Protein AF-A0A699KFJ4-F1 (afdb_monomer)

Structure (mmCIF, N/CA/C/O backbone):
data_AF-A0A699KFJ4-F1
#
_entry.id   AF-A0A699KFJ4-F1
#
loop_
_atom_site.group_PDB
_atom_site.id
_atom_site.type_symbol
_atom_site.label_atom_id
_atom_site.label_alt_id
_atom_site.label_comp_id
_atom_site.label_asym_id
_atom_site.label_entity_id
_atom_site.label_seq_id
_atom_site.pdbx_PDB_ins_code
_atom_site.Cartn_x
_atom_site.Cartn_y
_atom_site.Cartn_z
_atom_site.occupancy
_atom_site.B_iso_or_equiv
_atom_site.auth_seq_id
_atom_site.auth_comp_id
_atom_site.auth_asym_id
_atom_site.auth_atom_id
_atom_site.pdbx_PDB_model_num
ATOM 1 N N . MET A 1 1 ? 34.829 28.043 6.960 1.00 60.47 1 MET A N 1
ATOM 2 C CA . MET A 1 1 ? 33.448 27.714 7.382 1.00 60.47 1 MET A CA 1
ATOM 3 C C . MET A 1 1 ? 32.758 26.788 6.381 1.00 60.47 1 MET A C 1
ATOM 5 O O . MET A 1 1 ? 32.350 25.712 6.781 1.00 60.47 1 MET A O 1
ATOM 9 N N . ILE A 1 2 ? 32.722 27.126 5.086 1.00 66.06 2 ILE A N 1
ATOM 10 C CA . ILE A 1 2 ? 32.115 26.293 4.022 1.00 66.06 2 ILE A CA 1
ATOM 11 C C . ILE A 1 2 ? 32.760 24.894 3.916 1.00 66.06 2 ILE A C 1
ATOM 13 O O . ILE A 1 2 ? 32.060 23.897 4.033 1.00 66.06 2 ILE A O 1
ATOM 17 N N . ALA A 1 3 ? 34.095 24.806 3.841 1.00 69.56 3 ALA A N 1
ATOM 18 C CA . ALA A 1 3 ? 34.809 23.518 3.812 1.00 69.56 3 ALA A CA 1
ATOM 19 C C . ALA A 1 3 ? 34.584 22.651 5.072 1.00 69.56 3 ALA A C 1
ATOM 21 O O . ALA A 1 3 ? 34.620 21.427 5.003 1.00 69.56 3 ALA A O 1
ATOM 22 N N . TYR A 1 4 ? 34.315 23.279 6.223 1.00 75.00 4 TYR A N 1
ATOM 23 C CA . TYR A 1 4 ? 34.011 22.572 7.472 1.00 75.00 4 TYR A CA 1
ATOM 24 C C . TYR A 1 4 ? 32.604 21.956 7.442 1.00 75.00 4 TYR A C 1
ATOM 26 O O . TYR A 1 4 ? 32.427 20.813 7.850 1.00 75.00 4 TYR A O 1
ATOM 34 N N . LEU A 1 5 ? 31.614 22.689 6.918 1.00 73.75 5 LEU A N 1
ATOM 35 C CA . LEU A 1 5 ? 30.243 22.193 6.744 1.00 73.75 5 LEU A CA 1
ATOM 36 C C . LEU A 1 5 ? 30.172 21.066 5.703 1.00 73.75 5 LEU A C 1
ATOM 38 O O . LEU A 1 5 ? 29.461 20.087 5.913 1.00 73.75 5 LEU A O 1
ATOM 42 N N . GLN A 1 6 ? 30.977 21.162 4.642 1.00 70.06 6 GLN A N 1
ATOM 43 C CA . GLN A 1 6 ? 31.117 20.120 3.624 1.00 70.06 6 GLN A CA 1
ATOM 44 C C . GLN A 1 6 ? 31.727 18.832 4.206 1.00 70.06 6 GLN A C 1
ATOM 46 O O . GLN A 1 6 ? 31.164 17.755 4.041 1.00 70.06 6 GLN A O 1
ATOM 51 N N . GLN A 1 7 ? 32.812 18.934 4.986 1.00 75.19 7 GLN A N 1
ATOM 52 C CA . GLN A 1 7 ? 33.414 17.781 5.679 1.00 75.19 7 GLN A CA 1
ATOM 53 C C . GLN A 1 7 ? 32.485 17.135 6.716 1.00 75.19 7 GLN A C 1
ATOM 55 O O . GLN A 1 7 ? 32.633 15.956 7.031 1.00 75.19 7 GLN A O 1
ATOM 60 N N . LYS A 1 8 ? 31.539 17.901 7.268 1.00 79.12 8 LYS A N 1
ATOM 61 C CA . LYS A 1 8 ? 30.530 17.411 8.215 1.00 79.12 8 LYS A CA 1
ATOM 62 C C . LYS A 1 8 ? 29.267 16.868 7.541 1.00 79.12 8 LYS A C 1
ATOM 64 O O . LYS A 1 8 ? 28.392 16.399 8.258 1.00 79.12 8 LYS A O 1
ATOM 69 N N . GLY A 1 9 ? 29.190 16.894 6.208 1.00 70.75 9 GLY A N 1
ATOM 70 C CA . GLY A 1 9 ? 28.075 16.324 5.450 1.00 70.75 9 GLY A CA 1
ATOM 71 C C . GLY A 1 9 ? 26.819 17.194 5.408 1.00 70.75 9 GLY A C 1
ATOM 72 O O . GLY A 1 9 ? 25.742 16.668 5.156 1.00 70.75 9 GLY A O 1
ATOM 73 N N . PHE A 1 10 ? 26.934 18.511 5.627 1.00 74.31 10 PHE A N 1
ATOM 74 C CA . PHE A 1 10 ? 25.807 19.455 5.543 1.00 74.31 10 PHE A CA 1
ATOM 75 C C . PHE A 1 10 ? 25.973 20.452 4.376 1.00 74.31 10 PHE A C 1
ATOM 77 O O . PHE A 1 10 ? 26.135 21.658 4.611 1.00 74.31 10 PHE A O 1
ATOM 84 N N . PRO A 1 11 ? 25.953 19.986 3.110 1.00 67.12 11 PRO A N 1
ATOM 85 C CA . PRO A 1 11 ? 26.124 20.848 1.938 1.00 67.12 11 PRO A CA 1
ATOM 86 C C . PRO A 1 11 ? 24.950 21.823 1.732 1.00 67.12 11 PRO A C 1
ATOM 88 O O . PRO A 1 11 ? 25.163 22.930 1.243 1.00 67.12 11 PRO A O 1
ATOM 91 N N . GLU A 1 12 ? 23.737 21.476 2.180 1.00 67.44 12 GLU A N 1
ATOM 92 C CA . GLU A 1 12 ? 22.538 22.332 2.094 1.00 67.44 12 GLU A CA 1
ATOM 93 C C . GLU A 1 12 ? 22.703 23.652 2.860 1.00 67.44 12 GLU A C 1
ATOM 95 O O . GLU A 1 12 ? 22.432 24.735 2.347 1.00 67.44 12 GLU A O 1
ATOM 100 N N . VAL A 1 13 ? 23.219 23.577 4.090 1.00 71.31 13 VAL A N 1
ATOM 101 C CA . VAL A 1 13 ? 23.454 24.760 4.929 1.00 71.31 13 VAL A CA 1
ATOM 102 C C . VAL A 1 13 ? 24.576 25.610 4.340 1.00 71.31 13 VAL A C 1
ATOM 104 O O . VAL A 1 13 ? 24.501 26.836 4.348 1.00 71.31 13 VAL A O 1
ATOM 107 N N . ALA A 1 14 ? 25.608 24.967 3.788 1.00 70.94 14 ALA A N 1
ATOM 108 C CA . ALA A 1 14 ? 26.720 25.657 3.151 1.00 70.94 14 ALA A CA 1
ATOM 109 C C . ALA A 1 14 ? 26.275 26.481 1.927 1.00 70.94 14 ALA A C 1
ATOM 111 O O . ALA A 1 14 ? 26.813 27.567 1.714 1.00 70.94 14 ALA A O 1
ATOM 112 N N . LEU A 1 15 ? 25.261 26.025 1.183 1.00 70.44 15 LEU A N 1
ATOM 113 C CA . LEU A 1 15 ? 24.729 26.700 -0.006 1.00 70.44 15 LEU A CA 1
ATOM 114 C C . LEU A 1 15 ? 24.198 28.117 0.283 1.00 70.44 15 LEU A C 1
ATOM 116 O O . LEU A 1 15 ? 24.327 29.004 -0.561 1.00 70.44 15 LEU A O 1
ATOM 120 N N . HIS A 1 16 ? 23.679 28.371 1.489 1.00 71.25 16 HIS A N 1
ATOM 121 C CA . HIS A 1 16 ? 23.205 29.701 1.899 1.00 71.25 16 HIS A CA 1
ATOM 122 C C . HIS A 1 16 ? 24.333 30.708 2.165 1.00 71.25 16 HIS A C 1
ATOM 124 O O . HIS A 1 16 ? 24.128 31.914 2.042 1.00 71.25 16 HIS A O 1
ATOM 130 N N . PHE A 1 17 ? 25.528 30.234 2.523 1.00 71.38 17 PHE A N 1
ATOM 131 C CA . PHE A 1 17 ? 26.655 31.100 2.886 1.00 71.38 17 PHE A CA 1
ATOM 132 C C . PHE A 1 17 ? 27.613 31.372 1.720 1.00 71.38 17 PHE A C 1
ATOM 134 O O . PHE A 1 17 ? 28.519 32.199 1.850 1.00 71.38 17 PHE A O 1
ATOM 141 N N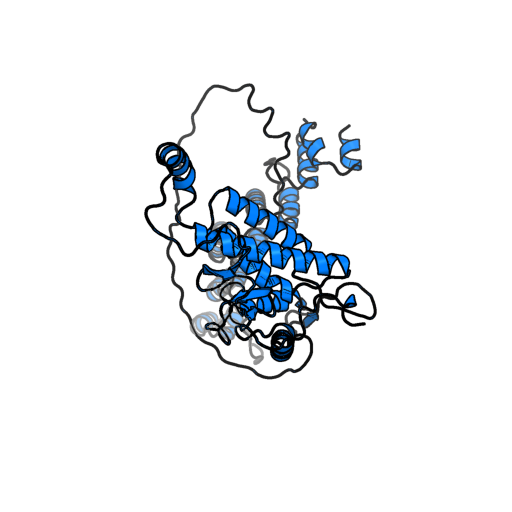 . VAL A 1 18 ? 27.433 30.690 0.586 1.00 74.38 18 VAL A N 1
ATOM 142 C CA . VAL A 1 18 ? 28.302 30.821 -0.585 1.00 74.38 18 VAL A CA 1
ATOM 143 C C . VAL A 1 18 ? 27.759 31.867 -1.550 1.00 74.38 18 VAL A C 1
ATOM 145 O O . VAL A 1 18 ? 26.659 31.736 -2.080 1.00 74.38 18 VAL A O 1
ATOM 148 N N . LYS A 1 19 ? 28.579 32.897 -1.790 1.00 69.88 19 LYS A N 1
ATOM 149 C CA . LYS A 1 19 ? 28.332 33.954 -2.783 1.00 69.88 19 LYS A CA 1
ATOM 150 C C . LYS A 1 19 ? 28.938 33.640 -4.155 1.00 69.88 19 LYS A C 1
ATOM 152 O O . LYS A 1 19 ? 28.474 34.179 -5.150 1.00 69.88 19 LYS A O 1
ATOM 157 N N . ASP A 1 20 ? 29.953 32.778 -4.202 1.00 77.81 20 ASP A N 1
ATOM 158 C CA . ASP A 1 20 ? 30.628 32.393 -5.443 1.00 77.81 20 ASP A CA 1
ATOM 159 C C . ASP A 1 20 ? 29.784 31.387 -6.235 1.00 77.81 20 ASP A C 1
ATOM 161 O O . ASP A 1 20 ? 29.550 30.271 -5.768 1.00 77.81 20 ASP A O 1
ATOM 165 N N . GLU A 1 21 ? 29.395 31.752 -7.456 1.00 68.50 21 GLU A N 1
ATOM 166 C CA . GLU A 1 21 ? 28.516 30.968 -8.344 1.00 68.50 21 GLU A CA 1
ATOM 167 C C . GLU A 1 21 ? 29.040 29.535 -8.569 1.00 68.50 21 GLU A C 1
ATOM 169 O O . GLU A 1 21 ? 28.377 28.553 -8.252 1.00 68.50 21 GLU A O 1
ATOM 174 N N . ARG A 1 22 ? 30.319 29.374 -8.939 1.00 73.75 22 ARG A N 1
ATOM 175 C CA . ARG A 1 22 ? 30.922 28.041 -9.163 1.00 73.75 22 ARG A CA 1
ATOM 176 C C . ARG A 1 22 ? 30.919 27.139 -7.926 1.00 73.75 22 ARG A C 1
ATOM 178 O O . ARG A 1 22 ? 30.762 25.924 -8.039 1.00 73.75 22 ARG A O 1
ATOM 185 N N . SER A 1 23 ? 31.142 27.718 -6.749 1.00 73.12 23 SER A N 1
ATOM 186 C CA . SER A 1 23 ? 31.156 26.974 -5.486 1.00 73.12 23 SER A CA 1
ATOM 187 C C . SER A 1 23 ? 29.734 26.626 -5.051 1.00 73.12 23 SER A C 1
ATOM 189 O O . SER A 1 23 ? 29.504 25.536 -4.531 1.00 73.12 23 SER A O 1
ATOM 191 N N . ARG A 1 24 ? 28.776 27.520 -5.321 1.00 73.44 24 ARG A N 1
ATOM 192 C CA . ARG A 1 24 ? 27.347 27.309 -5.095 1.00 73.44 24 ARG A CA 1
ATOM 193 C C . ARG A 1 24 ? 26.822 26.173 -5.967 1.00 73.44 24 ARG A C 1
ATOM 195 O O . ARG A 1 24 ? 26.140 25.303 -5.443 1.00 73.44 24 ARG A O 1
ATOM 202 N N . PHE A 1 25 ? 27.216 26.122 -7.237 1.00 71.19 25 PHE A N 1
ATOM 203 C CA . PHE A 1 25 ? 26.866 25.033 -8.146 1.00 71.19 25 PHE A CA 1
ATOM 204 C C . PHE A 1 25 ? 27.396 23.671 -7.681 1.00 71.19 25 PHE A C 1
ATOM 206 O O . PHE A 1 25 ? 26.642 22.705 -7.623 1.00 71.19 25 PHE A O 1
ATOM 213 N N . ASN A 1 26 ? 28.671 23.575 -7.289 1.00 73.44 26 ASN A N 1
ATOM 214 C CA . ASN A 1 26 ? 29.220 22.303 -6.799 1.00 73.44 26 ASN A CA 1
ATOM 215 C C . ASN A 1 26 ? 28.518 21.839 -5.509 1.00 73.44 26 ASN A C 1
ATOM 217 O O . ASN A 1 26 ? 28.193 20.663 -5.380 1.00 73.44 26 ASN A O 1
ATOM 221 N N . LEU A 1 27 ? 28.212 22.762 -4.592 1.00 73.19 27 LEU A N 1
ATOM 222 C CA . LEU A 1 27 ? 27.444 22.453 -3.381 1.00 73.19 27 LEU A CA 1
ATOM 223 C C . LEU A 1 27 ? 25.986 22.088 -3.682 1.00 73.19 27 LEU A C 1
ATOM 225 O O . LEU A 1 27 ? 25.417 21.248 -2.991 1.00 73.19 27 LEU A O 1
ATOM 229 N N . ALA A 1 28 ? 25.379 22.679 -4.711 1.00 69.06 28 ALA A N 1
ATOM 230 C CA . ALA A 1 28 ? 24.038 22.339 -5.180 1.00 69.06 28 ALA A CA 1
ATOM 231 C C . ALA A 1 28 ? 23.974 20.912 -5.740 1.00 69.06 28 ALA A C 1
ATOM 233 O O . ALA A 1 28 ? 23.051 20.165 -5.424 1.00 69.06 28 ALA A O 1
ATOM 234 N N . LEU A 1 29 ? 24.994 20.507 -6.503 1.00 71.88 29 LEU A N 1
ATOM 235 C CA . LEU A 1 29 ? 25.135 19.129 -6.974 1.00 71.88 29 LEU A CA 1
ATOM 236 C C . LEU A 1 29 ? 25.325 18.151 -5.808 1.00 71.88 29 LEU A C 1
ATOM 238 O O . LEU A 1 29 ? 24.662 17.119 -5.772 1.00 71.88 29 LEU A O 1
ATOM 242 N N . GLU A 1 30 ? 26.177 18.488 -4.834 1.00 68.88 30 GLU A N 1
ATOM 243 C CA . GLU A 1 30 ? 26.414 17.653 -3.644 1.00 68.88 30 GLU A CA 1
ATOM 244 C C . GLU A 1 30 ? 25.194 17.554 -2.716 1.00 68.88 30 GLU A C 1
ATOM 246 O O . GLU A 1 30 ? 24.998 16.531 -2.066 1.00 68.88 30 GLU A O 1
ATOM 251 N N . SER A 1 31 ? 24.369 18.602 -2.654 1.00 65.38 31 SER A N 1
ATOM 252 C CA . SER A 1 31 ? 23.116 18.630 -1.882 1.00 65.38 31 SER A CA 1
ATOM 253 C C . SER A 1 31 ? 21.909 18.082 -2.648 1.00 65.38 31 SER A C 1
ATOM 255 O O . SER A 1 31 ? 20.824 17.968 -2.087 1.00 65.38 31 SER A O 1
ATOM 257 N N . GLY A 1 32 ? 22.070 17.745 -3.930 1.00 66.06 32 GLY A N 1
ATOM 258 C CA . GLY A 1 32 ? 20.992 17.252 -4.782 1.00 66.06 32 GLY A CA 1
ATOM 259 C C . GLY A 1 32 ? 19.921 18.290 -5.141 1.00 66.06 32 GLY A C 1
ATOM 260 O O . GLY A 1 32 ? 18.903 17.930 -5.728 1.00 66.06 32 GLY A O 1
ATOM 261 N N . ASN A 1 33 ? 20.136 19.574 -4.842 1.00 67.00 33 ASN A N 1
ATOM 262 C CA . ASN A 1 33 ? 19.217 20.646 -5.216 1.00 67.00 33 ASN A CA 1
ATOM 263 C C . ASN A 1 33 ? 19.504 21.125 -6.651 1.00 67.00 33 ASN A C 1
ATOM 265 O O . ASN A 1 33 ? 20.244 22.081 -6.880 1.00 67.00 33 ASN A O 1
ATOM 269 N N . ILE A 1 34 ? 18.919 20.434 -7.632 1.00 65.75 34 ILE A N 1
ATOM 270 C CA . ILE A 1 34 ? 19.172 20.642 -9.069 1.00 65.75 34 ILE A CA 1
ATOM 271 C C . ILE A 1 34 ? 18.350 21.776 -9.713 1.00 65.75 34 ILE A C 1
ATOM 273 O O . ILE A 1 34 ? 18.354 21.909 -10.932 1.00 65.75 34 ILE A O 1
ATOM 277 N N . GLN A 1 35 ? 17.670 22.624 -8.928 1.00 58.38 35 GLN A N 1
ATOM 278 C CA . GLN A 1 35 ? 16.880 23.761 -9.443 1.00 58.38 35 GLN A CA 1
ATOM 279 C C . GLN A 1 35 ? 17.723 24.993 -9.834 1.00 58.38 35 GLN A C 1
ATOM 281 O O . GLN A 1 35 ? 17.168 26.039 -10.170 1.00 58.38 35 GLN A O 1
ATOM 286 N N . ILE A 1 36 ? 19.056 24.907 -9.772 1.00 59.84 36 ILE A N 1
ATOM 287 C CA . ILE A 1 36 ? 19.947 26.037 -10.059 1.00 59.84 36 ILE A CA 1
ATOM 288 C C . ILE A 1 36 ? 20.403 25.984 -11.521 1.00 59.84 36 ILE A C 1
ATOM 290 O O . ILE A 1 36 ? 21.206 25.143 -11.922 1.00 59.84 36 ILE A O 1
ATOM 294 N N . ASP A 1 37 ? 19.891 26.932 -12.301 1.00 54.81 37 ASP A N 1
ATOM 295 C CA . ASP A 1 37 ? 20.097 27.059 -13.744 1.00 54.81 37 ASP A CA 1
ATOM 296 C C . ASP A 1 37 ? 21.364 27.888 -14.053 1.00 54.81 37 ASP A C 1
ATOM 298 O O . ASP A 1 37 ? 21.312 29.030 -14.517 1.00 54.81 37 ASP A O 1
ATOM 302 N N . GLU A 1 38 ? 22.546 27.336 -13.755 1.00 60.22 38 GLU A N 1
ATOM 303 C CA . GLU A 1 38 ? 23.825 27.986 -14.079 1.00 60.22 38 GLU A CA 1
ATOM 304 C C . GLU A 1 38 ? 24.366 27.551 -15.454 1.00 60.22 38 GLU A C 1
ATOM 306 O O . GLU A 1 38 ? 24.636 26.378 -15.726 1.00 60.22 38 GLU A O 1
ATOM 311 N N . LYS A 1 39 ? 24.553 28.546 -16.332 1.00 56.00 39 LYS A N 1
ATOM 312 C CA . LYS A 1 39 ? 24.702 28.421 -17.796 1.00 56.00 39 LYS A CA 1
ATOM 313 C C . LYS A 1 39 ? 25.926 27.649 -18.309 1.00 56.00 39 LYS A C 1
ATOM 315 O O . LYS A 1 39 ? 25.941 27.318 -19.495 1.00 56.00 39 LYS A O 1
ATOM 320 N N . ASP A 1 40 ? 26.896 27.313 -17.462 1.00 64.12 40 ASP A N 1
ATOM 321 C CA . ASP A 1 40 ? 28.201 26.807 -17.913 1.00 64.12 40 ASP A CA 1
ATOM 322 C C . ASP A 1 40 ? 28.447 25.311 -17.634 1.00 64.12 40 ASP A C 1
ATOM 324 O O . ASP A 1 40 ? 29.381 24.732 -18.188 1.00 64.12 40 ASP A O 1
ATOM 328 N N . HIS A 1 41 ? 27.609 24.638 -16.832 1.00 74.50 41 HIS A N 1
ATOM 329 C CA . HIS A 1 41 ? 27.892 23.271 -16.355 1.00 74.50 41 HIS A CA 1
ATOM 330 C C . HIS A 1 41 ? 26.797 22.231 -16.662 1.00 74.50 41 HIS A C 1
ATOM 332 O O . HIS A 1 41 ? 26.665 21.230 -15.951 1.00 74.50 41 HIS A O 1
ATOM 338 N N . TRP A 1 42 ? 26.072 22.395 -17.776 1.00 79.56 42 TRP A N 1
ATOM 339 C CA . TRP A 1 42 ? 25.003 21.484 -18.232 1.00 79.56 42 TRP A CA 1
ATOM 340 C C . TRP A 1 42 ? 25.404 20.006 -18.289 1.00 79.56 42 TRP A C 1
ATOM 342 O O . TRP A 1 42 ? 24.587 19.126 -18.032 1.00 79.56 42 TRP A O 1
ATOM 352 N N . TYR A 1 43 ? 26.671 19.718 -18.597 1.00 81.44 43 TYR A N 1
ATOM 353 C CA . TYR A 1 43 ? 27.170 18.345 -18.657 1.00 81.44 43 TYR A CA 1
ATOM 354 C C . TYR A 1 43 ? 27.149 17.652 -17.293 1.00 81.44 43 TYR A C 1
ATOM 356 O O . TYR A 1 43 ? 26.723 16.504 -17.190 1.00 81.44 43 TYR A O 1
ATOM 364 N N . ARG A 1 44 ? 27.596 18.354 -16.245 1.00 79.94 44 ARG A N 1
ATOM 365 C CA . ARG A 1 44 ? 27.612 17.821 -14.876 1.00 79.94 44 ARG A CA 1
ATOM 366 C C . ARG A 1 44 ? 26.198 17.737 -14.321 1.00 79.94 44 ARG A C 1
ATOM 368 O O . ARG A 1 44 ? 25.841 16.704 -13.768 1.00 79.94 44 ARG A O 1
ATOM 375 N N . LEU A 1 45 ? 25.388 18.768 -14.569 1.00 81.94 45 LEU A N 1
ATOM 376 C CA . LEU A 1 45 ? 23.976 18.776 -14.196 1.00 81.94 45 LEU A CA 1
ATOM 377 C C . LEU A 1 45 ? 23.235 17.573 -14.792 1.00 81.94 45 LEU A C 1
ATOM 379 O O . LEU A 1 45 ? 22.552 16.863 -14.068 1.00 81.94 45 LEU A O 1
ATOM 383 N N . GLY A 1 46 ? 23.425 17.288 -16.085 1.00 81.56 46 GLY A N 1
ATOM 384 C CA . GLY A 1 46 ? 22.776 16.153 -16.741 1.00 81.56 46 GLY A CA 1
ATOM 385 C C . GLY A 1 46 ? 23.195 14.786 -16.186 1.00 81.56 46 GLY A C 1
ATOM 386 O O . GLY A 1 46 ? 22.387 13.866 -16.186 1.00 81.56 46 GLY A O 1
ATOM 387 N N . ILE A 1 47 ? 24.431 14.628 -15.699 1.00 82.88 47 ILE A N 1
ATOM 388 C CA . ILE A 1 47 ? 24.882 13.369 -15.078 1.00 82.88 47 ILE A CA 1
ATOM 389 C C . ILE A 1 47 ? 24.267 13.194 -13.688 1.00 82.88 47 ILE A C 1
ATOM 391 O O . ILE A 1 47 ? 23.793 12.105 -13.367 1.00 82.88 47 ILE A O 1
ATOM 395 N N . GLU A 1 48 ? 24.253 14.247 -12.872 1.00 79.44 48 GLU A N 1
ATOM 396 C CA . GLU A 1 48 ? 23.684 14.165 -11.524 1.00 79.44 48 GLU A CA 1
ATOM 397 C C . GLU A 1 48 ? 22.153 14.070 -11.556 1.00 79.44 48 GLU A C 1
A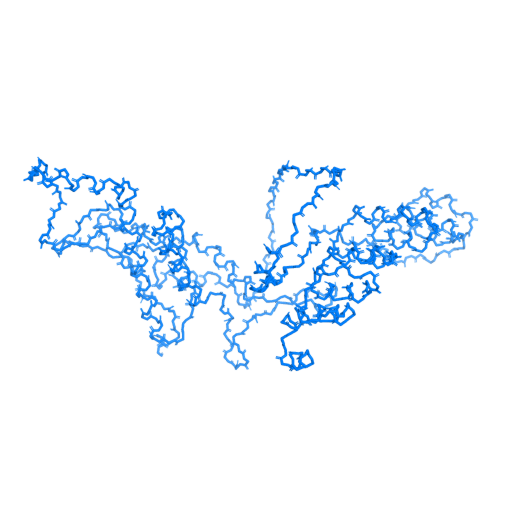TOM 399 O O . GLU A 1 48 ? 21.575 13.273 -10.822 1.00 79.44 48 GLU A O 1
ATOM 404 N N . ALA A 1 49 ? 21.488 14.778 -12.473 1.00 80.75 49 ALA A N 1
ATOM 405 C CA . ALA A 1 49 ? 20.049 14.636 -12.688 1.00 80.75 49 ALA A CA 1
ATOM 406 C C . ALA A 1 49 ? 19.680 13.215 -13.153 1.00 80.75 49 ALA A C 1
ATOM 408 O O . ALA A 1 49 ? 18.685 12.659 -12.691 1.00 80.75 49 ALA A O 1
ATOM 409 N N . LEU A 1 50 ? 20.517 12.583 -13.989 1.00 81.75 50 LEU A N 1
ATOM 410 C CA . LEU A 1 50 ? 20.333 11.185 -14.390 1.00 81.75 50 LEU A CA 1
ATOM 411 C C . LEU A 1 50 ? 20.490 10.227 -13.202 1.00 81.75 50 LEU A C 1
ATOM 413 O O . LEU A 1 50 ? 19.703 9.297 -13.067 1.00 81.75 50 LEU A O 1
ATOM 417 N N . ARG A 1 51 ? 21.467 10.467 -12.318 1.00 78.88 51 ARG A N 1
ATOM 418 C CA . ARG A 1 51 ? 21.645 9.683 -11.080 1.00 78.88 51 ARG A CA 1
ATOM 419 C C . ARG A 1 51 ? 20.453 9.793 -10.135 1.00 78.88 51 ARG A C 1
ATOM 421 O O . ARG A 1 51 ? 20.147 8.832 -9.442 1.00 78.88 51 ARG A O 1
ATOM 428 N N . GLN A 1 52 ? 19.797 10.948 -10.114 1.00 75.00 52 GLN A N 1
ATOM 429 C CA . GLN A 1 52 ? 18.600 11.190 -9.307 1.00 75.00 52 GLN A CA 1
ATOM 430 C C . GLN A 1 52 ? 17.312 10.686 -9.970 1.00 75.00 52 GLN A C 1
ATOM 432 O O . GLN A 1 52 ? 16.279 10.621 -9.310 1.00 75.00 52 GLN A O 1
ATOM 437 N N . GLY A 1 53 ? 17.356 10.336 -11.258 1.00 77.69 53 GLY A N 1
ATOM 438 C CA . GLY A 1 53 ? 16.180 9.914 -12.015 1.00 77.69 53 GLY A CA 1
ATOM 439 C C . GLY A 1 53 ? 15.237 11.058 -12.404 1.00 77.69 53 GLY A C 1
ATOM 440 O O . GLY A 1 53 ? 14.071 10.799 -12.691 1.00 77.69 53 GLY A O 1
ATOM 441 N N . ASN A 1 54 ? 15.719 12.308 -12.433 1.00 80.00 54 ASN A N 1
ATOM 442 C CA . ASN A 1 54 ? 14.955 13.452 -12.938 1.00 80.00 54 ASN A CA 1
ATOM 443 C C . ASN A 1 54 ? 15.122 13.554 -14.464 1.00 80.00 54 ASN A C 1
ATOM 445 O O . ASN A 1 54 ? 16.097 14.122 -14.963 1.00 80.00 54 ASN A O 1
ATOM 449 N N . ALA A 1 55 ? 14.188 12.976 -15.215 1.00 82.12 55 ALA A N 1
ATOM 450 C CA . ALA A 1 55 ? 14.231 12.926 -16.671 1.00 82.12 55 ALA A CA 1
ATOM 451 C C . ALA A 1 55 ? 14.010 14.311 -17.302 1.00 82.12 55 ALA A C 1
ATOM 453 O O . ALA A 1 55 ? 14.625 14.617 -18.329 1.00 82.12 55 ALA A O 1
ATOM 454 N N . GLY A 1 56 ? 13.192 15.166 -16.677 1.00 82.44 56 GLY A N 1
ATOM 455 C CA . GLY A 1 56 ? 12.895 16.510 -17.182 1.00 82.44 56 GLY A CA 1
ATOM 456 C C . GLY A 1 56 ? 14.132 17.412 -17.272 1.00 82.44 56 GLY A C 1
ATOM 457 O O . GLY A 1 56 ? 14.397 18.022 -18.313 1.00 82.44 56 GLY A O 1
ATOM 458 N N . ILE A 1 57 ? 14.943 17.455 -16.211 1.00 81.81 57 ILE A N 1
ATOM 459 C CA . ILE A 1 57 ? 16.169 18.270 -16.174 1.00 81.81 57 ILE A CA 1
ATOM 460 C C . ILE A 1 57 ? 17.249 17.687 -17.093 1.00 81.81 57 ILE A C 1
ATOM 462 O O . ILE A 1 57 ? 17.974 18.442 -17.748 1.00 81.81 57 ILE A O 1
ATOM 466 N N . VAL A 1 58 ? 17.335 16.357 -17.213 1.00 85.56 58 VAL A N 1
ATOM 467 C CA . VAL A 1 58 ? 18.255 15.705 -18.162 1.00 85.56 58 VAL A CA 1
ATOM 468 C C . VAL A 1 58 ? 17.905 16.076 -19.603 1.00 85.56 58 VAL A C 1
ATOM 470 O O . VAL A 1 58 ? 18.796 16.441 -20.375 1.00 85.56 58 VAL A O 1
ATOM 473 N N . GLU A 1 59 ? 16.620 16.036 -19.966 1.00 87.31 59 GLU A N 1
ATOM 474 C CA . GLU A 1 59 ? 16.145 16.451 -21.289 1.00 87.31 59 GLU A CA 1
ATOM 475 C C . GLU A 1 59 ? 16.531 17.907 -21.576 1.00 87.31 59 GLU A C 1
ATOM 477 O O . GLU A 1 59 ? 17.123 18.198 -22.622 1.00 87.31 59 GLU A O 1
ATOM 482 N N . PHE A 1 60 ? 16.279 18.811 -20.627 1.00 85.06 60 PHE A N 1
ATOM 483 C CA . PHE A 1 60 ? 16.640 20.219 -20.762 1.00 85.06 60 PHE A CA 1
ATOM 484 C C . PHE A 1 60 ? 18.153 20.419 -20.944 1.00 85.06 60 PHE A C 1
ATOM 486 O O . PHE A 1 60 ? 18.588 21.084 -21.892 1.00 85.06 60 PHE A O 1
ATOM 493 N N . ALA A 1 61 ? 18.973 19.779 -20.108 1.00 85.75 61 ALA A N 1
ATOM 494 C CA . ALA A 1 61 ? 20.428 19.856 -20.195 1.00 85.75 61 ALA A CA 1
ATOM 495 C C . ALA A 1 61 ? 20.955 19.331 -21.544 1.00 85.75 61 ALA A C 1
ATOM 497 O O . ALA A 1 61 ? 21.833 19.945 -22.158 1.00 85.75 61 ALA A O 1
ATOM 498 N N . TYR A 1 62 ? 20.407 18.223 -22.056 1.00 87.69 62 TYR A N 1
ATOM 499 C CA . TYR A 1 62 ? 20.823 17.634 -23.335 1.00 87.69 62 TYR A CA 1
ATOM 500 C C . TYR A 1 62 ? 20.407 18.479 -24.541 1.00 87.69 62 TYR A C 1
ATOM 502 O O . TYR A 1 62 ? 21.187 18.606 -25.493 1.00 87.69 62 TYR A O 1
ATOM 510 N N . GLN A 1 63 ? 19.242 19.131 -24.482 1.00 87.31 63 GLN A N 1
ATOM 511 C CA . GLN A 1 63 ? 18.821 20.104 -25.490 1.00 87.31 63 GLN A CA 1
ATOM 512 C C . GLN A 1 63 ? 19.753 21.323 -25.526 1.00 87.31 63 GLN A C 1
ATOM 514 O O . GLN A 1 63 ? 20.177 21.736 -26.609 1.00 87.31 63 GLN A O 1
ATOM 519 N N . ARG A 1 64 ? 20.133 21.867 -24.359 1.00 84.44 64 ARG A N 1
ATOM 520 C CA . ARG A 1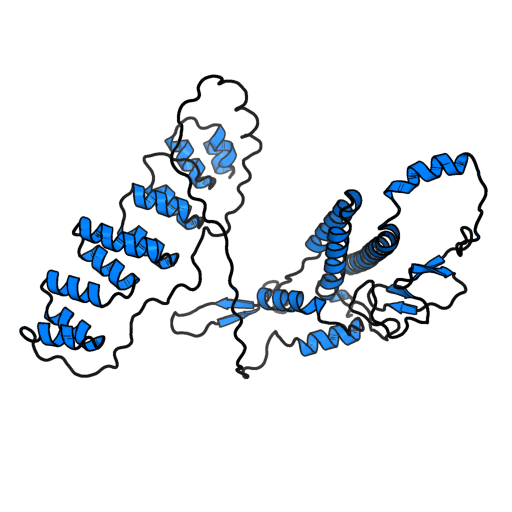 64 ? 21.080 22.995 -24.255 1.00 84.44 64 ARG A CA 1
ATOM 521 C C . ARG A 1 64 ? 22.465 22.628 -24.787 1.00 84.44 64 ARG A C 1
ATOM 523 O O . ARG A 1 64 ? 23.050 23.395 -25.549 1.00 84.44 64 ARG A O 1
ATOM 530 N N . MET A 1 65 ? 22.949 21.428 -24.460 1.00 83.50 65 MET A N 1
ATOM 531 C CA . MET A 1 65 ? 24.218 20.894 -24.969 1.00 83.50 65 MET A CA 1
ATOM 532 C C . MET A 1 65 ? 24.181 20.498 -26.449 1.00 83.50 65 MET A C 1
ATOM 534 O O . MET A 1 65 ? 25.228 20.199 -27.018 1.00 83.50 65 MET A O 1
ATOM 538 N N . LYS A 1 66 ? 22.998 20.478 -27.082 1.00 84.62 66 LYS A N 1
ATOM 539 C CA . LYS A 1 66 ? 22.802 20.014 -28.465 1.00 84.62 66 LYS A CA 1
ATOM 540 C C . LYS A 1 66 ? 23.329 18.586 -28.692 1.00 84.62 66 LYS A C 1
ATOM 542 O O . LYS A 1 66 ? 23.773 18.254 -29.790 1.00 84.62 66 LYS A O 1
ATOM 547 N N . SER A 1 67 ? 23.275 17.734 -27.663 1.00 84.12 67 SER A N 1
ATOM 548 C CA . SER A 1 67 ? 23.683 16.327 -27.751 1.00 84.12 67 SER A CA 1
ATOM 549 C C . SER A 1 67 ? 22.483 15.464 -28.146 1.00 84.12 67 SER A C 1
ATOM 551 O O . SER A 1 67 ? 21.787 14.905 -27.300 1.00 84.12 67 SER A O 1
ATOM 553 N N . PHE A 1 68 ? 22.212 15.393 -29.450 1.00 84.88 68 PHE A N 1
ATOM 554 C CA . PHE A 1 68 ? 21.018 14.720 -29.976 1.00 84.88 68 PHE A CA 1
ATOM 555 C C . PHE A 1 68 ? 21.071 13.195 -29.841 1.00 84.88 68 PHE A C 1
ATOM 557 O O . PHE A 1 68 ? 20.028 12.590 -29.629 1.00 84.88 68 PHE A O 1
ATOM 564 N N . ASP A 1 69 ? 22.260 12.586 -29.879 1.00 84.81 69 ASP A N 1
ATOM 565 C CA . ASP A 1 69 ? 22.411 11.129 -29.733 1.00 84.81 69 ASP A CA 1
ATOM 566 C C . ASP A 1 69 ? 22.055 10.652 -28.317 1.00 84.81 69 ASP A C 1
ATOM 568 O O . ASP A 1 69 ? 21.427 9.614 -28.127 1.00 84.81 69 ASP A O 1
ATOM 572 N N . ARG A 1 70 ? 22.424 11.437 -27.296 1.00 87.56 70 ARG A N 1
ATOM 573 C CA . ARG A 1 70 ? 22.049 11.144 -25.905 1.00 87.56 70 ARG A CA 1
ATOM 574 C C . ARG A 1 70 ? 20.561 11.367 -25.670 1.00 87.56 70 ARG A C 1
ATOM 576 O O . ARG A 1 70 ? 19.947 10.649 -24.889 1.00 87.56 70 ARG A O 1
ATOM 583 N N . LEU A 1 71 ? 19.986 12.351 -26.359 1.00 88.62 71 LEU A N 1
ATOM 584 C CA . LEU A 1 71 ? 18.572 12.677 -26.263 1.00 88.62 71 LEU A CA 1
ATOM 585 C C . LEU A 1 71 ? 17.687 11.625 -26.951 1.00 88.62 71 LEU A C 1
ATOM 587 O O . LEU A 1 71 ? 16.662 11.245 -26.396 1.00 88.62 71 LEU A O 1
ATOM 591 N N . SER A 1 72 ? 18.096 11.101 -28.112 1.00 87.81 72 SER A N 1
ATOM 592 C CA . SER A 1 72 ? 17.382 9.999 -28.768 1.00 87.81 72 SER A CA 1
ATOM 593 C C . SER A 1 72 ? 17.421 8.715 -27.942 1.00 87.81 72 SER A C 1
ATOM 595 O O . SER A 1 72 ? 16.405 8.035 -27.828 1.00 87.81 72 SER A O 1
ATOM 597 N N . PHE A 1 73 ? 18.555 8.422 -27.299 1.00 87.75 73 PHE A N 1
ATOM 598 C CA . PHE A 1 73 ? 18.664 7.302 -26.366 1.00 87.75 73 PHE A CA 1
ATOM 599 C C . PHE A 1 73 ? 17.799 7.492 -25.109 1.00 87.75 73 PHE A C 1
ATOM 601 O O . PHE A 1 73 ? 17.135 6.552 -24.678 1.00 87.75 73 PHE A O 1
ATOM 608 N N . LEU A 1 74 ? 17.740 8.709 -24.554 1.00 87.31 74 LEU A N 1
ATOM 609 C CA . LEU A 1 74 ? 16.853 9.025 -23.430 1.00 87.31 74 LEU A CA 1
ATOM 610 C C . LEU A 1 74 ? 15.383 8.774 -23.791 1.00 87.31 74 LEU A C 1
ATOM 612 O O . LEU A 1 74 ? 14.675 8.150 -23.011 1.00 87.31 74 LEU A O 1
ATOM 616 N N . TYR A 1 75 ? 14.935 9.207 -24.974 1.00 87.81 75 TYR A N 1
ATOM 617 C CA . TYR A 1 75 ? 13.555 8.983 -25.424 1.00 87.81 75 TYR A CA 1
ATOM 618 C C . TYR A 1 75 ? 13.225 7.518 -25.692 1.00 87.81 75 TYR A C 1
ATOM 620 O O . TYR A 1 75 ? 12.086 7.112 -25.478 1.00 87.81 75 TYR A O 1
ATOM 628 N N . MET A 1 76 ? 14.209 6.720 -26.113 1.00 85.19 76 MET A N 1
ATOM 629 C CA . MET A 1 76 ? 14.047 5.271 -26.197 1.00 85.19 76 MET A CA 1
ATOM 630 C C . MET A 1 76 ? 13.784 4.667 -24.811 1.00 85.19 76 MET A C 1
ATOM 632 O O . MET A 1 76 ? 12.834 3.911 -24.645 1.00 85.19 76 MET A O 1
ATOM 636 N N . ILE A 1 77 ? 14.596 5.022 -23.809 1.00 83.50 77 ILE A N 1
ATOM 637 C CA . ILE A 1 77 ? 14.454 4.484 -22.446 1.00 83.50 77 ILE A CA 1
ATOM 638 C C . ILE A 1 77 ? 13.150 4.949 -21.793 1.00 83.50 77 ILE A C 1
ATOM 640 O O . ILE A 1 77 ? 12.491 4.162 -21.122 1.00 83.50 77 ILE A O 1
ATOM 644 N N . THR A 1 78 ? 12.763 6.214 -21.982 1.00 81.50 78 THR A N 1
ATOM 645 C CA . THR A 1 78 ? 11.504 6.738 -21.431 1.00 81.50 78 THR A CA 1
ATOM 646 C C . THR A 1 78 ? 10.275 6.284 -22.215 1.00 81.50 78 THR A C 1
ATOM 648 O O . THR A 1 78 ? 9.157 6.485 -21.749 1.00 81.50 78 THR A O 1
ATOM 651 N N . GLY A 1 79 ? 10.455 5.683 -23.394 1.00 82.50 79 GLY A N 1
ATOM 652 C CA . GLY A 1 79 ? 9.366 5.205 -24.240 1.00 82.50 79 GLY A CA 1
ATOM 653 C C . GLY A 1 79 ? 8.607 6.304 -24.989 1.00 82.50 79 GLY A C 1
ATOM 654 O O . GLY A 1 79 ? 7.546 6.036 -25.542 1.00 82.50 79 GLY A O 1
ATOM 655 N N . ASN A 1 80 ? 9.111 7.543 -25.040 1.00 83.62 80 ASN A N 1
ATOM 656 C CA . ASN A 1 80 ? 8.421 8.643 -25.721 1.00 83.62 80 ASN A CA 1
ATOM 657 C C . ASN A 1 80 ? 8.661 8.615 -27.244 1.00 83.62 80 ASN A C 1
ATOM 659 O O . ASN A 1 80 ? 9.581 9.255 -27.769 1.00 83.62 80 ASN A O 1
ATOM 663 N N . LEU A 1 81 ? 7.799 7.888 -27.960 1.00 84.06 81 LEU A N 1
ATOM 664 C CA . LEU A 1 81 ? 7.884 7.708 -29.415 1.00 84.06 81 LEU A CA 1
ATOM 665 C C . LEU A 1 81 ? 7.607 9.003 -30.201 1.00 84.06 81 LEU A C 1
ATOM 667 O O . LEU A 1 81 ? 8.220 9.234 -31.246 1.00 84.06 81 LEU A O 1
ATOM 671 N N . ASP A 1 82 ? 6.760 9.895 -29.683 1.00 85.62 82 ASP A N 1
ATOM 672 C CA . ASP A 1 82 ? 6.419 11.160 -30.347 1.00 85.62 82 ASP A CA 1
ATOM 673 C C . ASP A 1 82 ? 7.613 12.112 -30.417 1.00 85.62 82 ASP A C 1
ATOM 675 O O . ASP A 1 82 ? 7.912 12.703 -31.464 1.00 85.62 82 ASP A O 1
ATOM 679 N N . LYS A 1 83 ? 8.330 12.265 -29.297 1.00 86.38 83 LYS A N 1
ATOM 680 C CA . LYS A 1 83 ? 9.551 13.079 -29.239 1.00 86.38 83 LYS A CA 1
ATOM 681 C C . LYS A 1 83 ? 10.665 12.460 -30.082 1.00 86.38 83 LYS A C 1
ATOM 683 O O . LYS A 1 83 ? 11.397 13.194 -30.750 1.00 86.38 83 LYS A O 1
ATOM 688 N N . LEU A 1 84 ? 10.753 11.132 -30.131 1.00 87.50 84 LEU A N 1
ATOM 689 C CA . LEU A 1 84 ? 11.705 10.420 -30.982 1.00 87.50 84 LEU A CA 1
ATOM 690 C C . LEU A 1 84 ? 11.405 10.610 -32.485 1.00 87.50 84 LEU A C 1
ATOM 692 O O . LEU A 1 84 ? 12.319 10.880 -33.267 1.00 87.50 84 LEU A O 1
ATOM 696 N N . SER A 1 85 ? 10.132 10.584 -32.890 1.00 87.06 85 SER A N 1
ATOM 697 C CA . SER A 1 85 ? 9.695 10.901 -34.261 1.00 87.06 85 SER A CA 1
ATOM 698 C C . SER A 1 85 ? 10.042 12.341 -34.659 1.00 87.06 85 SER A C 1
ATOM 700 O O . SER A 1 85 ? 10.565 12.600 -35.748 1.00 87.06 85 SER A O 1
ATOM 702 N N . LYS A 1 86 ? 9.860 13.303 -33.744 1.00 87.25 86 LYS A N 1
ATOM 703 C CA . LYS A 1 86 ? 10.314 14.691 -33.945 1.00 87.25 86 LYS A CA 1
ATOM 704 C C . LYS A 1 86 ? 11.839 14.774 -34.073 1.00 87.25 86 LYS A C 1
ATOM 706 O O . LYS A 1 86 ? 12.333 15.503 -34.933 1.00 87.25 86 LYS A O 1
ATOM 711 N N . MET A 1 87 ? 12.586 14.002 -33.282 1.00 86.31 87 MET A N 1
ATOM 712 C CA . MET A 1 87 ? 14.050 13.943 -33.359 1.00 86.31 87 MET A CA 1
ATOM 713 C C . MET A 1 87 ? 14.542 13.430 -34.716 1.00 86.31 87 MET A C 1
ATOM 715 O O . MET A 1 87 ? 15.513 13.957 -35.259 1.00 86.31 87 MET A O 1
ATOM 719 N N . MET A 1 88 ? 13.846 12.452 -35.300 1.00 85.62 88 MET A N 1
ATOM 720 C CA . MET A 1 88 ? 14.133 11.952 -36.645 1.00 85.62 88 MET A CA 1
ATOM 721 C C . MET A 1 88 ? 14.014 13.064 -37.700 1.00 85.62 88 MET A C 1
ATOM 723 O O . MET A 1 88 ? 14.941 13.255 -38.485 1.00 85.62 88 MET A O 1
ATOM 727 N N . LYS A 1 89 ? 12.950 13.878 -37.647 1.00 87.44 89 LYS A N 1
ATOM 728 C CA . LYS A 1 89 ? 12.776 15.044 -38.539 1.00 87.44 89 LYS A CA 1
ATOM 729 C C . LYS A 1 89 ? 13.850 16.117 -38.328 1.00 87.44 89 LYS A C 1
ATOM 731 O O . LYS A 1 89 ? 14.327 16.716 -39.284 1.00 87.44 89 LYS A O 1
ATOM 736 N N . ILE A 1 90 ? 14.267 16.357 -37.084 1.00 86.12 90 ILE A N 1
ATOM 737 C CA . ILE A 1 90 ? 15.352 17.308 -36.777 1.00 86.12 90 ILE A CA 1
ATOM 738 C C . ILE A 1 90 ? 16.689 16.812 -37.344 1.00 86.12 90 ILE A C 1
ATOM 740 O O . ILE A 1 90 ? 17.484 17.612 -37.841 1.00 86.12 90 ILE A O 1
ATOM 744 N N . ALA A 1 91 ? 16.945 15.505 -37.277 1.00 85.50 91 ALA A N 1
ATOM 745 C CA . ALA A 1 91 ? 18.143 14.900 -37.845 1.00 85.50 91 ALA A CA 1
ATOM 746 C C . ALA A 1 91 ? 18.147 14.974 -39.383 1.00 85.50 91 ALA A C 1
ATOM 748 O O . ALA A 1 91 ? 19.219 15.157 -39.964 1.00 85.50 91 ALA A O 1
ATOM 749 N N . ASP A 1 92 ? 16.971 14.902 -40.019 1.00 85.75 92 ASP A N 1
ATOM 750 C CA . ASP A 1 92 ? 16.769 15.159 -41.455 1.00 85.75 92 ASP A CA 1
ATOM 751 C C . ASP A 1 92 ? 17.180 16.578 -41.844 1.00 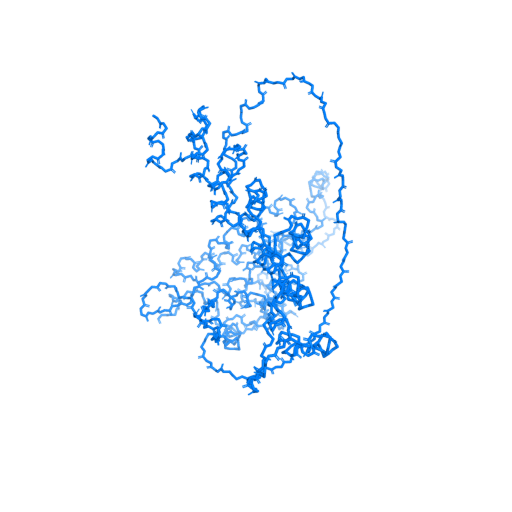85.75 92 ASP A C 1
ATOM 753 O O . ASP A 1 92 ? 18.132 16.777 -42.595 1.00 85.75 92 ASP A O 1
ATOM 757 N N . VAL A 1 93 ? 16.595 17.578 -41.180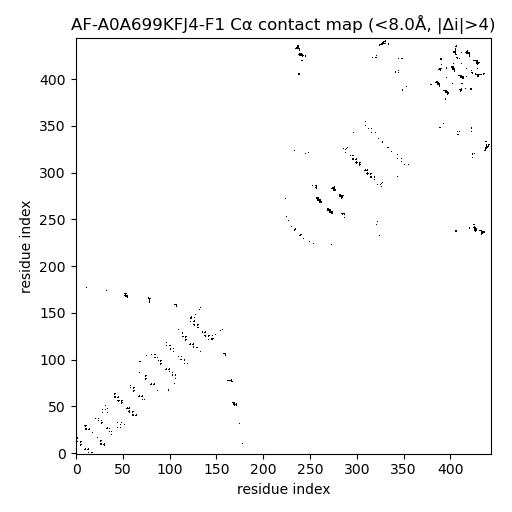 1.00 89.00 93 VAL A N 1
ATOM 758 C CA . VAL A 1 93 ? 16.917 18.998 -41.410 1.00 89.00 93 VAL A CA 1
ATOM 759 C C . VAL A 1 93 ? 18.404 19.310 -41.188 1.00 89.00 93 VAL A C 1
ATOM 761 O O . VAL A 1 93 ? 18.966 20.190 -41.839 1.00 89.00 93 VAL A O 1
ATOM 764 N N . LYS A 1 94 ? 19.069 18.596 -40.274 1.00 83.62 94 LYS A N 1
ATOM 765 C CA . LYS A 1 94 ? 20.498 18.779 -39.973 1.00 83.62 94 LYS A CA 1
ATOM 766 C C . LYS A 1 94 ? 21.447 17.963 -40.851 1.00 83.62 94 LYS A C 1
ATOM 768 O O . LYS A 1 94 ? 22.655 18.081 -40.656 1.00 83.62 94 LYS A O 1
ATOM 773 N N . ASN A 1 95 ? 20.938 17.151 -41.780 1.00 82.75 95 ASN A N 1
ATOM 774 C CA . ASN A 1 95 ? 21.722 16.231 -42.612 1.00 82.75 95 ASN A CA 1
ATOM 775 C C . ASN A 1 95 ? 22.610 15.253 -41.810 1.00 82.75 95 ASN A C 1
ATOM 777 O O . ASN A 1 95 ? 23.669 14.836 -42.281 1.00 82.75 95 ASN A O 1
ATOM 781 N N . ASN A 1 96 ? 22.208 14.864 -40.593 1.00 85.62 96 ASN A N 1
ATOM 782 C CA . ASN A 1 96 ? 22.933 13.849 -39.822 1.00 85.62 96 ASN A CA 1
ATOM 783 C C . ASN A 1 96 ? 22.411 12.444 -40.163 1.00 85.62 96 ASN A C 1
ATOM 785 O O . ASN A 1 96 ? 21.542 11.913 -39.469 1.00 85.62 96 ASN A O 1
ATOM 789 N N . VAL A 1 97 ? 22.978 11.841 -41.212 1.00 86.19 97 VAL A N 1
ATOM 790 C CA . VAL A 1 97 ? 22.611 10.507 -41.730 1.00 86.19 97 VAL A CA 1
ATOM 791 C C . VAL A 1 97 ? 22.667 9.427 -40.641 1.00 86.19 97 VAL A C 1
ATOM 793 O O . VAL A 1 97 ? 21.787 8.571 -40.562 1.00 86.19 97 VAL A O 1
ATOM 796 N N . MET A 1 98 ? 23.668 9.482 -39.756 1.00 86.62 98 MET A N 1
ATOM 797 C CA . MET A 1 98 ? 23.838 8.483 -38.696 1.00 86.62 98 MET A CA 1
ATOM 798 C C . MET A 1 98 ? 22.775 8.625 -37.599 1.00 86.62 98 MET A C 1
ATOM 800 O O . MET A 1 98 ? 22.180 7.636 -37.175 1.00 86.62 98 MET A O 1
ATOM 804 N N . GLY A 1 99 ? 22.492 9.859 -37.170 1.00 85.44 99 GLY A N 1
ATOM 805 C CA . GLY A 1 99 ? 21.447 10.138 -36.180 1.00 85.44 99 GLY A CA 1
ATOM 806 C C . GLY A 1 99 ? 20.049 9.771 -36.686 1.00 85.44 99 GLY A C 1
ATOM 807 O O . GLY A 1 99 ? 19.251 9.207 -35.939 1.00 85.44 99 GLY A O 1
ATOM 808 N N . GLN A 1 100 ? 19.769 10.016 -37.971 1.00 86.06 100 GLN A N 1
ATOM 809 C CA . GLN A 1 100 ? 18.532 9.571 -38.624 1.00 86.06 100 GLN A CA 1
ATOM 810 C C . GLN A 1 100 ? 18.406 8.045 -38.598 1.00 86.06 100 GLN A C 1
ATOM 812 O O . GLN A 1 100 ? 17.353 7.524 -38.238 1.00 86.06 100 GLN A O 1
ATOM 817 N N . PHE A 1 101 ? 19.488 7.329 -38.924 1.00 88.31 101 PHE A N 1
ATOM 818 C CA . PHE A 1 101 ? 19.489 5.869 -38.931 1.00 88.31 101 PHE A CA 1
ATOM 819 C C . PHE A 1 101 ? 19.260 5.280 -37.532 1.00 88.31 101 PHE A C 1
ATOM 821 O O . PHE A 1 101 ? 18.452 4.363 -37.387 1.00 88.31 101 PHE A O 1
ATOM 828 N N . HIS A 1 102 ? 19.905 5.827 -36.495 1.00 88.56 102 HIS A N 1
ATOM 829 C CA . HIS A 1 102 ? 19.662 5.421 -35.106 1.00 88.56 102 HIS A CA 1
ATOM 830 C C . HIS A 1 102 ? 18.212 5.668 -34.677 1.00 88.56 102 HIS A C 1
ATOM 832 O O . HIS A 1 102 ? 17.589 4.778 -34.109 1.00 88.56 102 HIS A O 1
ATOM 838 N N . ASN A 1 103 ? 17.640 6.831 -35.000 1.00 88.06 103 ASN A N 1
ATOM 839 C CA . ASN A 1 103 ? 16.247 7.135 -34.662 1.00 88.06 103 ASN A CA 1
ATOM 840 C C . ASN A 1 103 ? 15.264 6.209 -35.393 1.00 88.06 103 ASN A C 1
ATOM 842 O O . ASN A 1 103 ? 14.298 5.746 -34.793 1.00 88.06 103 ASN A O 1
ATOM 846 N N . ALA A 1 104 ? 15.530 5.882 -36.659 1.00 88.25 104 ALA A N 1
ATOM 847 C CA . ALA A 1 104 ? 14.721 4.934 -37.420 1.00 88.25 104 ALA A CA 1
ATOM 848 C C . ALA A 1 104 ? 14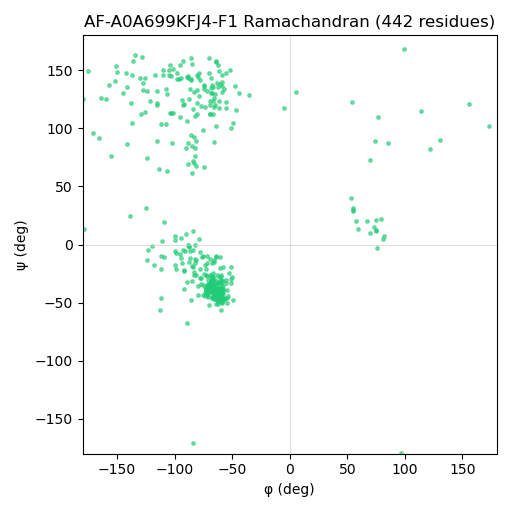.847 3.498 -36.875 1.00 88.25 104 ALA A C 1
ATOM 850 O O . ALA A 1 104 ? 13.865 2.760 -36.842 1.00 88.25 104 ALA A O 1
ATOM 851 N N . LEU A 1 105 ? 16.032 3.103 -36.388 1.00 87.50 105 LEU A N 1
ATOM 852 C CA . LEU A 1 105 ? 16.226 1.844 -35.661 1.00 87.50 105 LEU A CA 1
ATOM 853 C C . LEU A 1 105 ? 15.393 1.822 -34.374 1.00 87.50 105 LEU A C 1
ATOM 855 O O . LEU A 1 105 ? 14.739 0.822 -34.090 1.00 87.50 105 LEU A O 1
ATOM 859 N N . TYR A 1 106 ? 15.399 2.930 -33.634 1.00 86.25 106 TYR A N 1
ATOM 860 C CA . TYR A 1 106 ? 14.677 3.079 -32.378 1.00 86.25 106 TYR A CA 1
ATOM 861 C C . TYR A 1 106 ? 13.151 3.109 -32.539 1.00 86.25 106 TYR A C 1
ATOM 863 O O . TYR A 1 106 ? 12.434 2.637 -31.668 1.00 86.25 106 TYR A O 1
ATOM 871 N N . LEU A 1 107 ? 12.645 3.618 -33.660 1.00 85.06 107 LEU A N 1
ATOM 872 C CA . LEU A 1 107 ? 11.217 3.560 -33.992 1.00 85.06 107 LEU A CA 1
ATOM 873 C C . LEU A 1 107 ? 10.809 2.219 -34.621 1.00 85.06 107 LEU A C 1
ATOM 875 O O . LEU A 1 107 ? 9.624 1.919 -34.712 1.00 85.06 107 LEU A O 1
ATOM 879 N N . GLY A 1 108 ? 11.775 1.426 -35.093 1.00 83.06 108 GLY A N 1
ATOM 880 C CA . GLY A 1 108 ? 11.506 0.230 -35.890 1.00 83.06 108 GLY A CA 1
ATOM 881 C C . GLY A 1 108 ? 11.049 0.526 -37.326 1.00 83.06 108 GLY A C 1
ATOM 882 O O . GLY A 1 108 ? 10.571 -0.382 -38.006 1.00 83.06 108 GLY A O 1
ATOM 883 N N . ASP A 1 109 ? 11.214 1.758 -37.824 1.00 85.44 109 ASP A N 1
ATOM 884 C CA . ASP A 1 109 ? 10.804 2.139 -39.179 1.00 85.44 109 ASP A CA 1
ATOM 885 C C . ASP A 1 109 ? 11.778 1.581 -40.228 1.00 85.44 109 ASP A C 1
ATOM 887 O O . ASP A 1 109 ? 12.854 2.115 -40.515 1.00 85.44 109 ASP A O 1
ATOM 891 N N . VAL A 1 110 ? 11.394 0.455 -40.825 1.00 85.06 110 VAL A N 1
ATOM 892 C CA . VAL A 1 110 ? 12.183 -0.229 -41.852 1.00 85.06 110 VAL A CA 1
ATOM 893 C C . VAL A 1 110 ? 12.282 0.581 -43.145 1.00 85.06 110 VAL A C 1
ATOM 895 O O . VAL A 1 110 ? 13.311 0.519 -43.822 1.00 85.06 110 VAL A O 1
ATOM 898 N N . GLN A 1 111 ? 11.232 1.319 -43.503 1.00 87.19 111 GLN A N 1
ATOM 899 C CA . GLN A 1 111 ? 11.154 2.010 -44.786 1.00 87.19 111 GLN A CA 1
ATOM 900 C C . GLN A 1 111 ? 12.119 3.191 -44.817 1.00 87.19 111 GLN A C 1
ATOM 902 O O . GLN A 1 111 ? 12.879 3.326 -45.779 1.00 87.19 111 GLN A O 1
ATOM 907 N N . GLU A 1 112 ? 12.153 3.987 -43.748 1.00 86.25 112 GLU A N 1
ATOM 908 C CA . GLU A 1 112 ? 13.108 5.089 -43.614 1.00 86.25 112 GLU A CA 1
ATOM 909 C C . GLU A 1 112 ? 14.555 4.586 -43.568 1.00 86.25 112 GLU A C 1
ATOM 911 O O . GLU A 1 112 ? 15.415 5.127 -44.263 1.00 86.25 112 GLU A O 1
ATOM 916 N N . ARG A 1 113 ? 14.839 3.468 -42.883 1.00 87.25 113 ARG A N 1
ATOM 917 C CA . ARG A 1 113 ? 16.187 2.860 -42.912 1.00 87.25 113 ARG A CA 1
ATOM 918 C C . ARG A 1 113 ? 16.632 2.503 -44.329 1.00 87.25 113 ARG A C 1
ATOM 920 O O . ARG A 1 113 ? 17.777 2.760 -44.690 1.00 87.25 113 ARG A O 1
ATOM 927 N N . ILE A 1 114 ? 15.744 1.932 -45.145 1.00 87.56 114 ILE A N 1
ATOM 928 C CA . ILE A 1 114 ? 16.068 1.598 -46.539 1.00 87.56 114 ILE A CA 1
ATOM 929 C C . ILE A 1 114 ? 16.317 2.873 -47.352 1.00 87.56 114 ILE A C 1
ATOM 931 O O . ILE A 1 114 ? 17.294 2.920 -48.097 1.00 87.56 114 ILE A O 1
ATOM 935 N N . LYS A 1 115 ? 15.492 3.917 -47.189 1.00 88.81 115 LYS A N 1
ATOM 936 C CA . LYS A 1 115 ? 15.701 5.214 -47.858 1.00 88.81 115 LYS A CA 1
ATOM 937 C C . LYS A 1 115 ? 17.065 5.810 -47.505 1.00 88.81 115 LYS A C 1
ATOM 939 O O . LYS A 1 115 ? 17.806 6.195 -48.404 1.00 88.81 115 LYS A O 1
ATOM 944 N N . ILE A 1 116 ? 17.433 5.803 -46.224 1.00 88.69 116 ILE A N 1
ATOM 945 C CA . ILE A 1 116 ? 18.730 6.296 -45.744 1.00 88.69 116 ILE A CA 1
ATOM 946 C C . ILE A 1 116 ? 19.886 5.493 -46.363 1.00 88.69 116 ILE A C 1
ATOM 948 O O . ILE A 1 116 ? 20.849 6.078 -46.854 1.00 88.69 116 ILE A O 1
ATOM 952 N N . LEU A 1 117 ? 19.784 4.159 -46.407 1.00 87.00 117 LEU A N 1
ATOM 953 C CA . LEU A 1 117 ? 20.809 3.293 -47.007 1.00 87.00 117 LEU A CA 1
ATOM 954 C C . LEU A 1 117 ? 20.970 3.512 -48.517 1.00 87.00 117 LEU A C 1
ATOM 956 O O . LEU A 1 117 ? 22.089 3.448 -49.030 1.00 87.00 117 LEU A O 1
ATOM 960 N N . VAL A 1 118 ? 19.871 3.786 -49.224 1.00 87.56 118 VAL A N 1
ATOM 961 C CA . VAL A 1 118 ? 19.892 4.149 -50.647 1.00 87.56 118 VAL A CA 1
ATOM 962 C C . VAL A 1 118 ? 20.557 5.509 -50.843 1.00 87.56 118 VAL A C 1
ATOM 964 O O . VAL A 1 118 ? 21.444 5.624 -51.686 1.00 87.56 118 VAL A O 1
ATOM 967 N N . ASN A 1 119 ? 20.200 6.505 -50.027 1.00 86.56 119 ASN A N 1
ATOM 968 C CA . ASN A 1 119 ? 20.797 7.842 -50.072 1.00 86.56 119 ASN A CA 1
ATOM 969 C C . ASN A 1 119 ? 22.304 7.817 -49.755 1.00 86.56 119 ASN A C 1
ATOM 971 O O . ASN A 1 119 ? 23.065 8.589 -50.331 1.00 86.56 119 ASN A O 1
ATOM 975 N N . ALA A 1 120 ? 22.748 6.898 -48.893 1.00 85.75 120 ALA A N 1
ATOM 976 C CA . ALA A 1 120 ? 24.160 6.677 -48.574 1.00 85.75 120 ALA A CA 1
ATOM 977 C C . ALA A 1 120 ? 24.929 5.868 -49.644 1.00 85.75 120 ALA A C 1
ATOM 979 O O . ALA A 1 120 ? 26.140 5.697 -49.526 1.00 85.75 120 ALA A O 1
ATOM 980 N N . GLY A 1 121 ? 24.254 5.341 -50.675 1.00 83.88 121 GLY A N 1
ATOM 981 C CA . GLY A 1 121 ? 24.869 4.539 -51.741 1.00 83.88 121 GLY A CA 1
ATOM 982 C C . GLY A 1 121 ? 25.108 3.062 -51.393 1.00 83.88 121 GLY A C 1
ATOM 983 O O . GLY A 1 121 ? 25.644 2.312 -52.210 1.00 83.88 121 GLY A O 1
ATOM 984 N N . HIS A 1 122 ? 24.672 2.592 -50.220 1.00 85.19 122 HIS A N 1
ATOM 985 C CA . HIS A 1 122 ? 24.790 1.193 -49.795 1.00 85.19 122 HIS A CA 1
ATOM 986 C C . HIS A 1 122 ? 23.630 0.333 -50.324 1.00 85.19 122 HIS A C 1
ATOM 988 O O . HIS A 1 122 ? 22.869 -0.277 -49.567 1.00 85.19 122 HIS A O 1
ATOM 994 N N . LEU A 1 123 ? 23.522 0.240 -51.652 1.00 84.56 123 LEU A N 1
ATOM 995 C CA . LEU A 1 123 ? 22.481 -0.532 -52.347 1.00 84.56 123 LEU A CA 1
ATOM 996 C C . LEU A 1 123 ? 22.445 -2.026 -51.961 1.00 84.56 123 LEU A C 1
ATOM 998 O O . LEU A 1 123 ? 21.342 -2.547 -51.775 1.00 84.56 123 LEU A O 1
ATOM 1002 N N . PRO A 1 124 ? 23.592 -2.720 -51.769 1.00 83.81 124 PRO A N 1
ATOM 1003 C CA . PRO A 1 124 ? 23.603 -4.101 -51.289 1.00 83.81 124 PRO A CA 1
ATOM 1004 C C . PRO A 1 124 ? 22.876 -4.302 -49.965 1.00 83.81 124 PRO A C 1
ATOM 1006 O O . PRO A 1 124 ? 22.051 -5.205 -49.839 1.00 83.81 124 PRO A O 1
ATOM 1009 N N . LEU A 1 125 ? 23.149 -3.421 -49.004 1.00 83.50 125 LEU A N 1
ATOM 1010 C CA . LEU A 1 125 ? 22.581 -3.486 -47.664 1.00 83.50 125 LEU A CA 1
ATOM 1011 C C . LEU A 1 125 ? 21.105 -3.067 -47.662 1.00 83.50 125 LEU A C 1
ATOM 1013 O O . LEU A 1 125 ? 20.285 -3.657 -46.964 1.00 83.50 125 LEU A O 1
ATOM 1017 N N . ALA A 1 126 ? 20.736 -2.085 -48.485 1.00 83.50 126 ALA A N 1
ATOM 1018 C CA . ALA A 1 126 ? 19.340 -1.710 -48.689 1.00 83.50 126 ALA A CA 1
ATOM 1019 C C . ALA A 1 126 ? 18.519 -2.886 -49.253 1.00 83.50 126 ALA A C 1
ATOM 1021 O O . ALA A 1 126 ? 17.430 -3.179 -48.758 1.00 83.50 126 ALA A O 1
ATOM 1022 N N . TYR A 1 127 ? 19.065 -3.605 -50.241 1.00 83.38 127 TYR A N 1
ATOM 1023 C CA . TYR A 1 127 ? 18.423 -4.770 -50.850 1.00 83.38 127 TYR A CA 1
ATOM 1024 C C . TYR A 1 127 ? 18.287 -5.944 -49.873 1.00 83.38 127 TYR A C 1
ATOM 1026 O O . TYR A 1 127 ? 17.207 -6.531 -49.784 1.00 83.38 127 TYR A O 1
ATOM 1034 N N . THR A 1 128 ? 19.336 -6.263 -49.102 1.00 81.81 128 THR A N 1
ATOM 1035 C CA . THR A 1 128 ? 19.253 -7.308 -48.066 1.00 81.81 128 THR A CA 1
ATOM 1036 C C . THR A 1 128 ? 18.189 -6.969 -47.039 1.00 81.81 128 THR A C 1
ATOM 1038 O O . THR A 1 128 ? 17.370 -7.822 -46.729 1.00 81.81 128 THR A O 1
ATOM 1041 N N . THR A 1 129 ? 18.160 -5.720 -46.570 1.00 80.56 129 THR A N 1
ATOM 1042 C CA . THR A 1 129 ? 17.210 -5.250 -45.553 1.00 80.56 129 THR A CA 1
ATOM 1043 C C . THR A 1 129 ? 15.775 -5.315 -46.083 1.00 80.56 129 THR A C 1
ATOM 1045 O O . THR A 1 129 ? 14.877 -5.808 -45.406 1.00 80.56 129 THR A O 1
ATOM 1048 N N . ALA A 1 130 ? 15.544 -4.903 -47.333 1.00 84.19 130 ALA A N 1
ATOM 1049 C CA . ALA A 1 130 ? 14.231 -5.011 -47.964 1.00 84.19 130 ALA A CA 1
ATOM 1050 C C . ALA A 1 130 ? 13.766 -6.473 -48.097 1.00 84.19 130 ALA A C 1
ATOM 1052 O O . ALA A 1 130 ? 12.609 -6.774 -47.806 1.00 84.19 130 ALA A O 1
ATOM 1053 N N . MET A 1 131 ? 14.666 -7.387 -48.478 1.00 81.06 131 MET A N 1
ATOM 1054 C CA . MET A 1 131 ? 14.352 -8.814 -48.599 1.00 81.06 131 MET A CA 1
ATOM 1055 C C . MET A 1 131 ? 14.131 -9.497 -47.244 1.00 81.06 131 MET A C 1
ATOM 1057 O O . MET A 1 131 ? 13.203 -10.291 -47.120 1.00 81.06 131 MET A O 1
ATOM 1061 N N . THR A 1 132 ? 14.927 -9.180 -46.216 1.00 79.25 132 THR A N 1
ATOM 1062 C CA . THR A 1 132 ? 14.757 -9.755 -44.869 1.00 79.25 132 THR A CA 1
ATOM 1063 C C . THR A 1 132 ? 13.467 -9.292 -44.199 1.00 79.25 132 THR A C 1
ATOM 1065 O O . THR A 1 132 ? 12.892 -10.044 -43.423 1.00 79.25 132 THR A O 1
ATOM 1068 N N . HIS A 1 133 ? 12.995 -8.082 -44.513 1.00 75.56 133 HIS A N 1
ATOM 1069 C CA . HIS A 1 133 ? 11.754 -7.520 -43.973 1.00 75.56 133 HIS A CA 1
ATOM 1070 C C . HIS A 1 133 ? 10.520 -7.737 -44.873 1.00 75.56 133 HIS A C 1
ATOM 1072 O O . HIS A 1 133 ? 9.453 -7.210 -44.571 1.00 75.56 133 HIS A O 1
ATOM 1078 N N . GLY A 1 134 ? 10.635 -8.494 -45.973 1.00 77.62 134 GLY A N 1
ATOM 1079 C CA . GLY A 1 134 ? 9.502 -8.834 -46.848 1.00 77.62 134 GLY A CA 1
ATOM 1080 C C . GLY A 1 134 ? 8.996 -7.702 -47.756 1.00 77.62 134 GLY A C 1
ATOM 1081 O O . GLY A 1 134 ? 7.948 -7.840 -48.388 1.00 77.62 134 GLY A O 1
ATOM 1082 N N . LEU A 1 135 ? 9.737 -6.595 -47.882 1.00 80.50 135 LEU A N 1
ATOM 1083 C CA . LEU A 1 135 ? 9.400 -5.443 -48.731 1.00 80.50 135 LEU A CA 1
ATOM 1084 C C . LEU A 1 135 ? 9.804 -5.698 -50.194 1.00 80.50 135 LEU A C 1
ATOM 1086 O O . LEU A 1 135 ? 10.703 -5.061 -50.753 1.00 80.50 135 LEU A O 1
ATOM 1090 N N . ASN A 1 136 ? 9.109 -6.647 -50.824 1.00 76.62 136 ASN A N 1
ATOM 1091 C CA . ASN A 1 136 ? 9.418 -7.160 -52.162 1.00 76.62 136 ASN A CA 1
ATOM 1092 C C . ASN A 1 136 ? 9.383 -6.089 -53.265 1.00 76.62 136 ASN A C 1
ATOM 1094 O O . ASN A 1 136 ? 10.144 -6.177 -54.231 1.00 76.62 136 ASN A O 1
ATOM 1098 N N . ASP A 1 137 ? 8.535 -5.068 -53.137 1.00 82.56 137 ASP A N 1
ATOM 1099 C CA . ASP A 1 137 ? 8.381 -4.023 -54.157 1.00 82.56 137 ASP A CA 1
ATOM 1100 C C . ASP A 1 137 ? 9.577 -3.070 -54.205 1.00 82.56 137 ASP A C 1
ATOM 1102 O O . ASP A 1 137 ? 10.043 -2.695 -55.283 1.00 82.56 137 ASP A O 1
ATOM 1106 N N . ILE A 1 138 ? 10.124 -2.724 -53.037 1.00 79.81 138 ILE A N 1
ATOM 1107 C CA . ILE A 1 138 ? 11.337 -1.907 -52.920 1.00 79.81 138 ILE A CA 1
ATOM 1108 C C . ILE A 1 138 ? 12.554 -2.745 -53.324 1.00 79.81 138 ILE A C 1
ATOM 1110 O O . ILE A 1 138 ? 13.421 -2.278 -54.061 1.00 79.81 138 ILE A O 1
ATOM 1114 N N . ALA A 1 139 ? 12.579 -4.020 -52.936 1.00 75.81 139 ALA A N 1
ATOM 1115 C CA . ALA A 1 139 ? 13.663 -4.925 -53.285 1.00 75.81 139 ALA A CA 1
ATOM 1116 C C . ALA A 1 139 ? 13.768 -5.168 -54.806 1.00 75.81 139 ALA A C 1
ATOM 1118 O O . ALA A 1 139 ? 14.869 -5.176 -55.355 1.00 75.81 139 ALA A O 1
ATOM 1119 N N . LYS A 1 140 ? 12.638 -5.281 -55.525 1.00 79.56 140 LYS A N 1
ATOM 1120 C CA . LYS A 1 140 ? 12.614 -5.363 -57.001 1.00 79.56 140 LYS A CA 1
ATOM 1121 C C . LYS A 1 140 ? 13.233 -4.128 -57.665 1.00 79.56 140 LYS A C 1
ATOM 1123 O O . LYS A 1 140 ? 13.954 -4.287 -58.646 1.00 79.56 140 LYS A O 1
ATOM 1128 N N . LYS A 1 141 ? 13.001 -2.927 -57.120 1.00 79.06 141 LYS A N 1
ATOM 1129 C CA . LYS A 1 141 ? 13.578 -1.666 -57.630 1.00 79.06 141 LYS A CA 1
ATOM 1130 C C . LYS A 1 141 ? 15.097 -1.583 -57.427 1.00 79.06 141 LYS A C 1
ATOM 1132 O O . LYS A 1 141 ? 15.782 -0.962 -58.229 1.00 79.06 141 LYS A O 1
ATOM 1137 N N . LEU A 1 142 ? 15.626 -2.236 -56.391 1.00 74.50 142 LEU A N 1
ATOM 1138 C CA . LEU A 1 142 ? 17.049 -2.208 -56.015 1.00 74.50 142 LEU A CA 1
ATOM 1139 C C . LEU A 1 142 ? 17.885 -3.351 -56.624 1.00 74.50 142 LEU A C 1
ATOM 1141 O O . LEU A 1 142 ? 19.105 -3.378 -56.474 1.00 74.50 142 LEU A O 1
ATOM 1145 N N . LYS A 1 143 ? 17.246 -4.290 -57.335 1.00 66.06 143 LYS A N 1
ATOM 1146 C CA . LYS A 1 143 ? 17.836 -5.548 -57.833 1.00 66.06 143 LYS A CA 1
ATOM 1147 C C . LYS A 1 143 ? 18.962 -5.370 -58.870 1.00 66.06 143 LYS A C 1
ATOM 1149 O O . LYS A 1 143 ? 19.641 -6.335 -59.201 1.00 66.06 143 LYS A O 1
ATOM 1154 N N . GLY A 1 144 ? 19.172 -4.156 -59.382 1.00 60.84 144 GLY A N 1
ATOM 1155 C CA . GLY A 1 144 ? 20.124 -3.871 -60.459 1.00 60.84 144 GLY A CA 1
ATOM 1156 C C . GLY A 1 144 ? 21.612 -3.853 -60.076 1.00 60.84 144 GLY A C 1
ATOM 1157 O O . GLY A 1 144 ? 22.431 -3.783 -60.983 1.00 60.84 144 GLY A O 1
ATOM 1158 N N . SER A 1 145 ? 21.989 -3.899 -58.788 1.00 59.94 145 SER A N 1
ATOM 1159 C CA . SER A 1 145 ? 23.363 -3.534 -58.374 1.00 59.94 145 SER A CA 1
ATOM 1160 C C . SER A 1 145 ? 24.028 -4.415 -57.295 1.00 59.94 145 SER A C 1
ATOM 1162 O O . SER A 1 145 ? 24.906 -3.917 -56.586 1.00 59.94 145 SER A O 1
ATOM 1164 N N . VAL A 1 146 ? 23.654 -5.693 -57.108 1.00 59.53 146 VAL A N 1
ATOM 1165 C CA . VAL A 1 146 ? 24.189 -6.492 -55.976 1.00 59.53 146 VAL A CA 1
ATOM 1166 C C . VAL A 1 146 ? 24.490 -7.966 -56.318 1.00 59.53 146 VAL A C 1
ATOM 1168 O O . VAL A 1 146 ? 23.640 -8.612 -56.933 1.00 59.53 146 VAL A O 1
ATOM 1171 N N . PRO A 1 147 ? 25.648 -8.531 -55.895 1.00 61.91 147 PRO A N 1
ATOM 1172 C CA . PRO A 1 147 ? 25.971 -9.953 -56.046 1.00 61.91 147 PRO A CA 1
ATOM 1173 C C . PRO A 1 147 ? 25.126 -10.862 -55.136 1.00 61.91 147 PRO A C 1
ATOM 1175 O O . PRO A 1 147 ? 24.573 -10.430 -54.127 1.00 61.91 147 PRO A O 1
ATOM 1178 N N . TYR A 1 148 ? 25.066 -12.143 -55.506 1.00 55.75 148 TYR A N 1
ATOM 1179 C CA . TYR A 1 148 ? 24.341 -13.232 -54.840 1.00 55.75 148 TYR A CA 1
ATOM 1180 C C . TYR A 1 148 ? 24.502 -13.242 -53.307 1.00 55.75 148 TYR A C 1
ATOM 1182 O O . TYR A 1 148 ? 25.618 -13.227 -52.791 1.00 55.75 148 TYR A O 1
ATOM 1190 N N . LEU A 1 149 ? 23.382 -13.331 -52.584 1.00 57.97 149 LEU A N 1
ATOM 1191 C CA . LEU A 1 149 ? 23.351 -13.426 -51.122 1.00 57.97 149 LEU A CA 1
ATOM 1192 C C . LEU A 1 149 ? 23.238 -14.890 -50.666 1.00 57.97 149 LEU A C 1
ATOM 1194 O O . LEU A 1 149 ? 22.496 -15.658 -51.286 1.00 57.97 149 LEU A O 1
ATOM 1198 N N . PRO A 1 150 ? 23.915 -15.289 -49.574 1.00 58.62 150 PRO A N 1
ATOM 1199 C CA . PRO A 1 150 ? 23.769 -16.621 -49.002 1.00 58.62 150 PRO A CA 1
ATOM 1200 C C . PRO A 1 150 ? 22.360 -16.801 -48.422 1.00 58.62 150 PRO A C 1
ATOM 1202 O O . PRO A 1 150 ? 21.894 -16.031 -47.582 1.00 58.62 150 PRO A O 1
ATOM 1205 N N . ILE A 1 151 ? 21.667 -17.829 -48.904 1.00 60.28 151 ILE A N 1
ATOM 1206 C CA . ILE A 1 151 ? 20.310 -18.191 -48.496 1.00 60.28 151 ILE A CA 1
ATOM 1207 C C . ILE A 1 151 ? 20.328 -18.839 -47.101 1.00 60.28 151 ILE A C 1
ATOM 1209 O O . ILE A 1 151 ? 21.113 -19.748 -46.848 1.00 60.28 151 ILE A O 1
ATOM 1213 N N . ARG A 1 152 ? 19.362 -18.412 -46.271 1.00 51.72 152 ARG A N 1
ATOM 1214 C CA . ARG A 1 152 ? 18.953 -18.893 -44.931 1.00 51.72 152 ARG A CA 1
ATOM 1215 C C . ARG A 1 152 ? 19.828 -18.507 -43.737 1.00 51.72 152 ARG A C 1
ATOM 1217 O O . ARG A 1 152 ? 20.809 -19.171 -43.438 1.00 51.72 152 ARG A O 1
ATOM 1224 N N . ARG A 1 153 ? 19.264 -17.623 -42.907 1.00 50.84 153 ARG A N 1
ATOM 1225 C CA . ARG A 1 153 ? 18.773 -17.949 -41.551 1.00 50.84 153 ARG A CA 1
ATOM 1226 C C . ARG A 1 153 ? 17.418 -17.255 -41.381 1.00 50.84 153 ARG A C 1
ATOM 1228 O O . ARG A 1 153 ? 17.211 -16.212 -41.991 1.00 50.84 153 ARG A O 1
ATOM 1235 N N . SER A 1 154 ? 16.485 -17.863 -40.654 1.00 52.72 154 SER A N 1
ATOM 1236 C CA . SER A 1 154 ? 15.206 -17.252 -40.269 1.00 52.72 154 SER A CA 1
ATOM 1237 C C . SER A 1 154 ? 15.483 -15.891 -39.631 1.00 52.72 154 SER A C 1
ATOM 1239 O O . SER A 1 154 ? 15.941 -15.830 -38.491 1.00 52.72 154 SER A O 1
ATOM 1241 N N . ALA A 1 155 ? 15.314 -14.816 -40.399 1.00 57.16 155 ALA A N 1
ATOM 1242 C CA . ALA A 1 155 ? 15.550 -13.469 -39.913 1.00 57.16 155 ALA A CA 1
ATOM 1243 C C . ALA A 1 155 ? 14.455 -13.155 -38.891 1.00 57.16 155 ALA A C 1
ATOM 1245 O O . ALA A 1 155 ? 13.278 -13.105 -39.242 1.00 57.16 155 ALA A O 1
ATOM 1246 N N . SER A 1 156 ? 14.833 -13.019 -37.624 1.00 59.47 156 SER A N 1
ATOM 1247 C CA . SER A 1 156 ? 13.935 -12.524 -36.589 1.00 59.47 156 SER A CA 1
ATOM 1248 C C . SER A 1 156 ? 13.828 -11.006 -36.705 1.00 59.47 156 SER A C 1
ATOM 1250 O O . SER A 1 156 ? 14.801 -10.309 -37.009 1.00 59.47 156 SER A O 1
ATOM 1252 N N . PHE A 1 157 ? 12.624 -10.487 -36.488 1.00 62.66 157 PHE A N 1
ATOM 1253 C CA . PHE A 1 157 ? 12.389 -9.054 -36.467 1.00 62.66 157 PHE A CA 1
ATOM 1254 C C . PHE A 1 157 ? 13.100 -8.440 -35.259 1.00 62.66 157 PHE A C 1
ATOM 1256 O O . PHE A 1 157 ? 12.718 -8.685 -34.119 1.00 62.66 157 PHE A O 1
ATOM 1263 N N . LEU A 1 158 ? 14.129 -7.627 -35.506 1.00 61.00 158 LEU A N 1
ATOM 1264 C CA . LEU A 1 158 ? 14.674 -6.738 -34.485 1.00 61.00 158 LEU A CA 1
ATOM 1265 C C . LEU A 1 158 ? 13.789 -5.485 -34.441 1.00 61.00 158 LEU A C 1
ATOM 1267 O O . LEU A 1 158 ? 14.060 -4.497 -35.126 1.00 61.00 158 LEU A O 1
ATOM 1271 N N . ILE A 1 159 ? 12.681 -5.582 -33.713 1.00 66.38 159 ILE A N 1
ATOM 1272 C CA . ILE A 1 159 ? 11.798 -4.457 -33.405 1.00 66.38 159 ILE A CA 1
ATOM 1273 C C . ILE A 1 159 ? 12.036 -4.132 -31.927 1.00 66.38 159 ILE A C 1
ATOM 1275 O O . ILE A 1 159 ? 12.039 -5.060 -31.113 1.00 66.38 159 ILE A O 1
ATOM 1279 N N . PRO A 1 160 ? 12.301 -2.865 -31.564 1.00 67.44 160 PRO A N 1
ATOM 1280 C CA . PRO A 1 160 ? 12.352 -2.496 -30.158 1.00 67.44 160 PRO A CA 1
ATOM 1281 C C . PRO A 1 160 ? 10.983 -2.785 -29.521 1.00 67.44 160 PRO A C 1
ATOM 1283 O O . PRO A 1 160 ? 9.960 -2.537 -30.161 1.00 67.44 160 PRO A O 1
ATOM 1286 N N . PRO A 1 161 ? 10.935 -3.339 -28.298 1.00 66.81 161 PRO A N 1
ATOM 1287 C CA . PRO A 1 161 ? 9.666 -3.616 -27.638 1.00 66.81 161 PRO A CA 1
ATOM 1288 C C . PRO A 1 161 ? 8.855 -2.323 -27.529 1.00 66.81 161 PRO A C 1
ATOM 1290 O O . PRO A 1 161 ? 9.393 -1.278 -27.161 1.00 66.81 161 PRO A O 1
ATOM 1293 N N . THR A 1 162 ? 7.567 -2.383 -27.864 1.00 67.25 162 THR A N 1
ATOM 1294 C CA . THR A 1 162 ? 6.664 -1.245 -27.688 1.00 67.25 162 THR A CA 1
ATOM 1295 C C . THR A 1 162 ? 6.600 -0.886 -26.204 1.00 67.25 162 THR A C 1
ATOM 1297 O O . THR A 1 162 ? 6.281 -1.761 -25.393 1.00 67.25 162 THR A O 1
ATOM 1300 N N . PRO A 1 163 ? 6.920 0.362 -25.822 1.00 63.88 163 PRO A N 1
ATOM 1301 C CA . PRO A 1 163 ? 6.922 0.765 -24.425 1.00 63.88 163 PRO A CA 1
ATOM 1302 C C . PRO A 1 163 ? 5.497 0.693 -23.868 1.00 63.88 163 PRO A C 1
ATOM 1304 O O . PRO A 1 163 ? 4.594 1.358 -24.365 1.00 63.88 163 PRO A O 1
ATOM 1307 N N . VAL A 1 164 ? 5.300 -0.132 -22.837 1.00 64.25 164 VAL A N 1
ATOM 1308 C CA . VAL A 1 164 ? 4.008 -0.279 -22.137 1.00 64.25 164 VAL A CA 1
ATOM 1309 C C . VAL A 1 164 ? 3.777 0.887 -21.168 1.00 64.25 164 VAL A C 1
ATOM 1311 O O . VAL A 1 164 ? 2.644 1.287 -20.922 1.00 64.25 164 VAL A O 1
ATOM 1314 N N . LEU A 1 165 ? 4.859 1.469 -20.641 1.00 60.41 165 LEU A N 1
ATOM 1315 C CA . LEU A 1 165 ? 4.839 2.585 -19.699 1.00 60.41 165 LEU A CA 1
ATOM 1316 C C . LEU A 1 165 ? 5.734 3.711 -20.216 1.00 60.41 165 LEU A C 1
ATOM 1318 O O . LEU A 1 165 ? 6.879 3.477 -20.601 1.00 60.41 165 LEU A O 1
ATOM 1322 N N . HIS A 1 166 ? 5.216 4.937 -20.185 1.00 61.72 166 HIS A N 1
ATOM 1323 C CA . HIS A 1 166 ? 6.005 6.136 -20.438 1.00 61.72 166 HIS A CA 1
ATOM 1324 C C . HIS A 1 166 ? 6.700 6.537 -19.133 1.00 61.72 166 HIS A C 1
ATOM 1326 O O . HIS A 1 166 ? 6.041 6.836 -18.136 1.00 61.72 166 HIS A O 1
ATOM 1332 N N . GLY A 1 167 ? 8.031 6.505 -19.121 1.00 60.94 167 GLY A N 1
ATOM 1333 C CA . GLY A 1 167 ? 8.835 6.848 -17.950 1.00 60.94 167 GLY A CA 1
ATOM 1334 C C . GLY A 1 167 ? 8.752 8.341 -17.637 1.00 60.94 167 GLY A C 1
ATOM 1335 O O . GLY A 1 167 ? 9.248 9.162 -18.410 1.00 60.94 167 GLY A O 1
ATOM 1336 N N . GLY A 1 168 ? 8.123 8.683 -16.510 1.00 65.44 168 GLY A N 1
ATOM 1337 C CA . GLY A 1 168 ? 8.216 10.002 -15.881 1.00 65.44 168 GLY A CA 1
ATOM 1338 C C . GLY A 1 168 ? 9.450 10.124 -14.984 1.00 65.44 168 GLY A C 1
ATOM 1339 O O . GLY A 1 168 ? 10.306 9.237 -14.965 1.00 65.44 168 GLY A O 1
ATOM 1340 N N . ASP A 1 169 ? 9.537 11.214 -14.219 1.00 69.88 169 ASP A N 1
ATOM 1341 C CA . ASP A 1 169 ? 10.560 11.335 -13.179 1.00 69.88 169 ASP A CA 1
ATOM 1342 C C . ASP A 1 169 ? 10.403 10.184 -12.172 1.00 69.88 169 ASP A C 1
ATOM 1344 O O . ASP A 1 169 ? 9.302 9.908 -11.684 1.00 69.88 169 ASP A O 1
ATOM 1348 N N . TRP A 1 170 ? 11.509 9.503 -11.861 1.00 67.69 170 TRP A N 1
ATOM 1349 C CA . TRP A 1 170 ? 11.539 8.519 -10.778 1.00 67.69 170 TRP A CA 1
ATOM 1350 C C . TRP A 1 170 ? 11.138 9.220 -9.470 1.00 67.69 170 TRP A C 1
ATOM 1352 O O . TRP A 1 170 ? 11.468 10.399 -9.328 1.00 67.69 170 TRP A O 1
ATOM 1362 N N . PRO A 1 171 ? 10.439 8.571 -8.513 1.00 66.44 171 PRO A N 1
ATOM 1363 C CA . PRO A 1 171 ? 10.029 9.206 -7.262 1.00 66.44 171 PRO A CA 1
ATOM 1364 C C . PRO A 1 171 ? 11.203 9.928 -6.598 1.00 66.44 171 PRO A C 1
ATOM 1366 O O . PRO A 1 171 ? 12.107 9.316 -6.026 1.00 66.44 171 PRO A O 1
ATOM 1369 N N . LEU A 1 172 ? 11.182 11.255 -6.712 1.00 64.06 172 LEU A N 1
ATOM 1370 C CA . LEU A 1 172 ? 12.229 12.110 -6.190 1.00 64.06 172 LEU A CA 1
ATOM 1371 C C . LEU A 1 172 ? 12.071 12.168 -4.674 1.00 64.06 172 LEU A C 1
ATOM 1373 O O . LEU A 1 172 ? 10.962 12.329 -4.150 1.00 64.06 172 LEU A O 1
ATOM 1377 N N . LEU A 1 173 ? 13.191 12.079 -3.959 1.00 55.50 173 LEU A N 1
ATOM 1378 C CA . LEU A 1 173 ? 13.211 12.444 -2.550 1.00 55.50 173 LEU A CA 1
ATOM 1379 C C . LEU A 1 173 ? 12.695 13.878 -2.456 1.00 55.50 173 LEU A C 1
ATOM 1381 O O . LEU A 1 173 ? 13.227 14.784 -3.098 1.00 55.50 173 LEU A O 1
ATOM 1385 N N . ARG A 1 174 ? 11.626 14.082 -1.683 1.00 48.53 174 ARG A N 1
ATOM 1386 C CA . ARG A 1 174 ? 11.110 15.417 -1.394 1.00 48.53 174 ARG A CA 1
ATOM 1387 C C . ARG A 1 174 ? 12.173 16.130 -0.562 1.00 48.53 174 ARG A C 1
ATOM 1389 O O . ARG A 1 174 ? 12.146 16.047 0.662 1.00 48.53 174 ARG A O 1
ATOM 1396 N N . VAL A 1 175 ? 13.118 16.792 -1.228 1.00 53.59 175 VAL A N 1
ATOM 1397 C CA . VAL A 1 175 ? 14.058 17.703 -0.579 1.00 53.59 175 VAL A CA 1
ATOM 1398 C C . VAL A 1 175 ? 13.191 18.821 -0.025 1.00 53.59 175 VAL A C 1
ATOM 1400 O O . VAL A 1 175 ? 12.635 19.638 -0.760 1.00 53.59 175 VAL A O 1
ATOM 1403 N N . VAL A 1 176 ? 12.940 18.760 1.279 1.00 42.50 176 VAL A N 1
ATOM 1404 C CA . VAL A 1 176 ? 12.184 19.788 1.976 1.00 42.50 176 VAL A CA 1
ATOM 1405 C C . VAL A 1 176 ? 12.995 21.059 1.796 1.00 42.50 176 VAL A C 1
ATOM 1407 O O . VAL A 1 176 ? 14.143 21.106 2.232 1.00 42.50 176 VAL A O 1
ATOM 1410 N N . LYS A 1 177 ? 12.423 22.068 1.130 1.00 49.47 177 LYS A N 1
ATOM 1411 C CA . LYS A 1 177 ? 12.995 23.415 1.129 1.00 49.47 177 LYS A CA 1
ATOM 1412 C C . LYS A 1 177 ? 13.345 23.758 2.571 1.00 49.47 177 LYS A C 1
ATOM 1414 O O . LYS A 1 177 ? 12.466 23.735 3.438 1.00 49.47 177 LYS A O 1
ATOM 1419 N N . GLY A 1 178 ? 14.634 23.941 2.842 1.00 49.78 178 GLY A N 1
ATOM 1420 C CA . GLY A 1 178 ? 15.126 24.120 4.199 1.00 49.78 178 GLY A CA 1
ATOM 1421 C C . GLY A 1 178 ? 14.396 25.278 4.875 1.00 49.78 178 GLY A C 1
ATOM 1422 O O . GLY A 1 178 ? 14.040 26.265 4.234 1.00 49.78 178 GLY A O 1
ATOM 1423 N N . ILE A 1 179 ? 14.202 25.183 6.190 1.00 48.97 179 ILE A N 1
ATOM 1424 C CA . ILE A 1 179 ? 13.521 26.189 7.034 1.00 48.97 179 ILE A CA 1
ATOM 1425 C C . ILE A 1 179 ? 14.090 27.617 6.840 1.00 48.97 179 ILE A C 1
ATOM 1427 O O . ILE A 1 179 ? 13.423 28.604 7.143 1.00 48.97 179 ILE A O 1
ATOM 1431 N N . PHE A 1 180 ? 15.302 27.743 6.294 1.00 49.28 180 PHE A N 1
ATOM 1432 C CA . PHE A 1 180 ? 15.977 29.007 6.006 1.00 49.28 180 PHE A CA 1
ATOM 1433 C C . PHE A 1 180 ? 15.548 29.705 4.704 1.00 49.28 180 PHE A C 1
ATOM 1435 O O . PHE A 1 180 ? 15.862 30.880 4.539 1.00 49.28 180 PHE A O 1
ATOM 1442 N N . GLU A 1 181 ? 14.826 29.041 3.798 1.00 47.97 181 GLU A N 1
ATOM 1443 C CA . GLU A 1 181 ? 14.449 29.619 2.496 1.00 47.97 181 GLU A CA 1
ATOM 1444 C C . GLU A 1 181 ? 13.192 30.514 2.579 1.00 47.97 181 GLU A C 1
ATOM 1446 O O . GLU A 1 181 ? 13.029 31.431 1.787 1.00 47.97 181 GLU A O 1
ATOM 1451 N N . GLY A 1 182 ? 12.320 30.323 3.578 1.00 38.75 182 GLY A N 1
ATOM 1452 C CA . GLY A 1 182 ? 11.078 31.104 3.724 1.00 38.75 182 GLY A CA 1
ATOM 1453 C C . GLY A 1 182 ? 11.180 32.381 4.572 1.00 38.75 182 GLY A C 1
ATOM 1454 O O . GLY A 1 182 ? 10.197 33.108 4.696 1.00 38.75 182 GLY A O 1
ATOM 1455 N N . GLY A 1 183 ? 12.326 32.639 5.212 1.00 35.19 183 GLY A N 1
ATOM 1456 C CA . GLY A 1 183 ? 12.426 33.634 6.290 1.00 35.19 183 GLY A CA 1
ATOM 1457 C C . GLY A 1 183 ? 12.996 35.004 5.913 1.00 35.19 183 GLY A C 1
ATOM 1458 O O . GLY A 1 183 ? 12.823 35.946 6.683 1.00 35.19 183 GLY A O 1
ATOM 1459 N N . LEU A 1 184 ? 13.688 35.137 4.777 1.00 42.34 184 LEU A N 1
ATOM 1460 C CA . LEU A 1 184 ? 14.513 36.323 4.480 1.00 42.34 184 LEU A CA 1
ATOM 1461 C C . LEU A 1 184 ? 14.173 37.045 3.167 1.00 42.34 184 LEU A C 1
ATOM 1463 O O . LEU A 1 184 ? 14.557 38.202 3.018 1.00 42.34 184 LEU A O 1
ATOM 1467 N N . ASP A 1 185 ? 13.382 36.444 2.277 1.00 39.12 185 ASP A N 1
ATOM 1468 C CA . ASP A 1 185 ? 13.023 37.066 0.990 1.00 39.12 185 ASP A CA 1
ATOM 1469 C C . ASP A 1 185 ? 11.851 38.062 1.089 1.00 39.12 185 ASP A C 1
ATOM 1471 O O . ASP A 1 185 ? 11.500 38.721 0.113 1.00 39.12 185 ASP A O 1
ATOM 1475 N N . ASN A 1 186 ? 11.277 38.252 2.284 1.00 36.38 186 ASN A N 1
ATOM 1476 C CA . ASN A 1 186 ? 10.152 39.170 2.511 1.00 36.38 186 ASN A CA 1
ATOM 1477 C C . ASN A 1 186 ? 10.563 40.607 2.891 1.00 36.38 186 ASN A C 1
ATOM 1479 O O . ASN A 1 186 ? 9.713 41.422 3.250 1.00 36.38 186 ASN A O 1
ATOM 1483 N N . ALA A 1 187 ? 11.853 40.942 2.811 1.00 33.75 187 ALA A N 1
ATOM 1484 C CA . ALA A 1 187 ? 12.367 42.271 3.136 1.00 33.75 187 ALA A CA 1
ATOM 1485 C C . ALA A 1 187 ? 13.147 42.878 1.962 1.00 33.75 187 ALA A C 1
ATOM 1487 O O . ALA A 1 187 ? 14.368 42.994 1.992 1.00 33.75 187 ALA A O 1
ATOM 1488 N N . GLY A 1 188 ? 12.411 43.323 0.941 1.00 35.69 188 GLY A N 1
ATOM 1489 C CA . GLY A 1 188 ? 12.899 44.343 0.015 1.00 35.69 188 GLY A CA 1
ATOM 1490 C C . GLY A 1 188 ? 12.946 43.925 -1.447 1.00 35.69 188 GLY A C 1
ATOM 1491 O O . GLY A 1 188 ? 14.017 43.638 -1.970 1.00 35.69 188 GLY A O 1
ATOM 1492 N N . LYS A 1 189 ? 11.792 44.008 -2.119 1.00 31.70 189 LYS A N 1
ATOM 1493 C CA . LYS A 1 189 ? 11.653 44.525 -3.492 1.00 31.70 189 LYS A CA 1
ATOM 1494 C C . LYS A 1 189 ? 10.168 44.677 -3.823 1.00 31.70 189 LYS A C 1
ATOM 1496 O O . LYS A 1 189 ? 9.495 43.727 -4.198 1.00 31.70 189 LYS A O 1
ATOM 1501 N N . GLY A 1 190 ? 9.670 45.895 -3.637 1.00 26.14 190 GLY A N 1
ATOM 1502 C CA . GLY A 1 190 ? 8.510 46.383 -4.370 1.00 26.14 190 GLY A CA 1
ATOM 1503 C C . GLY A 1 190 ? 8.981 47.039 -5.669 1.00 26.14 190 GLY A C 1
ATOM 1504 O O . GLY A 1 190 ? 10.022 47.697 -5.662 1.00 26.14 190 GLY A O 1
ATOM 1505 N N . ALA A 1 191 ? 8.167 46.866 -6.711 1.00 26.62 191 ALA A N 1
ATOM 1506 C CA . ALA A 1 191 ? 8.125 47.551 -8.009 1.00 26.62 191 ALA A CA 1
ATOM 1507 C C . ALA A 1 191 ? 8.464 46.696 -9.251 1.00 26.62 191 ALA A C 1
ATOM 1509 O O . ALA A 1 191 ? 9.609 46.305 -9.477 1.00 26.62 191 ALA A O 1
ATOM 1510 N N . ASN A 1 192 ? 7.404 46.578 -10.062 1.00 25.06 192 ASN A N 1
ATOM 1511 C CA . ASN A 1 192 ? 7.267 46.321 -11.499 1.00 25.06 192 ASN A CA 1
ATOM 1512 C C . ASN A 1 192 ? 7.269 44.880 -12.027 1.00 25.06 192 ASN A C 1
ATOM 1514 O O . ASN A 1 192 ? 8.283 44.329 -12.447 1.00 25.06 192 ASN A O 1
ATOM 1518 N N . GLU A 1 193 ? 6.051 44.325 -12.026 1.00 28.66 193 GLU A N 1
ATOM 1519 C CA . GLU A 1 193 ? 5.260 44.012 -13.234 1.00 28.66 193 GLU A CA 1
ATOM 1520 C C . GLU A 1 193 ? 5.884 44.473 -14.563 1.00 28.66 193 GLU A C 1
ATOM 1522 O O . GLU A 1 193 ? 6.114 45.663 -14.767 1.00 28.66 193 GLU A O 1
ATOM 1527 N N . ASP A 1 194 ? 6.180 43.496 -15.422 1.00 24.11 194 ASP A N 1
ATOM 1528 C CA . ASP A 1 194 ? 5.834 43.457 -16.851 1.00 24.11 194 ASP A CA 1
ATOM 1529 C C . ASP A 1 194 ? 6.520 42.229 -17.461 1.00 24.11 194 ASP A C 1
ATOM 1531 O O . ASP A 1 194 ? 7.722 42.259 -17.698 1.00 24.11 194 ASP A O 1
ATOM 1535 N N . TYR A 1 195 ? 5.770 41.147 -17.676 1.00 27.67 195 TYR A N 1
ATOM 1536 C CA . TYR A 1 195 ? 5.909 40.237 -18.823 1.00 27.67 195 TYR A CA 1
ATOM 1537 C C . TYR A 1 195 ? 4.650 39.366 -18.872 1.00 27.67 195 TYR A C 1
ATOM 1539 O O . TYR A 1 195 ? 4.558 38.330 -18.214 1.00 27.67 195 TYR A O 1
ATOM 1547 N N . ASP A 1 196 ? 3.675 39.860 -19.631 1.00 25.05 196 ASP A N 1
ATOM 1548 C CA . ASP A 1 196 ? 2.492 39.129 -20.067 1.00 25.05 196 ASP A CA 1
ATOM 1549 C C . ASP A 1 196 ? 2.852 38.023 -21.073 1.00 25.05 196 ASP A C 1
ATOM 1551 O O . ASP A 1 196 ? 3.709 38.195 -21.942 1.00 25.05 196 ASP A O 1
ATOM 1555 N N . ASP A 1 197 ? 2.105 36.930 -20.921 1.00 25.41 197 ASP A N 1
ATOM 1556 C CA . ASP A 1 197 ? 1.547 36.010 -21.914 1.00 25.41 197 ASP A CA 1
ATOM 1557 C C . ASP A 1 197 ? 2.406 35.318 -22.982 1.00 25.41 197 ASP A C 1
ATOM 1559 O O . ASP A 1 197 ? 2.968 35.934 -23.886 1.00 25.41 197 ASP A O 1
ATOM 1563 N N . ALA A 1 198 ? 2.323 33.976 -22.931 1.00 25.09 198 ALA A N 1
ATOM 1564 C CA . ALA A 1 198 ? 2.145 33.013 -24.036 1.00 25.09 198 ALA A CA 1
ATOM 1565 C C . ALA A 1 198 ? 2.716 31.644 -23.584 1.00 25.09 198 ALA A C 1
ATOM 1567 O O . ALA A 1 198 ? 3.900 31.541 -23.293 1.00 25.09 198 ALA A O 1
ATOM 1568 N N . VAL A 1 199 ? 2.018 30.510 -23.524 1.00 25.55 199 VAL A N 1
ATOM 1569 C CA . VAL A 1 199 ? 0.701 30.110 -24.014 1.00 25.55 199 VAL A CA 1
ATOM 1570 C C . VAL A 1 199 ? 0.254 28.922 -23.158 1.00 25.55 199 VAL A C 1
ATOM 1572 O O . VAL A 1 199 ? 1.027 28.005 -22.878 1.00 25.55 199 VAL A O 1
ATOM 1575 N N . ASP A 1 200 ? -1.010 28.981 -22.784 1.00 28.19 200 ASP A N 1
ATOM 1576 C CA . ASP A 1 200 ? -1.872 27.924 -22.287 1.00 28.19 200 ASP A CA 1
ATOM 1577 C C . ASP A 1 200 ? -1.802 26.639 -23.143 1.00 28.19 200 ASP A C 1
ATOM 1579 O O . ASP A 1 200 ? -1.826 26.691 -24.375 1.00 28.19 200 ASP A O 1
ATOM 1583 N N . ALA A 1 201 ? -1.731 25.478 -22.495 1.00 27.88 201 ALA A N 1
ATOM 1584 C CA . ALA A 1 201 ? -2.085 24.197 -23.104 1.00 27.88 201 ALA A CA 1
ATOM 1585 C C . ALA A 1 201 ? -2.485 23.214 -22.001 1.00 27.88 201 ALA A C 1
ATOM 1587 O O . ALA A 1 201 ? -1.731 22.321 -21.607 1.00 27.88 201 ALA A O 1
ATOM 1588 N N . HIS A 1 202 ? -3.702 23.431 -21.507 1.00 28.42 202 HIS A N 1
ATOM 1589 C CA . HIS A 1 202 ? -4.576 22.389 -20.986 1.00 28.42 202 HIS A CA 1
ATOM 1590 C C . HIS A 1 202 ? -4.434 21.084 -21.785 1.00 28.42 202 HIS A C 1
ATOM 1592 O O . HIS A 1 202 ? -4.624 21.075 -23.000 1.00 28.42 202 HIS A O 1
ATOM 1598 N N . TRP A 1 203 ? -4.211 19.973 -21.088 1.00 39.12 203 TRP A N 1
ATOM 1599 C CA . TRP A 1 203 ? -4.618 18.657 -21.572 1.00 39.12 203 TRP A CA 1
ATOM 1600 C C . TRP A 1 203 ? -5.669 18.141 -20.599 1.00 39.12 203 TRP A C 1
ATOM 1602 O O . TRP A 1 203 ? -5.350 17.577 -19.555 1.00 39.12 203 TRP A O 1
ATOM 1612 N N . GLY A 1 204 ? -6.916 18.491 -20.923 1.00 26.83 204 GLY A N 1
ATOM 1613 C CA . GLY A 1 204 ? -8.113 17.980 -20.275 1.00 26.83 204 GLY A CA 1
ATOM 1614 C C . GLY A 1 204 ? -8.280 16.478 -20.492 1.00 26.83 204 GLY A C 1
ATOM 1615 O O . GLY A 1 204 ? -7.712 15.893 -21.415 1.00 26.83 204 GLY A O 1
ATOM 1616 N N . GLU A 1 205 ? -9.046 15.914 -19.569 1.00 30.53 205 GLU A N 1
ATOM 1617 C CA . GLU A 1 205 ? -9.459 14.523 -19.404 1.00 30.53 205 GLU A CA 1
ATOM 1618 C C . GLU A 1 205 ? -10.081 13.908 -20.672 1.00 30.53 205 GLU A C 1
ATOM 1620 O O . GLU A 1 205 ? -10.701 14.609 -21.467 1.00 30.53 205 GLU A O 1
ATOM 1625 N N . ASP A 1 206 ? -9.932 12.592 -20.861 1.00 25.95 206 ASP A N 1
ATOM 1626 C CA . ASP A 1 206 ? -11.028 11.640 -20.615 1.00 25.95 206 ASP A CA 1
ATOM 1627 C C . ASP A 1 206 ? -10.574 10.176 -20.787 1.00 25.95 206 ASP A C 1
ATOM 1629 O O . ASP A 1 206 ? -9.640 9.854 -21.523 1.00 25.95 206 ASP A O 1
ATOM 1633 N N . LEU A 1 207 ? -11.226 9.320 -20.000 1.00 30.80 207 LEU A N 1
ATOM 1634 C CA . LEU A 1 207 ? -11.054 7.877 -19.826 1.00 30.80 207 LEU A CA 1
ATOM 1635 C C . LEU A 1 207 ? -11.360 7.067 -21.099 1.00 30.80 207 LEU A C 1
ATOM 1637 O O . LEU A 1 207 ? -12.176 7.488 -21.907 1.00 30.80 207 LEU A O 1
ATOM 1641 N N . ASP A 1 208 ? -10.806 5.852 -21.195 1.00 24.42 208 ASP A N 1
ATOM 1642 C CA . ASP A 1 208 ? -11.642 4.648 -21.305 1.00 24.42 208 ASP A CA 1
ATOM 1643 C C . ASP A 1 208 ? -10.868 3.379 -20.911 1.00 24.42 208 ASP A C 1
ATOM 1645 O O . ASP A 1 208 ? -9.780 3.075 -21.402 1.00 24.42 208 ASP A O 1
ATOM 1649 N N . ILE A 1 209 ? -11.470 2.666 -19.962 1.00 27.45 209 ILE A N 1
ATOM 1650 C CA . ILE A 1 209 ? -11.144 1.315 -19.512 1.00 27.45 209 ILE A CA 1
ATOM 1651 C C . ILE A 1 209 ? -11.761 0.347 -20.522 1.00 27.45 209 ILE A C 1
ATOM 1653 O O . ILE A 1 209 ? -12.944 0.472 -20.837 1.00 27.45 209 ILE A O 1
ATOM 1657 N N . VAL A 1 210 ? -10.997 -0.649 -20.968 1.00 25.11 210 VAL A N 1
ATOM 1658 C CA . VAL A 1 210 ? -11.560 -1.872 -21.547 1.00 25.11 210 VAL A CA 1
ATOM 1659 C C . VAL A 1 210 ? -10.913 -3.052 -20.833 1.00 25.11 210 VAL A C 1
ATOM 1661 O O . VAL A 1 210 ? -9.700 -3.253 -20.920 1.00 25.11 210 VAL A O 1
ATOM 1664 N N . ASP A 1 211 ? -11.746 -3.749 -20.065 1.00 27.30 211 ASP A N 1
ATOM 1665 C CA . ASP A 1 211 ? -11.499 -5.082 -19.529 1.00 27.30 211 ASP A CA 1
ATOM 1666 C C . ASP A 1 211 ? -11.255 -6.058 -20.683 1.00 27.30 211 ASP A C 1
ATOM 1668 O O . ASP A 1 211 ? -11.972 -6.007 -21.678 1.00 27.30 211 ASP A O 1
ATOM 1672 N N . ASP A 1 212 ? -10.303 -6.975 -20.528 1.00 24.78 212 ASP A N 1
ATOM 1673 C CA . ASP A 1 212 ? -10.437 -8.300 -21.122 1.00 24.78 212 ASP A CA 1
ATOM 1674 C C . ASP A 1 212 ? -9.668 -9.342 -20.307 1.00 24.78 212 ASP A C 1
ATOM 1676 O O . ASP A 1 212 ? -8.596 -9.106 -19.742 1.00 24.78 212 ASP A O 1
ATOM 1680 N N . GLU A 1 213 ? -10.337 -10.481 -20.216 1.00 25.56 213 GLU A N 1
ATOM 1681 C CA . GLU A 1 213 ? -10.238 -11.541 -19.233 1.00 25.56 213 GLU A CA 1
ATOM 1682 C C . GLU A 1 213 ? -9.044 -12.496 -19.433 1.00 25.56 213 GLU A C 1
ATOM 1684 O O . GLU A 1 213 ? -8.603 -12.802 -20.538 1.00 25.56 213 GLU A O 1
ATOM 1689 N N . GLU A 1 214 ? -8.562 -12.966 -18.281 1.00 26.06 214 GLU A N 1
ATOM 1690 C CA . GLU A 1 214 ? -8.001 -14.277 -17.922 1.00 26.06 214 GLU A CA 1
ATOM 1691 C C . GLU A 1 214 ? -7.791 -15.354 -19.014 1.00 26.06 214 GLU A C 1
ATOM 1693 O O . GLU A 1 214 ? -8.725 -15.793 -19.684 1.00 26.06 214 GLU A O 1
ATOM 1698 N N . ALA A 1 215 ? -6.587 -15.945 -19.038 1.00 22.73 215 ALA A N 1
ATOM 1699 C CA . ALA A 1 215 ? -6.419 -17.374 -19.318 1.00 22.73 215 ALA A CA 1
ATOM 1700 C C . ALA A 1 215 ? -5.157 -17.944 -18.625 1.00 22.73 215 ALA A C 1
ATOM 1702 O O . ALA A 1 215 ? -4.218 -17.192 -18.352 1.00 22.73 215 ALA A O 1
ATOM 1703 N N . PRO A 1 216 ? -5.140 -19.255 -18.312 1.00 31.27 216 PRO A N 1
ATOM 1704 C CA . PRO A 1 216 ? -4.412 -19.826 -17.183 1.00 31.27 216 PRO A CA 1
ATOM 1705 C C . PRO A 1 216 ? -3.141 -20.562 -17.610 1.00 31.27 216 PRO A C 1
ATOM 1707 O O . PRO A 1 216 ? -3.137 -21.215 -18.648 1.00 31.27 216 PRO A O 1
ATOM 1710 N N . GLU A 1 217 ? -2.124 -20.590 -16.750 1.00 23.36 217 GLU A N 1
ATOM 1711 C CA . GLU A 1 217 ? -1.143 -21.678 -16.764 1.00 23.36 217 GLU A CA 1
ATOM 1712 C C . GLU A 1 217 ? -0.828 -22.113 -15.329 1.00 23.36 217 GLU A C 1
ATOM 1714 O O . GLU A 1 217 ? -0.145 -21.438 -14.560 1.00 23.36 217 GLU A O 1
ATOM 1719 N N . GLU A 1 218 ? -1.393 -23.267 -14.974 1.00 25.45 218 GLU A N 1
ATOM 1720 C CA . GLU A 1 218 ? -0.909 -24.114 -13.896 1.00 25.45 218 GLU A CA 1
ATOM 1721 C C . GLU A 1 218 ? 0.461 -24.690 -14.274 1.00 25.45 218 GLU A C 1
ATOM 1723 O O . GLU A 1 218 ? 0.630 -25.218 -15.376 1.00 25.45 218 GLU A O 1
ATOM 1728 N N . ASN A 1 219 ? 1.368 -24.653 -13.293 1.00 22.92 219 ASN A N 1
ATOM 1729 C CA . ASN A 1 219 ? 2.458 -25.590 -12.980 1.00 22.92 219 ASN A CA 1
ATOM 1730 C C . ASN A 1 219 ? 3.796 -24.872 -12.772 1.00 22.92 219 ASN A C 1
ATOM 1732 O O . ASN A 1 219 ? 4.597 -24.771 -13.691 1.00 22.92 219 ASN A O 1
ATOM 1736 N N . GLU A 1 220 ? 4.081 -24.485 -11.528 1.00 25.84 220 GLU A N 1
ATOM 1737 C CA . GLU A 1 220 ? 5.290 -24.959 -10.845 1.00 25.84 220 GLU A CA 1
ATOM 1738 C C . GLU A 1 220 ? 5.188 -24.698 -9.339 1.00 25.84 220 GLU A C 1
ATOM 1740 O O . GLU A 1 220 ? 4.872 -23.612 -8.860 1.00 25.84 220 GLU A O 1
ATOM 1745 N N . ASP A 1 221 ? 5.374 -25.777 -8.596 1.00 29.58 221 ASP A N 1
ATOM 1746 C CA . ASP A 1 221 ? 4.979 -25.944 -7.211 1.00 29.58 221 ASP A CA 1
ATOM 1747 C C . ASP A 1 221 ? 6.095 -25.465 -6.259 1.00 29.58 221 ASP A C 1
ATOM 1749 O O . ASP A 1 221 ? 7.269 -25.773 -6.462 1.00 29.58 221 ASP A O 1
ATOM 1753 N N . ARG A 1 222 ? 5.684 -24.848 -5.140 1.00 32.62 222 ARG A N 1
ATOM 1754 C CA . ARG A 1 222 ? 6.387 -24.811 -3.835 1.00 32.62 222 ARG A CA 1
ATOM 1755 C C . ARG A 1 222 ? 7.638 -23.926 -3.686 1.00 32.62 222 ARG A C 1
ATOM 1757 O O . ARG A 1 222 ? 8.760 -24.417 -3.661 1.00 32.62 222 ARG A O 1
ATOM 1764 N N . ALA A 1 223 ? 7.415 -22.668 -3.302 1.00 32.06 223 ALA A N 1
ATOM 1765 C CA . ALA A 1 223 ? 7.863 -22.107 -2.012 1.00 32.06 223 ALA A CA 1
ATOM 1766 C C . ALA A 1 223 ? 7.421 -20.633 -1.907 1.00 32.06 223 ALA A C 1
ATOM 1768 O O . ALA A 1 223 ? 7.751 -19.829 -2.766 1.00 32.06 223 ALA A O 1
ATOM 1769 N N . ALA A 1 224 ? 6.695 -20.286 -0.837 1.00 41.88 224 ALA A N 1
ATOM 1770 C CA . ALA A 1 224 ? 6.174 -18.945 -0.512 1.00 41.88 224 ALA A CA 1
ATOM 1771 C C . ALA A 1 224 ? 5.040 -18.403 -1.418 1.00 41.88 224 ALA A C 1
ATOM 1773 O O . ALA A 1 224 ? 5.224 -17.468 -2.189 1.00 41.88 224 ALA A O 1
ATOM 1774 N N . GLY A 1 225 ? 3.830 -18.958 -1.263 1.00 54.06 225 GLY A N 1
ATOM 1775 C CA . GLY A 1 225 ? 2.612 -18.414 -1.893 1.00 54.06 225 GLY A CA 1
ATOM 1776 C C . GLY A 1 225 ? 1.310 -19.162 -1.587 1.00 54.06 225 GLY A C 1
ATOM 1777 O O . GLY A 1 225 ? 0.311 -18.960 -2.267 1.00 54.06 225 GLY A O 1
ATOM 1778 N N . ASN A 1 226 ? 1.296 -20.058 -0.595 1.00 68.56 226 ASN A N 1
ATOM 1779 C CA . ASN A 1 226 ? 0.148 -20.929 -0.359 1.00 68.56 226 ASN A CA 1
ATOM 1780 C C . ASN A 1 226 ? -0.934 -20.199 0.456 1.00 68.56 226 ASN A C 1
ATOM 1782 O O . ASN A 1 226 ? -1.062 -20.391 1.672 1.00 68.56 226 ASN A O 1
ATOM 1786 N N . PHE A 1 227 ? -1.673 -19.312 -0.221 1.00 77.38 227 PHE A N 1
ATOM 1787 C CA . PHE A 1 227 ? -2.746 -18.529 0.387 1.00 77.38 227 PHE A CA 1
ATOM 1788 C C . PHE A 1 227 ? -3.777 -19.428 1.065 1.00 77.38 227 PHE A C 1
ATOM 1790 O O . PHE A 1 227 ? -4.269 -19.059 2.123 1.00 77.38 227 PHE A O 1
ATOM 1797 N N . ASP A 1 228 ? -4.031 -20.628 0.540 1.00 78.06 228 ASP A N 1
ATOM 1798 C CA . ASP A 1 228 ? -4.978 -21.578 1.130 1.00 78.06 228 ASP A CA 1
ATOM 1799 C C . ASP A 1 228 ? -4.577 -21.988 2.546 1.00 78.06 228 ASP A C 1
ATOM 1801 O O . ASP A 1 228 ? -5.398 -21.941 3.462 1.00 78.06 228 ASP A O 1
ATOM 1805 N N . THR A 1 229 ? -3.297 -22.298 2.770 1.00 81.38 229 THR A N 1
ATOM 1806 C CA . THR A 1 229 ? -2.809 -22.622 4.122 1.00 81.38 229 THR A CA 1
ATOM 1807 C C . THR A 1 229 ? -2.839 -21.414 5.055 1.00 81.38 229 THR A C 1
ATOM 1809 O O . THR A 1 229 ? -3.208 -21.547 6.219 1.00 81.38 229 THR A O 1
ATOM 1812 N N . ALA A 1 230 ? -2.512 -20.217 4.556 1.00 78.25 230 ALA A N 1
ATOM 1813 C CA . ALA A 1 230 ? -2.576 -18.994 5.353 1.00 78.25 230 ALA A CA 1
ATOM 1814 C C . ALA A 1 230 ? -4.027 -18.633 5.724 1.00 78.25 230 ALA A C 1
ATOM 1816 O O . ALA A 1 230 ? -4.304 -18.238 6.855 1.00 78.25 230 ALA A O 1
ATOM 1817 N N . MET A 1 231 ? -4.962 -18.817 4.789 1.00 81.25 231 MET A N 1
ATOM 1818 C CA . MET A 1 231 ? -6.393 -18.613 4.999 1.00 81.25 231 MET A CA 1
ATOM 1819 C C . MET A 1 231 ? -6.955 -19.634 5.991 1.00 81.25 231 MET A C 1
ATOM 1821 O O . MET A 1 231 ? -7.716 -19.246 6.874 1.00 81.25 231 MET A O 1
ATOM 1825 N N . GLN A 1 232 ? -6.534 -20.900 5.916 1.00 83.00 232 GLN A N 1
ATOM 1826 C CA . GLN A 1 232 ? -6.902 -21.923 6.899 1.00 83.00 232 GLN A CA 1
ATOM 1827 C C . GLN A 1 232 ? -6.401 -21.562 8.303 1.00 83.00 232 GLN A C 1
ATOM 1829 O O . GLN A 1 232 ? -7.196 -21.543 9.240 1.00 83.00 232 GLN A O 1
ATOM 1834 N N . LEU A 1 233 ? -5.138 -21.145 8.444 1.00 83.00 233 LEU A N 1
ATOM 1835 C CA . LEU A 1 233 ? -4.590 -20.699 9.731 1.00 83.00 233 LEU A CA 1
ATOM 1836 C C . LEU A 1 233 ? -5.351 -19.497 10.308 1.00 83.00 233 LEU A C 1
ATOM 1838 O O . LEU A 1 233 ? -5.679 -19.490 11.492 1.00 83.00 233 LEU A O 1
ATOM 1842 N N . LEU A 1 234 ? -5.685 -18.498 9.485 1.00 82.00 234 LEU A N 1
ATOM 1843 C CA . LEU A 1 234 ? -6.505 -17.364 9.928 1.00 82.00 234 LEU A CA 1
ATOM 1844 C C . LEU A 1 234 ? -7.941 -17.776 10.271 1.00 82.00 234 LEU A C 1
ATOM 1846 O O . LEU A 1 234 ? -8.565 -17.172 11.152 1.00 82.00 234 LEU A O 1
ATOM 1850 N N . SER A 1 235 ? -8.488 -18.776 9.583 1.00 84.31 235 SER A N 1
ATOM 1851 C CA . SER A 1 235 ? -9.809 -19.314 9.897 1.00 84.31 235 SER A CA 1
ATOM 1852 C C . SER A 1 235 ? -9.803 -20.069 11.230 1.00 84.31 235 SER A C 1
ATOM 1854 O O . SER A 1 235 ? -10.708 -19.864 12.029 1.00 84.31 235 SER A O 1
ATOM 1856 N N . ASP A 1 236 ? -8.740 -20.804 11.555 1.00 83.19 236 ASP A N 1
ATOM 1857 C CA . ASP A 1 236 ? -8.619 -21.546 12.818 1.00 83.19 236 ASP A CA 1
ATOM 1858 C C . ASP A 1 236 ? -8.269 -20.636 14.014 1.00 83.19 236 ASP A C 1
ATOM 1860 O O . ASP A 1 236 ? -8.703 -20.851 15.152 1.00 83.19 236 ASP A O 1
ATOM 1864 N N . GLN A 1 237 ? -7.476 -19.587 13.781 1.00 82.25 237 GLN A N 1
ATOM 1865 C CA . GLN A 1 237 ? -7.041 -18.666 14.834 1.00 82.25 237 GLN A CA 1
ATOM 1866 C C . GLN A 1 237 ? -8.106 -17.640 15.207 1.00 82.25 237 GLN A C 1
ATOM 1868 O O . GLN A 1 237 ? -8.303 -17.355 16.388 1.00 82.25 237 GLN A O 1
ATOM 1873 N N . LEU A 1 238 ? -8.771 -17.061 14.205 1.00 80.12 238 LEU A N 1
ATOM 1874 C CA . LEU A 1 238 ? -9.637 -15.892 14.371 1.00 80.12 238 LEU A CA 1
ATOM 1875 C C . LEU A 1 238 ? -11.092 -16.157 13.970 1.00 80.12 238 LEU A C 1
ATOM 1877 O O . LEU A 1 238 ? -11.916 -15.245 14.066 1.00 80.12 238 LEU A O 1
ATOM 1881 N N . ALA A 1 239 ? -11.408 -17.370 13.504 1.00 82.00 239 ALA A N 1
ATOM 1882 C CA . ALA A 1 239 ? -12.707 -17.727 12.938 1.00 82.00 239 ALA A CA 1
ATOM 1883 C C . ALA A 1 239 ? -13.155 -16.784 11.813 1.00 82.00 239 ALA A C 1
ATOM 1885 O O . ALA A 1 239 ? -14.327 -16.399 11.705 1.00 82.00 239 ALA A O 1
ATOM 1886 N N . THR A 1 240 ? -12.197 -16.389 10.970 1.00 77.50 240 THR A N 1
ATOM 1887 C CA . THR A 1 240 ? -12.479 -15.576 9.788 1.00 77.50 240 THR A CA 1
ATOM 1888 C C . THR A 1 240 ? -13.249 -16.394 8.754 1.00 77.50 240 THR A C 1
ATOM 1890 O O . THR A 1 240 ? -12.810 -17.458 8.327 1.00 77.50 240 THR A O 1
ATOM 1893 N N . ARG A 1 241 ? -14.427 -15.902 8.353 1.00 78.81 241 ARG A N 1
ATOM 1894 C CA . ARG A 1 241 ? -15.191 -16.464 7.220 1.00 78.81 241 ARG A CA 1
ATOM 1895 C C . ARG A 1 241 ? -15.257 -15.521 6.030 1.00 78.81 241 ARG A C 1
ATOM 1897 O O . ARG A 1 241 ? -15.497 -15.969 4.915 1.00 78.81 241 ARG A O 1
ATOM 1904 N N . ASN A 1 242 ? -15.044 -14.226 6.255 1.00 80.44 242 ASN A N 1
ATOM 1905 C CA . ASN A 1 242 ? -15.019 -13.234 5.194 1.00 80.44 242 ASN A CA 1
ATOM 1906 C C . ASN A 1 242 ? -13.591 -12.755 4.946 1.00 80.44 242 ASN A C 1
ATOM 1908 O O . ASN A 1 242 ? -13.045 -11.960 5.710 1.00 80.44 242 ASN A O 1
ATOM 1912 N N . LEU A 1 243 ? -13.001 -13.254 3.864 1.00 80.75 243 LEU A N 1
ATOM 1913 C CA . LEU A 1 243 ? -11.618 -12.978 3.469 1.00 80.75 243 LEU A CA 1
ATOM 1914 C C . LEU A 1 243 ? -11.527 -11.890 2.387 1.00 80.75 243 LEU A C 1
ATOM 1916 O O . LEU A 1 243 ? -10.437 -11.406 2.094 1.00 80.75 243 LEU A O 1
ATOM 1920 N N . THR A 1 244 ? -12.663 -11.443 1.836 1.00 84.62 244 THR A N 1
ATOM 1921 C CA . THR A 1 244 ? -12.731 -10.380 0.823 1.00 84.62 244 THR A CA 1
ATOM 1922 C C . THR A 1 244 ? -11.928 -9.125 1.190 1.00 84.62 244 THR A C 1
ATOM 1924 O O . THR A 1 244 ? -11.154 -8.675 0.345 1.00 84.62 244 THR A O 1
ATOM 1927 N N . PRO A 1 245 ? -12.021 -8.560 2.414 1.00 83.38 245 PRO A N 1
ATOM 1928 C CA . PRO A 1 245 ? -11.252 -7.360 2.753 1.00 83.38 245 PRO A CA 1
ATOM 1929 C C . PRO A 1 245 ? -9.746 -7.608 2.934 1.00 83.38 245 PRO A C 1
ATOM 1931 O O . PRO A 1 245 ? -8.974 -6.655 2.917 1.00 83.38 245 PRO A O 1
ATOM 1934 N N . LEU A 1 246 ? -9.311 -8.862 3.096 1.00 83.75 246 LEU A N 1
ATOM 1935 C CA . LEU A 1 246 ? -7.893 -9.203 3.235 1.00 83.75 246 LEU A CA 1
ATOM 1936 C C . LEU A 1 246 ? -7.206 -9.423 1.883 1.00 83.75 246 LEU A C 1
ATOM 1938 O O . LEU A 1 246 ? -5.980 -9.412 1.831 1.00 83.75 246 LEU A O 1
ATOM 1942 N N . LYS A 1 247 ? -7.961 -9.587 0.786 1.00 85.06 247 LYS A N 1
ATOM 1943 C CA . LYS A 1 247 ? -7.413 -9.916 -0.540 1.00 85.06 247 LYS A CA 1
ATOM 1944 C C . LYS A 1 247 ? -6.335 -8.927 -0.996 1.00 85.06 247 LYS A C 1
ATOM 1946 O O . LYS A 1 247 ? -5.278 -9.358 -1.442 1.00 85.06 247 LYS A O 1
ATOM 1951 N N . SER A 1 248 ? -6.573 -7.622 -0.848 1.00 85.25 248 SER A N 1
ATOM 1952 C CA . SER A 1 248 ? -5.582 -6.602 -1.219 1.00 85.25 248 SER A CA 1
ATOM 1953 C C . SER A 1 248 ? -4.321 -6.700 -0.362 1.00 85.25 248 SER A C 1
ATOM 1955 O O . SER A 1 248 ? -3.222 -6.681 -0.895 1.00 85.25 248 SER A O 1
ATOM 1957 N N . LEU A 1 249 ? -4.475 -6.910 0.949 1.00 83.06 249 LEU A N 1
ATOM 1958 C CA . LEU A 1 249 ? -3.346 -7.036 1.872 1.00 83.06 249 LEU A CA 1
ATOM 1959 C C . LEU A 1 249 ? -2.508 -8.292 1.597 1.00 83.06 249 LEU A C 1
ATOM 1961 O O . LEU A 1 249 ? -1.291 -8.254 1.742 1.00 83.06 249 LEU A O 1
ATOM 1965 N N . PHE A 1 250 ? -3.139 -9.392 1.181 1.00 81.38 250 PHE A N 1
ATOM 1966 C CA . PHE A 1 250 ? -2.440 -10.612 0.772 1.00 81.38 250 PHE A CA 1
ATOM 1967 C C . PHE A 1 250 ? -1.652 -10.429 -0.527 1.00 81.38 250 PHE A C 1
ATOM 1969 O O . PHE A 1 250 ? -0.525 -10.915 -0.623 1.00 81.38 250 PHE A O 1
ATOM 1976 N N . ILE A 1 251 ? -2.216 -9.712 -1.503 1.00 83.25 251 ILE A N 1
ATOM 1977 C CA . ILE A 1 251 ? -1.515 -9.371 -2.748 1.00 83.25 251 ILE A CA 1
ATOM 1978 C C . ILE A 1 251 ? -0.320 -8.468 -2.441 1.00 83.25 251 ILE A C 1
ATOM 1980 O O . ILE A 1 251 ? 0.785 -8.768 -2.887 1.00 83.25 251 ILE A O 1
ATOM 1984 N N . ASP A 1 252 ? -0.516 -7.427 -1.629 1.00 81.94 252 ASP A N 1
ATOM 1985 C CA . ASP A 1 252 ? 0.551 -6.514 -1.209 1.00 81.94 252 ASP A CA 1
ATOM 1986 C C . ASP A 1 252 ? 1.673 -7.262 -0.476 1.00 81.94 252 ASP A C 1
ATOM 1988 O O . ASP A 1 252 ? 2.855 -7.014 -0.715 1.00 81.94 252 ASP A O 1
ATOM 1992 N N . LEU A 1 253 ? 1.312 -8.216 0.388 1.00 78.50 253 LEU A N 1
ATOM 1993 C CA . LEU A 1 253 ? 2.274 -9.033 1.121 1.00 78.50 253 LEU A CA 1
ATOM 1994 C C . LEU A 1 253 ? 3.075 -9.940 0.182 1.00 78.50 253 LEU A C 1
ATOM 1996 O O . LEU A 1 253 ? 4.293 -10.007 0.314 1.00 78.50 253 LEU A O 1
ATOM 2000 N N . ASN A 1 254 ? 2.418 -10.583 -0.785 1.00 77.62 254 ASN A N 1
ATOM 2001 C CA . ASN A 1 254 ? 3.081 -11.452 -1.757 1.00 77.62 254 ASN A CA 1
ATOM 2002 C C . ASN A 1 254 ? 3.980 -10.666 -2.725 1.00 77.62 254 ASN A C 1
ATOM 2004 O O . ASN A 1 254 ? 5.094 -11.082 -3.034 1.00 77.62 254 ASN A O 1
ATOM 2008 N N . MET A 1 255 ? 3.522 -9.500 -3.182 1.00 80.62 255 MET A N 1
ATOM 2009 C CA . MET A 1 255 ? 4.329 -8.603 -4.011 1.00 80.62 255 MET A CA 1
ATOM 2010 C C . MET A 1 255 ? 5.526 -8.045 -3.232 1.00 80.62 255 MET A C 1
ATOM 2012 O O . MET A 1 255 ? 6.605 -7.895 -3.795 1.00 80.62 255 MET A O 1
ATOM 2016 N N . GLY A 1 256 ? 5.356 -7.760 -1.937 1.00 75.19 256 GLY A N 1
ATOM 2017 C CA . GLY A 1 256 ? 6.420 -7.254 -1.072 1.00 75.19 256 GLY A CA 1
ATOM 2018 C C . GLY A 1 256 ? 7.413 -8.317 -0.593 1.00 75.19 256 GLY A C 1
ATOM 2019 O O . GLY A 1 256 ? 8.526 -7.962 -0.212 1.00 75.19 256 GLY A O 1
ATOM 2020 N N . SER A 1 257 ? 7.045 -9.603 -0.603 1.00 74.31 257 SER A N 1
ATOM 2021 C CA . SER A 1 257 ? 7.918 -10.691 -0.147 1.00 74.31 257 SER A CA 1
ATOM 2022 C C . SER A 1 257 ? 8.886 -11.196 -1.210 1.00 74.31 257 SER A C 1
ATOM 2024 O O . SER A 1 257 ? 9.859 -11.854 -0.855 1.00 74.31 257 SER A O 1
ATOM 2026 N N . HIS A 1 258 ? 8.639 -10.916 -2.490 1.00 77.06 258 HIS A N 1
ATOM 2027 C CA . HIS A 1 258 ? 9.423 -11.444 -3.606 1.00 77.06 258 HIS A CA 1
ATOM 2028 C C . HIS A 1 258 ? 10.150 -10.328 -4.353 1.00 77.06 258 HIS A C 1
ATOM 2030 O O . HIS A 1 258 ? 9.568 -9.313 -4.723 1.00 77.06 258 HIS A O 1
ATOM 2036 N N . THR A 1 259 ? 11.438 -10.535 -4.612 1.00 81.00 259 THR A N 1
ATOM 2037 C CA . THR A 1 259 ? 12.223 -9.715 -5.538 1.00 81.00 259 THR A CA 1
ATOM 2038 C C . THR A 1 259 ? 12.453 -10.468 -6.827 1.00 81.00 259 THR A C 1
ATOM 2040 O O . THR A 1 259 ? 12.613 -11.686 -6.843 1.00 81.00 259 THR A O 1
ATOM 2043 N N . TYR A 1 260 ? 12.490 -9.719 -7.919 1.00 83.19 260 TYR A N 1
ATOM 2044 C CA . TYR A 1 260 ? 12.663 -10.264 -9.248 1.00 83.19 260 TYR A CA 1
ATOM 2045 C C . TYR A 1 260 ? 13.992 -9.775 -9.812 1.00 83.19 260 TYR A C 1
ATOM 2047 O O . TYR A 1 260 ? 14.214 -8.569 -9.937 1.00 83.19 260 TYR A O 1
ATOM 2055 N N . LEU A 1 261 ? 14.886 -10.703 -10.141 1.00 82.12 261 LEU A N 1
ATOM 2056 C CA . LEU A 1 261 ? 16.200 -10.402 -10.692 1.00 82.12 261 LEU A CA 1
ATOM 2057 C C . LEU A 1 261 ? 16.303 -10.940 -12.118 1.00 82.12 261 LEU A C 1
ATOM 2059 O O . LEU A 1 261 ? 16.158 -12.135 -12.374 1.00 82.12 261 LEU A O 1
ATOM 2063 N N . CYS A 1 262 ? 16.578 -10.042 -13.061 1.00 81.44 262 CYS A N 1
ATOM 2064 C CA . CYS A 1 262 ? 16.859 -10.409 -14.443 1.00 81.44 262 CYS A CA 1
ATOM 2065 C C . CYS A 1 262 ? 18.365 -10.644 -14.598 1.00 81.44 262 CYS A C 1
ATOM 2067 O O . CYS A 1 262 ? 19.149 -9.696 -14.574 1.00 81.44 262 CYS A O 1
ATOM 2069 N N . ALA A 1 263 ? 18.777 -11.908 -14.721 1.00 77.94 263 ALA A N 1
ATOM 2070 C CA . ALA A 1 263 ? 20.188 -12.257 -14.888 1.00 77.94 263 ALA A CA 1
ATOM 2071 C C . ALA A 1 263 ? 20.689 -11.964 -16.314 1.00 77.94 263 ALA A C 1
ATOM 2073 O O . ALA A 1 263 ? 21.771 -11.409 -16.492 1.00 77.94 263 ALA A O 1
ATOM 2074 N N . PHE A 1 264 ? 19.893 -12.306 -17.334 1.00 82.50 264 PHE A N 1
ATOM 2075 C CA . PHE A 1 264 ? 20.229 -12.099 -18.744 1.00 82.50 264 PHE A CA 1
ATOM 2076 C C . PHE A 1 264 ? 18.990 -11.678 -19.546 1.00 82.50 264 PHE A C 1
ATOM 2078 O O . PHE A 1 264 ? 17.913 -12.202 -19.275 1.00 82.50 264 PHE A O 1
ATOM 2085 N N . PRO A 1 265 ? 19.125 -10.842 -20.598 1.00 76.38 265 PRO A N 1
ATOM 2086 C CA . PRO A 1 265 ? 17.991 -10.399 -21.422 1.00 76.38 265 PRO A CA 1
ATOM 2087 C C . PRO A 1 265 ? 17.187 -11.524 -22.095 1.00 76.38 265 PRO A C 1
ATOM 2089 O O . PRO A 1 265 ? 16.068 -11.292 -22.537 1.00 76.38 265 PRO A O 1
ATOM 2092 N N . SER A 1 266 ? 17.763 -12.723 -22.215 1.00 83.75 266 SER A N 1
ATOM 2093 C CA . SER A 1 266 ? 17.135 -13.906 -22.817 1.00 83.75 266 SER A CA 1
ATOM 2094 C C . SER A 1 266 ? 16.808 -15.016 -21.811 1.00 83.75 266 SER A C 1
ATOM 2096 O O . SER A 1 266 ? 16.405 -16.097 -22.231 1.00 83.75 266 SER A O 1
ATOM 2098 N N . ALA A 1 267 ? 17.054 -14.803 -20.515 1.00 78.62 267 ALA A N 1
ATOM 2099 C CA . ALA A 1 267 ? 16.773 -15.778 -19.462 1.00 78.62 267 ALA A CA 1
ATOM 2100 C C . ALA A 1 267 ? 15.475 -15.411 -18.723 1.00 78.62 267 ALA A C 1
ATOM 2102 O O . ALA A 1 267 ? 15.147 -14.225 -18.637 1.00 78.62 267 ALA A O 1
ATOM 2103 N N . PRO A 1 268 ? 14.743 -16.402 -18.183 1.00 78.56 268 PRO A N 1
ATOM 2104 C CA . PRO A 1 268 ? 13.566 -16.133 -17.370 1.00 78.56 268 PRO A CA 1
ATOM 2105 C C . PRO A 1 268 ? 13.937 -15.349 -16.104 1.00 78.56 268 PRO A C 1
ATOM 2107 O O . PRO A 1 268 ? 15.068 -15.399 -15.612 1.00 78.56 268 PRO A O 1
ATOM 2110 N N . LEU A 1 269 ? 12.957 -14.609 -15.595 1.00 79.94 269 LEU A N 1
ATOM 2111 C CA . LEU A 1 269 ? 13.072 -13.797 -14.392 1.00 79.94 269 LEU A CA 1
ATOM 2112 C C . LEU A 1 269 ? 13.279 -14.701 -13.171 1.00 79.94 269 LEU A C 1
ATOM 2114 O O . LEU A 1 269 ? 12.487 -15.610 -12.938 1.00 79.94 269 LEU A O 1
ATOM 2118 N N . LEU A 1 270 ? 14.332 -14.457 -12.392 1.00 82.81 270 LEU A N 1
ATOM 2119 C CA . LEU A 1 270 ? 14.589 -15.214 -11.170 1.00 82.81 270 LEU A CA 1
ATOM 2120 C C . LEU A 1 270 ? 13.858 -14.556 -10.000 1.00 82.81 270 LEU A C 1
ATOM 2122 O O . LEU A 1 270 ? 14.050 -13.368 -9.738 1.00 82.81 270 LEU A O 1
ATOM 2126 N N . THR A 1 271 ? 13.039 -15.326 -9.293 1.00 79.00 271 THR A N 1
ATOM 2127 C CA . THR A 1 271 ? 12.329 -14.892 -8.085 1.00 79.00 271 THR A CA 1
ATOM 2128 C C . THR A 1 271 ? 13.134 -15.241 -6.840 1.00 79.00 271 THR A C 1
ATOM 2130 O O . THR A 1 271 ? 13.461 -16.408 -6.625 1.00 79.00 271 THR A O 1
ATOM 2133 N N . PHE A 1 272 ? 13.423 -14.251 -6.000 1.00 78.06 272 PHE A N 1
ATOM 2134 C CA . PHE A 1 272 ? 14.102 -14.429 -4.718 1.00 78.06 272 PHE A CA 1
ATOM 2135 C C . PHE A 1 272 ? 13.222 -13.906 -3.574 1.00 78.06 272 PHE A C 1
ATOM 2137 O O . PHE A 1 272 ? 12.855 -12.725 -3.600 1.00 78.06 272 PHE A O 1
ATOM 2144 N N . PRO A 1 273 ? 12.897 -14.728 -2.557 1.00 75.00 273 PRO A N 1
ATOM 2145 C CA . PRO A 1 273 ? 12.188 -14.245 -1.381 1.00 75.00 273 PRO A CA 1
ATOM 2146 C C . PRO A 1 273 ? 13.091 -13.301 -0.578 1.00 75.00 273 PRO A C 1
ATOM 2148 O O . PRO A 1 273 ? 14.280 -13.559 -0.390 1.00 75.00 273 PRO A O 1
ATOM 2151 N N . ILE A 1 274 ? 12.534 -12.190 -0.105 1.00 75.19 274 ILE A N 1
ATOM 2152 C CA . ILE A 1 274 ? 13.248 -11.244 0.752 1.00 75.19 274 ILE A CA 1
ATOM 2153 C C . ILE A 1 274 ? 13.237 -11.783 2.177 1.00 75.19 274 ILE A C 1
ATOM 2155 O O . ILE A 1 274 ? 12.173 -11.961 2.773 1.00 75.19 274 ILE A O 1
ATOM 2159 N N . GLU A 1 275 ? 14.420 -11.982 2.747 1.00 75.19 275 GLU A N 1
ATOM 2160 C CA . GLU A 1 275 ? 14.591 -12.504 4.100 1.00 75.19 275 GLU A CA 1
ATOM 2161 C C . GLU A 1 275 ? 14.957 -11.393 5.102 1.00 75.19 275 GLU A C 1
ATOM 2163 O O . GLU A 1 275 ? 15.662 -10.426 4.799 1.00 75.19 275 GLU A O 1
ATOM 2168 N N . LYS A 1 276 ? 14.469 -11.526 6.336 1.00 66.81 276 LYS A N 1
ATOM 2169 C CA . LYS A 1 276 ? 14.783 -10.671 7.477 1.00 66.81 276 LYS A CA 1
ATOM 2170 C C . 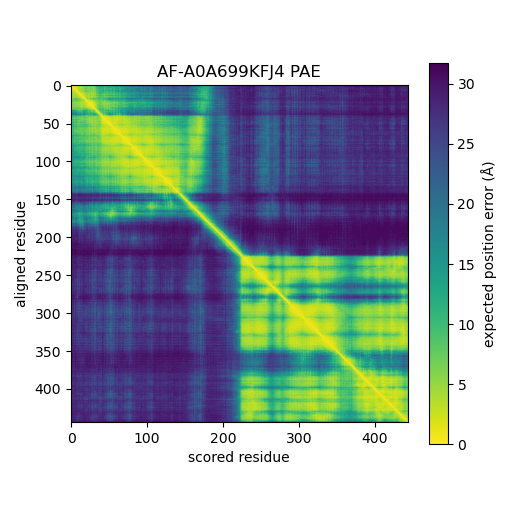LYS A 1 276 ? 16.096 -11.148 8.101 1.00 66.81 276 LYS A C 1
ATOM 2172 O O . LYS A 1 276 ? 16.098 -11.983 9.001 1.00 66.81 276 LYS A O 1
ATOM 2177 N N . GLY A 1 277 ? 17.201 -10.557 7.656 1.00 61.59 277 GLY A N 1
ATOM 2178 C CA . GLY A 1 277 ? 18.537 -10.802 8.206 1.00 61.59 277 GLY A CA 1
ATOM 2179 C C . GLY A 1 277 ? 19.343 -11.837 7.420 1.00 61.59 277 GLY A C 1
ATOM 2180 O O . GLY A 1 277 ? 18.904 -12.333 6.395 1.00 61.59 277 GLY A O 1
ATOM 2181 N N . TRP A 1 278 ? 20.566 -12.100 7.883 1.00 59.38 278 TRP A N 1
ATOM 2182 C CA . TRP A 1 278 ? 21.548 -12.979 7.224 1.00 59.38 278 TRP A CA 1
ATOM 2183 C C . TRP A 1 278 ? 21.761 -14.301 7.998 1.00 59.38 278 TRP A C 1
ATOM 2185 O O . TRP A 1 278 ? 22.807 -14.933 7.869 1.00 59.38 278 TRP A O 1
ATOM 2195 N N . SER A 1 279 ? 20.829 -14.686 8.880 1.00 56.66 279 SER A N 1
ATOM 2196 C CA . SER A 1 279 ? 20.955 -15.874 9.740 1.00 56.66 279 SER A CA 1
ATOM 2197 C C . SER A 1 279 ? 20.318 -17.124 9.118 1.00 56.66 279 SER A C 1
ATOM 2199 O O . SER A 1 279 ? 19.415 -17.028 8.297 1.00 56.66 279 SER A O 1
ATOM 2201 N N . GLU A 1 280 ? 20.746 -18.313 9.563 1.00 51.00 280 GLU A N 1
ATOM 2202 C CA . GLU A 1 280 ? 20.283 -19.631 9.071 1.00 51.00 280 GLU A CA 1
ATOM 2203 C C . GLU A 1 280 ? 18.771 -19.890 9.251 1.00 51.00 280 GLU A C 1
ATOM 2205 O O . GLU A 1 280 ? 18.228 -20.844 8.700 1.00 51.00 280 GLU A O 1
ATOM 2210 N N . SER A 1 281 ? 18.071 -19.045 10.013 1.00 57.38 281 SER A N 1
ATOM 2211 C CA . SER A 1 281 ? 16.616 -19.079 10.203 1.00 57.38 281 SER A CA 1
ATOM 2212 C C . SER A 1 281 ? 15.958 -17.934 9.436 1.00 57.38 281 SER A C 1
ATOM 2214 O O . SER A 1 281 ? 15.381 -17.017 10.024 1.00 57.38 281 SER A O 1
ATOM 2216 N N . ALA A 1 282 ? 16.093 -17.972 8.117 1.00 57.00 282 ALA A N 1
ATOM 2217 C CA . ALA A 1 282 ? 15.510 -17.002 7.213 1.00 57.00 282 ALA A CA 1
ATOM 2218 C C . ALA A 1 282 ? 13.987 -16.886 7.397 1.00 57.00 282 ALA A C 1
ATOM 2220 O O . ALA A 1 282 ? 13.235 -17.840 7.195 1.00 57.00 282 ALA A O 1
ATOM 2221 N N . ARG A 1 283 ? 13.522 -15.701 7.797 1.00 63.00 283 ARG A N 1
ATOM 2222 C CA . ARG A 1 283 ? 12.095 -15.347 7.869 1.00 63.00 283 ARG A CA 1
ATOM 2223 C C . ARG A 1 283 ? 11.781 -14.333 6.778 1.00 63.00 283 ARG A C 1
ATOM 2225 O O . ARG A 1 283 ? 12.635 -13.495 6.526 1.00 63.00 283 ARG A O 1
ATOM 2232 N N . PRO A 1 284 ? 10.591 -14.338 6.164 1.00 66.69 284 PRO A N 1
ATOM 2233 C CA . PRO A 1 284 ? 10.251 -13.343 5.154 1.00 66.69 284 PRO A CA 1
ATOM 2234 C C . PRO A 1 284 ? 10.261 -11.919 5.733 1.00 66.69 284 PRO A C 1
ATOM 2236 O O . PRO A 1 284 ? 9.977 -11.706 6.917 1.00 66.69 284 PRO A O 1
ATOM 2239 N N . ALA A 1 285 ? 10.598 -10.939 4.897 1.00 66.44 285 ALA A N 1
ATOM 2240 C CA . ALA A 1 285 ? 10.584 -9.532 5.269 1.00 66.44 285 ALA A CA 1
ATOM 2241 C C . ALA A 1 285 ? 9.166 -9.054 5.625 1.00 66.44 285 ALA A C 1
ATOM 2243 O O . ALA A 1 285 ? 8.179 -9.393 4.972 1.00 66.44 285 ALA A O 1
ATOM 2244 N N . LEU A 1 286 ? 9.071 -8.245 6.682 1.00 68.81 286 LEU A N 1
ATOM 2245 C CA . LEU A 1 286 ? 7.801 -7.724 7.178 1.00 68.81 286 LEU A CA 1
ATOM 2246 C C . LEU A 1 286 ? 7.390 -6.493 6.366 1.00 68.81 286 LEU A C 1
ATOM 2248 O O . LEU A 1 286 ? 8.001 -5.433 6.484 1.00 68.81 286 LEU A O 1
ATOM 2252 N N . VAL A 1 287 ? 6.333 -6.633 5.565 1.00 69.75 287 VAL A N 1
ATOM 2253 C CA . VAL A 1 287 ? 5.733 -5.517 4.811 1.00 69.75 287 VAL A CA 1
ATOM 2254 C C . VAL A 1 287 ? 4.980 -4.570 5.753 1.00 69.75 287 VAL A C 1
ATOM 2256 O O . VAL A 1 287 ? 5.031 -3.350 5.598 1.00 69.75 287 VAL A O 1
ATOM 2259 N N . PHE A 1 288 ? 4.324 -5.124 6.776 1.00 77.62 288 PHE A N 1
ATOM 2260 C CA . PHE A 1 288 ? 3.545 -4.365 7.748 1.00 77.62 288 PHE A CA 1
ATOM 2261 C C . PHE A 1 288 ? 4.292 -4.236 9.072 1.00 77.62 288 PHE A C 1
ATOM 2263 O O . PHE A 1 288 ? 4.484 -5.210 9.799 1.00 77.62 288 PHE A O 1
ATOM 2270 N N . ASN A 1 289 ? 4.676 -3.003 9.401 1.00 80.81 289 ASN A N 1
ATOM 2271 C CA . ASN A 1 289 ? 5.389 -2.697 10.635 1.00 80.81 289 ASN A CA 1
ATOM 2272 C C . ASN A 1 289 ? 4.441 -2.189 11.723 1.00 80.81 289 ASN A C 1
ATOM 2274 O O . ASN A 1 289 ? 3.563 -1.359 11.474 1.00 80.81 289 ASN A O 1
ATOM 2278 N N . PHE A 1 290 ? 4.694 -2.591 12.968 1.00 83.31 290 PHE A N 1
ATOM 2279 C CA . PHE A 1 290 ? 3.912 -2.135 14.119 1.00 83.31 290 PHE A CA 1
ATOM 2280 C C . PHE A 1 290 ? 3.956 -0.606 14.309 1.00 83.31 290 PHE A C 1
ATOM 2282 O O . PHE A 1 290 ? 2.953 0.015 14.664 1.00 83.31 290 PHE A O 1
ATOM 2289 N N . SER A 1 291 ? 5.080 0.037 13.968 1.00 86.69 291 SER A N 1
ATOM 2290 C CA . SER A 1 291 ? 5.195 1.505 13.976 1.00 86.69 291 SER A CA 1
ATOM 2291 C C . SER A 1 291 ? 4.176 2.178 13.043 1.00 86.69 291 SER A C 1
ATOM 2293 O O . SER A 1 291 ? 3.511 3.139 13.432 1.00 86.69 291 SER A O 1
ATOM 2295 N N . GLN A 1 292 ? 3.964 1.621 11.844 1.00 87.44 292 GLN A N 1
ATOM 2296 C CA . GLN A 1 292 ? 2.991 2.155 10.885 1.00 87.44 292 GLN A CA 1
ATOM 2297 C C . GLN A 1 292 ? 1.555 2.026 11.412 1.00 87.44 292 GLN A C 1
ATOM 2299 O O . GLN A 1 292 ? 0.734 2.916 11.190 1.00 87.44 292 GLN A O 1
ATOM 2304 N N . LEU A 1 293 ? 1.239 0.956 12.153 1.00 87.62 293 LEU A N 1
ATOM 2305 C CA . LEU A 1 293 ? -0.063 0.821 12.815 1.00 87.62 293 LEU A CA 1
ATOM 2306 C C . LEU A 1 293 ? -0.272 1.890 13.891 1.00 87.62 293 LEU A C 1
ATOM 2308 O O . LEU A 1 293 ? -1.337 2.508 13.936 1.00 87.62 293 LEU A O 1
ATOM 2312 N N . LYS A 1 294 ? 0.751 2.175 14.707 1.00 89.25 294 LYS A N 1
ATOM 2313 C CA . LYS A 1 294 ? 0.707 3.258 15.705 1.00 89.25 294 LYS A CA 1
ATOM 2314 C C . LYS A 1 294 ? 0.481 4.626 15.052 1.00 89.25 294 LYS A C 1
ATOM 2316 O O . LYS A 1 294 ? -0.278 5.444 15.576 1.00 89.25 294 LYS A O 1
ATOM 2321 N N . GLU A 1 295 ? 1.102 4.887 13.905 1.00 92.25 295 GLU A N 1
ATOM 2322 C CA . GLU A 1 295 ? 0.882 6.121 13.141 1.00 92.25 295 GLU A CA 1
ATOM 2323 C C . GLU A 1 295 ? -0.530 6.201 12.552 1.00 92.25 295 GLU A C 1
ATOM 2325 O O . GLU A 1 295 ? -1.200 7.226 12.717 1.00 92.25 295 GLU A O 1
ATOM 2330 N N . LYS A 1 296 ? -1.030 5.110 11.952 1.00 90.25 296 LYS A N 1
ATOM 2331 C CA . LYS A 1 296 ? -2.415 5.020 11.460 1.00 90.25 296 LYS A CA 1
ATOM 2332 C C . LYS A 1 296 ? -3.429 5.250 12.583 1.00 90.25 296 LYS A C 1
ATOM 2334 O O . LYS A 1 296 ? -4.416 5.953 12.371 1.00 90.25 296 LYS A O 1
ATOM 2339 N N . LEU A 1 297 ? -3.170 4.736 13.788 1.00 90.69 297 LEU A N 1
ATOM 2340 C CA . LEU A 1 297 ? -4.016 4.967 14.961 1.00 90.69 297 LEU A CA 1
ATOM 2341 C C . LEU A 1 297 ? -4.063 6.456 15.331 1.00 90.69 297 LEU A C 1
ATOM 2343 O O . LEU A 1 297 ? -5.147 7.023 15.478 1.00 90.69 297 LEU A O 1
ATOM 2347 N N . LYS A 1 298 ? -2.903 7.123 15.417 1.00 91.88 298 LYS A N 1
ATOM 2348 C CA . LYS A 1 298 ? -2.824 8.572 15.685 1.00 91.88 298 LYS A CA 1
ATOM 2349 C C . LYS A 1 298 ? -3.556 9.387 14.614 1.00 91.88 298 LYS A C 1
ATOM 2351 O O . LYS A 1 298 ? -4.285 10.323 14.948 1.00 91.88 298 LYS A O 1
ATOM 2356 N N . ALA A 1 299 ? -3.407 9.015 13.342 1.00 90.50 299 ALA A N 1
ATOM 2357 C CA . ALA A 1 299 ? -4.114 9.647 12.232 1.00 90.50 299 ALA A CA 1
ATOM 2358 C C . ALA A 1 299 ? -5.638 9.466 12.346 1.00 90.50 299 ALA A C 1
ATOM 2360 O O . ALA A 1 299 ? -6.376 10.446 12.244 1.00 90.50 299 ALA A O 1
ATOM 2361 N N . GLY A 1 300 ? -6.113 8.256 12.661 1.00 87.81 300 GLY A N 1
ATOM 2362 C CA . GLY A 1 300 ? -7.534 7.975 12.897 1.00 87.81 300 GLY A CA 1
ATOM 2363 C C . GLY A 1 300 ? -8.113 8.783 14.063 1.00 87.81 300 GLY A C 1
ATOM 2364 O O . GLY A 1 300 ? -9.214 9.335 13.969 1.00 87.81 300 GLY A O 1
ATOM 2365 N N . MET A 1 301 ? -7.348 8.949 15.145 1.00 87.38 301 MET A N 1
ATOM 2366 C CA . MET A 1 301 ? -7.736 9.793 16.281 1.00 87.38 301 MET A CA 1
ATOM 2367 C C . MET A 1 301 ? -7.787 11.284 15.915 1.00 87.38 301 MET A C 1
ATOM 2369 O O . MET A 1 301 ? -8.681 11.995 16.365 1.00 87.38 301 MET A O 1
ATOM 2373 N N . LYS A 1 302 ? -6.906 11.768 15.035 1.00 89.00 302 LYS A N 1
ATOM 2374 C CA . LYS A 1 302 ? -6.968 13.144 14.510 1.00 89.00 302 LYS A CA 1
ATOM 2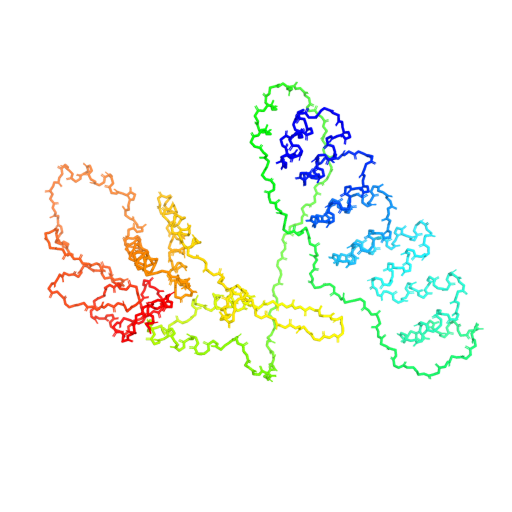375 C C . LYS A 1 302 ? -8.150 13.358 13.553 1.00 89.00 302 LYS A C 1
ATOM 2377 O O . LYS A 1 302 ? -8.847 14.369 13.637 1.00 89.00 302 LYS A O 1
ATOM 2382 N N . ALA A 1 303 ? -8.421 12.408 12.660 1.00 84.75 303 ALA A N 1
ATOM 2383 C CA . ALA A 1 303 ? -9.591 12.447 11.773 1.00 84.75 303 ALA A CA 1
ATOM 2384 C C . ALA A 1 303 ? -10.903 12.473 12.581 1.00 84.75 303 ALA A C 1
ATOM 2386 O O . ALA A 1 303 ? -11.864 13.161 12.247 1.00 84.75 303 ALA A O 1
ATOM 2387 N N . THR A 1 304 ? -10.899 11.796 13.727 1.00 82.75 304 THR A N 1
ATOM 2388 C CA . THR A 1 304 ? -12.000 11.818 14.688 1.00 82.75 304 THR A CA 1
ATOM 2389 C C . THR A 1 304 ? -12.235 13.189 15.301 1.00 82.75 304 THR A C 1
ATOM 2391 O O . THR A 1 304 ? -13.370 13.655 15.328 1.00 82.75 304 THR A O 1
ATOM 2394 N N . THR A 1 305 ? -11.188 13.825 15.831 1.00 84.06 305 THR A N 1
ATOM 2395 C CA . THR A 1 305 ? -11.321 15.124 16.509 1.00 84.06 305 THR A CA 1
ATOM 2396 C C . THR A 1 305 ? -11.695 16.238 15.538 1.00 84.06 305 THR A C 1
ATOM 2398 O O . THR A 1 305 ? -12.346 17.201 15.928 1.00 84.06 305 THR A O 1
ATOM 2401 N N . THR A 1 306 ? -11.339 16.076 14.263 1.00 82.50 306 THR A N 1
ATOM 2402 C CA . THR A 1 306 ? -11.704 16.985 13.167 1.00 82.50 306 THR A CA 1
ATOM 2403 C C . THR A 1 306 ? -13.091 16.714 12.571 1.00 82.50 306 THR A C 1
ATOM 2405 O O . THR A 1 306 ? -13.542 17.483 11.727 1.00 82.50 306 THR A O 1
ATOM 2408 N N . GLY A 1 307 ? -13.793 15.661 13.009 1.00 77.31 307 GLY A N 1
ATOM 2409 C CA . GLY A 1 307 ? -15.152 15.336 12.558 1.00 77.31 307 GLY A CA 1
ATOM 2410 C C . GLY A 1 307 ? -15.240 14.579 11.227 1.00 77.31 307 GLY A C 1
ATOM 2411 O O . GLY A 1 307 ? -16.341 14.347 10.730 1.00 77.31 307 GLY A O 1
ATOM 2412 N N . LYS A 1 308 ? -14.112 14.146 10.647 1.00 81.31 308 LYS A N 1
ATOM 2413 C CA . LYS A 1 308 ? -14.074 13.317 9.429 1.00 81.31 308 LYS A CA 1
ATOM 2414 C C . LYS A 1 308 ? -14.257 11.837 9.768 1.00 81.31 308 LYS A C 1
ATOM 2416 O O . LYS A 1 308 ? -13.324 11.035 9.728 1.00 81.31 308 LYS A O 1
ATOM 2421 N N . PHE A 1 309 ? -15.478 11.464 10.142 1.00 81.88 309 PHE A N 1
ATOM 2422 C CA . PHE A 1 309 ? -15.747 10.124 10.672 1.00 81.88 309 PHE A CA 1
ATOM 2423 C C . PHE A 1 309 ? -15.645 9.009 9.631 1.00 81.88 309 PHE A C 1
ATOM 2425 O O . PHE A 1 309 ? -15.193 7.924 9.969 1.00 81.88 309 PHE A O 1
ATOM 2432 N N . THR A 1 310 ? -16.022 9.252 8.377 1.00 82.56 310 THR A N 1
ATOM 2433 C CA . THR A 1 310 ? -15.919 8.249 7.302 1.00 82.56 310 THR A CA 1
ATOM 2434 C C . THR A 1 310 ? -14.470 7.828 7.062 1.00 82.56 310 THR A C 1
ATOM 2436 O O . THR A 1 310 ? -14.168 6.638 7.046 1.00 82.56 310 THR A O 1
ATOM 2439 N N . GLU A 1 311 ? -13.569 8.806 6.971 1.00 85.06 311 GLU A N 1
ATOM 2440 C CA . GLU A 1 311 ? -12.125 8.599 6.837 1.00 85.06 311 GLU A CA 1
ATOM 2441 C C . GLU A 1 311 ? -11.548 7.892 8.074 1.00 85.06 311 GLU A C 1
ATOM 2443 O O . GLU A 1 311 ? -10.831 6.900 7.950 1.00 85.06 311 GLU A O 1
ATOM 2448 N N . ALA A 1 312 ? -11.935 8.327 9.281 1.00 86.19 312 ALA A N 1
ATOM 2449 C CA . ALA A 1 312 ? -11.499 7.696 10.526 1.00 86.19 312 ALA A CA 1
ATOM 2450 C C . ALA A 1 312 ? -11.935 6.222 10.624 1.00 86.19 312 ALA A C 1
ATOM 2452 O O . ALA A 1 312 ? -11.132 5.367 10.990 1.00 86.19 312 ALA A O 1
ATOM 2453 N N . LEU A 1 313 ? -13.190 5.911 10.280 1.00 84.38 313 LEU A N 1
ATOM 2454 C CA . LEU A 1 313 ? -13.716 4.542 10.281 1.00 84.38 313 LEU A CA 1
ATOM 2455 C C . LEU A 1 313 ? -12.978 3.654 9.270 1.00 84.38 313 LEU A C 1
ATOM 2457 O O . LEU A 1 313 ? -12.680 2.505 9.589 1.00 84.38 313 LEU A O 1
ATOM 2461 N N . GLY A 1 314 ? -12.636 4.189 8.092 1.00 86.75 314 GLY A N 1
ATOM 2462 C CA . GLY A 1 314 ? -11.805 3.497 7.104 1.00 86.75 314 GLY A CA 1
ATOM 2463 C C . GLY A 1 314 ? -10.413 3.158 7.645 1.00 86.75 314 GLY A C 1
ATOM 2464 O O . GLY A 1 314 ? -9.973 2.015 7.531 1.00 86.75 314 GLY A O 1
ATOM 2465 N N . LEU A 1 315 ? -9.756 4.112 8.316 1.00 89.44 315 LEU A N 1
ATOM 2466 C CA . LEU A 1 315 ? -8.450 3.897 8.952 1.00 89.44 315 LEU A CA 1
ATOM 2467 C C . LEU A 1 315 ? -8.514 2.841 10.064 1.00 89.44 315 LEU A C 1
ATOM 2469 O O . LEU A 1 315 ? -7.677 1.943 10.109 1.00 89.44 315 LEU A O 1
ATOM 2473 N N . PHE A 1 316 ? -9.524 2.908 10.933 1.00 89.94 316 PHE A N 1
ATOM 2474 C CA . PHE A 1 316 ? -9.733 1.940 12.013 1.00 89.94 316 PHE A CA 1
ATOM 2475 C C . PHE A 1 316 ? -10.030 0.530 11.495 1.00 89.94 316 PHE A C 1
ATOM 2477 O O . PHE A 1 316 ? -9.471 -0.442 12.001 1.00 89.94 316 PHE A O 1
ATOM 2484 N N . ARG A 1 317 ? -10.851 0.414 10.445 1.00 88.88 317 ARG A N 1
ATOM 2485 C CA . ARG A 1 317 ? -11.099 -0.859 9.758 1.00 88.88 317 ARG A CA 1
ATOM 2486 C C . ARG A 1 317 ? -9.811 -1.416 9.151 1.00 88.88 317 ARG A C 1
ATOM 2488 O O . ARG A 1 317 ? -9.490 -2.575 9.383 1.00 88.88 317 ARG A O 1
ATOM 2495 N N . GLY A 1 318 ? -9.039 -0.574 8.464 1.00 88.31 318 GLY A N 1
ATOM 2496 C CA . GLY A 1 318 ? -7.748 -0.961 7.898 1.00 88.31 318 GLY A CA 1
ATOM 2497 C C . GLY A 1 318 ? -6.760 -1.464 8.954 1.00 88.31 318 GLY A C 1
ATOM 2498 O O . GLY A 1 318 ? -6.060 -2.442 8.711 1.00 88.31 318 GLY A O 1
ATOM 2499 N N . ILE A 1 319 ? -6.736 -0.858 10.147 1.00 90.50 319 ILE A N 1
ATOM 2500 C CA . ILE A 1 319 ? -5.915 -1.334 11.274 1.00 90.50 319 ILE A CA 1
ATOM 2501 C C . ILE A 1 319 ? -6.350 -2.742 11.704 1.00 90.50 319 ILE A C 1
ATOM 2503 O O . ILE A 1 319 ? -5.509 -3.636 11.737 1.00 90.50 319 ILE A O 1
ATOM 2507 N N . LEU A 1 320 ? -7.648 -2.970 11.947 1.00 88.62 320 LEU A N 1
ATOM 2508 C CA . LEU A 1 320 ? -8.173 -4.300 12.306 1.00 88.62 320 LEU A CA 1
ATOM 2509 C C . LEU A 1 320 ? -7.895 -5.361 11.230 1.00 88.62 320 LEU A C 1
ATOM 2511 O O . LEU A 1 320 ? -7.781 -6.537 11.537 1.00 88.62 320 LEU A O 1
ATOM 2515 N N . HIS A 1 321 ? -7.782 -4.977 9.963 1.00 89.31 321 HIS A N 1
ATOM 2516 C CA . HIS A 1 321 ? -7.464 -5.919 8.883 1.00 89.31 321 HIS A CA 1
ATOM 2517 C C . HIS A 1 321 ? -5.967 -6.187 8.742 1.00 89.31 321 HIS A C 1
ATOM 2519 O O . HIS A 1 321 ? -5.578 -7.258 8.295 1.00 89.31 321 HIS A O 1
ATOM 2525 N N . THR A 1 322 ? -5.123 -5.243 9.161 1.00 87.62 322 THR A N 1
ATOM 2526 C CA . THR A 1 322 ? -3.661 -5.371 9.069 1.00 87.62 322 THR A CA 1
ATOM 2527 C C . THR A 1 322 ? -3.076 -6.139 10.259 1.00 87.62 322 THR A C 1
ATOM 2529 O O . THR A 1 322 ? -2.087 -6.843 10.096 1.00 87.62 322 THR A O 1
ATOM 2532 N N . ILE A 1 323 ? -3.681 -6.043 11.451 1.00 87.94 323 ILE A N 1
ATOM 2533 C CA . ILE A 1 323 ? -3.174 -6.684 12.681 1.00 87.94 323 ILE A CA 1
ATOM 2534 C C . ILE A 1 323 ? -2.921 -8.202 12.540 1.00 87.94 323 ILE A C 1
ATOM 2536 O O . ILE A 1 323 ? -1.858 -8.643 12.977 1.00 87.94 323 ILE A O 1
ATOM 2540 N N . PRO A 1 324 ? -3.811 -9.016 11.929 1.00 83.56 324 PRO A N 1
ATOM 2541 C CA . PRO A 1 324 ? -3.564 -10.452 11.755 1.00 83.56 324 PRO A CA 1
ATOM 2542 C C . PRO A 1 324 ? -2.321 -10.775 10.915 1.00 83.56 324 PRO A C 1
ATOM 2544 O O . PRO A 1 324 ? -1.806 -11.882 10.989 1.00 83.56 324 PRO A O 1
ATOM 2547 N N . LEU A 1 325 ? -1.848 -9.817 10.110 1.00 81.38 325 LEU A N 1
ATOM 2548 C CA . LEU A 1 325 ? -0.694 -9.962 9.222 1.00 81.38 325 LEU A CA 1
ATOM 2549 C C . LEU A 1 325 ? 0.588 -9.351 9.808 1.00 81.38 325 LEU A C 1
ATOM 2551 O O . LEU A 1 325 ? 1.653 -9.464 9.203 1.00 81.38 325 LEU A O 1
ATOM 2555 N N . THR A 1 326 ? 0.508 -8.684 10.963 1.00 81.62 326 THR A N 1
ATOM 2556 C CA . THR A 1 326 ? 1.693 -8.129 11.627 1.00 81.62 326 THR A CA 1
ATOM 2557 C C . THR A 1 326 ? 2.364 -9.154 12.522 1.00 81.62 326 THR A C 1
ATOM 2559 O O . THR A 1 326 ? 1.703 -9.809 13.324 1.00 81.62 326 THR A O 1
ATOM 2562 N N . VAL A 1 327 ? 3.690 -9.239 12.413 1.00 81.31 327 VAL A N 1
ATOM 2563 C CA . VAL A 1 327 ? 4.522 -10.083 13.274 1.00 81.31 327 VAL A CA 1
ATOM 2564 C C . VAL A 1 327 ? 5.294 -9.205 14.247 1.00 81.31 327 VAL A C 1
ATOM 2566 O O . VAL A 1 327 ? 5.888 -8.197 13.863 1.00 81.31 327 VAL A O 1
ATOM 2569 N N . VAL A 1 328 ? 5.282 -9.618 15.505 1.00 81.12 328 VAL A N 1
ATOM 2570 C CA . VAL A 1 328 ? 5.774 -8.881 16.663 1.00 81.12 328 VAL A CA 1
ATOM 2571 C C . VAL A 1 328 ? 6.793 -9.741 17.414 1.00 81.12 328 VAL A C 1
ATOM 2573 O O . VAL A 1 328 ? 6.653 -10.964 17.477 1.00 81.12 328 VAL A O 1
ATOM 2576 N N . GLU A 1 329 ? 7.848 -9.145 17.969 1.00 78.75 329 GLU A N 1
ATOM 2577 C CA . GLU A 1 329 ? 8.940 -9.918 18.582 1.00 78.75 329 GLU A CA 1
ATOM 2578 C C . GLU A 1 329 ? 8.719 -10.155 20.080 1.00 78.75 329 GLU A C 1
ATOM 2580 O O . GLU A 1 329 ? 8.983 -11.258 20.569 1.00 78.75 329 GLU A O 1
ATOM 2585 N N . SER A 1 330 ? 8.184 -9.166 20.802 1.00 81.06 330 SER A N 1
ATOM 2586 C CA . SER A 1 330 ? 8.017 -9.234 22.258 1.00 81.06 330 SER A CA 1
ATOM 2587 C C . SER A 1 330 ? 6.570 -9.498 22.691 1.00 81.06 330 SER A C 1
ATOM 2589 O O . SER A 1 330 ? 5.614 -9.158 21.999 1.00 81.06 330 SER A O 1
ATOM 2591 N N . ILE A 1 331 ? 6.402 -10.089 23.880 1.00 85.06 331 ILE A N 1
ATOM 2592 C CA . ILE A 1 331 ? 5.081 -10.293 24.501 1.00 85.06 331 ILE A CA 1
ATOM 2593 C C . ILE A 1 331 ? 4.462 -8.946 24.922 1.00 85.06 331 ILE A C 1
ATOM 2595 O O . ILE A 1 331 ? 3.251 -8.776 24.831 1.00 85.06 331 ILE A O 1
ATOM 2599 N N . GLU A 1 332 ? 5.284 -7.967 25.311 1.00 87.25 332 GLU A N 1
ATOM 2600 C CA . GLU A 1 332 ? 4.826 -6.611 25.653 1.00 87.25 332 GLU A CA 1
ATOM 2601 C C . GLU A 1 332 ? 4.136 -5.940 24.459 1.00 87.25 332 GLU A C 1
ATOM 2603 O O . GLU A 1 332 ? 3.035 -5.406 24.580 1.00 87.25 332 GLU A O 1
ATOM 2608 N N . GLU A 1 333 ? 4.735 -6.042 23.271 1.00 85.00 333 GLU A N 1
ATOM 2609 C CA . GLU A 1 333 ? 4.141 -5.521 22.042 1.00 85.00 333 GLU A CA 1
ATOM 2610 C C . GLU A 1 333 ? 2.848 -6.275 21.661 1.00 85.00 333 GLU A C 1
ATOM 2612 O O . GLU A 1 333 ? 1.936 -5.674 21.093 1.00 85.00 333 GLU A O 1
ATOM 2617 N N . VAL A 1 334 ? 2.714 -7.566 22.002 1.00 85.19 334 VAL A N 1
ATOM 2618 C CA . VAL A 1 334 ? 1.455 -8.319 21.815 1.00 85.19 334 VAL A CA 1
ATOM 2619 C C . VAL A 1 334 ? 0.335 -7.734 22.677 1.00 85.19 334 VAL A C 1
ATOM 2621 O O . VAL A 1 334 ? -0.800 -7.607 22.208 1.00 85.19 334 VAL A O 1
ATOM 2624 N N . ASP A 1 335 ? 0.629 -7.367 23.922 1.00 87.75 335 ASP A N 1
ATOM 2625 C CA . ASP A 1 335 ? -0.364 -6.758 24.805 1.00 87.75 335 ASP A CA 1
ATOM 2626 C C . ASP A 1 335 ? -0.739 -5.346 24.333 1.00 87.75 335 ASP A C 1
ATOM 2628 O O . ASP A 1 335 ? -1.927 -5.022 24.284 1.00 87.75 335 ASP A O 1
ATOM 2632 N N . GLU A 1 336 ? 0.218 -4.566 23.819 1.00 89.75 336 GLU A N 1
ATOM 2633 C CA . GLU A 1 336 ? -0.083 -3.296 23.142 1.00 89.75 336 GLU A CA 1
ATOM 2634 C C . GLU A 1 336 ? -0.977 -3.481 21.900 1.00 89.75 336 GLU A C 1
ATOM 2636 O O . GLU A 1 336 ? -1.871 -2.669 21.648 1.00 89.75 336 GLU A O 1
ATOM 2641 N N . VAL A 1 337 ? -0.778 -4.543 21.108 1.00 87.38 337 VAL A N 1
ATOM 2642 C CA . VAL A 1 337 ? -1.650 -4.860 19.961 1.00 87.38 337 VAL A CA 1
ATOM 2643 C C . VAL A 1 337 ? -3.069 -5.188 20.431 1.00 87.38 337 VAL A C 1
ATOM 2645 O O . VAL A 1 337 ? -4.036 -4.712 19.833 1.00 87.38 337 VAL A O 1
ATOM 2648 N N . LYS A 1 338 ? -3.230 -5.953 21.516 1.00 88.56 338 LYS A N 1
ATOM 2649 C CA . LYS A 1 338 ? -4.557 -6.241 22.091 1.00 88.56 338 LYS A CA 1
ATOM 2650 C C . LYS A 1 338 ? -5.237 -4.970 22.600 1.00 88.56 338 LYS A C 1
ATOM 2652 O O . LYS A 1 338 ? -6.420 -4.764 22.325 1.00 88.56 338 LYS A O 1
ATOM 2657 N N . GLU A 1 339 ? -4.504 -4.090 23.279 1.00 89.44 339 GLU A N 1
ATOM 2658 C CA . GLU A 1 339 ? -5.015 -2.776 23.684 1.00 89.44 339 GLU A CA 1
ATOM 2659 C C . GLU A 1 339 ? -5.393 -1.915 22.471 1.00 89.44 339 GLU A C 1
ATOM 2661 O O . GLU A 1 339 ? -6.425 -1.239 22.475 1.00 89.44 339 GLU A O 1
ATOM 2666 N N . MET A 1 340 ? -4.623 -1.986 21.383 1.00 87.38 340 MET A N 1
ATOM 2667 C CA . MET A 1 340 ? -4.954 -1.315 20.128 1.00 87.38 340 MET A CA 1
ATOM 2668 C C . MET A 1 340 ? -6.281 -1.826 19.548 1.00 87.38 340 MET A C 1
ATOM 2670 O O . MET A 1 340 ? -7.110 -1.022 19.131 1.00 87.38 340 MET A O 1
ATOM 2674 N N . ILE A 1 341 ? -6.546 -3.135 19.579 1.00 88.31 341 ILE A N 1
ATOM 2675 C CA . ILE A 1 341 ? -7.839 -3.694 19.146 1.00 88.31 341 ILE A CA 1
ATOM 2676 C C . ILE A 1 341 ? -8.985 -3.139 20.004 1.00 88.31 341 ILE A C 1
ATOM 2678 O O . ILE A 1 341 ? -10.025 -2.754 19.465 1.00 88.31 341 ILE A O 1
ATOM 2682 N N . ILE A 1 342 ? -8.798 -3.061 21.326 1.00 87.88 342 ILE A N 1
ATOM 2683 C CA . ILE A 1 342 ? -9.807 -2.538 22.261 1.00 87.88 342 ILE A CA 1
ATOM 2684 C C . ILE A 1 342 ? -10.063 -1.046 22.014 1.00 87.88 342 ILE A C 1
ATOM 2686 O O . ILE A 1 342 ? -11.205 -0.618 21.881 1.00 87.88 342 ILE A O 1
ATOM 2690 N N . THR A 1 343 ? -9.019 -0.237 21.876 1.00 86.50 343 THR A N 1
ATOM 2691 C CA . THR A 1 343 ? -9.200 1.195 21.600 1.00 86.50 343 THR A CA 1
ATOM 2692 C C . THR A 1 343 ? -9.896 1.420 20.259 1.00 86.50 343 THR A C 1
ATOM 2694 O O . THR A 1 343 ? -10.836 2.208 20.176 1.00 86.50 343 THR A O 1
ATOM 2697 N N . VAL A 1 344 ? -9.504 0.689 19.213 1.00 85.00 344 VAL A N 1
ATOM 2698 C CA . VAL A 1 344 ? -10.101 0.812 17.879 1.00 85.00 344 VAL A CA 1
ATOM 2699 C C . VAL A 1 344 ? -11.570 0.373 17.871 1.00 85.00 344 VAL A C 1
ATOM 2701 O O . VAL A 1 344 ? -12.399 1.066 17.272 1.00 85.00 344 VAL A O 1
ATOM 2704 N N . LYS A 1 345 ? -11.926 -0.727 18.554 1.00 84.94 345 LYS A N 1
ATOM 2705 C CA . LYS A 1 345 ? -13.317 -1.214 18.598 1.00 84.94 345 LYS A CA 1
ATOM 2706 C C . LYS A 1 345 ? -14.237 -0.225 19.319 1.00 84.94 345 LYS A C 1
ATOM 2708 O O . LYS A 1 345 ? -15.296 0.109 18.791 1.00 84.94 345 LYS A O 1
ATOM 2713 N N . ASP A 1 346 ? -13.817 0.295 20.472 1.00 81.00 346 ASP A N 1
ATOM 2714 C CA . ASP A 1 346 ? -14.648 1.172 21.304 1.00 81.00 346 ASP A CA 1
ATOM 2715 C C . ASP A 1 346 ? -14.880 2.513 20.602 1.00 81.00 346 ASP A C 1
ATOM 2717 O O . ASP A 1 346 ? -15.983 3.063 20.575 1.00 81.00 346 ASP A O 1
ATOM 2721 N N . VAL A 1 347 ? -13.834 3.010 19.943 1.00 78.62 347 VAL A N 1
ATOM 2722 C CA . VAL A 1 347 ? -13.859 4.249 19.173 1.00 78.62 347 VAL A CA 1
ATOM 2723 C C . VAL A 1 347 ? -14.712 4.120 17.901 1.00 78.62 347 VAL A C 1
ATOM 2725 O O . VAL A 1 347 ? -15.339 5.108 17.501 1.00 78.62 347 VAL A O 1
ATOM 2728 N N . LYS A 1 348 ? -14.762 2.936 17.273 1.00 77.31 348 LYS A N 1
ATOM 2729 C CA . LYS A 1 348 ? -15.643 2.639 16.131 1.00 77.31 348 LYS A CA 1
ATOM 2730 C C . LYS A 1 348 ? -17.112 2.581 16.572 1.00 77.31 348 LYS A C 1
ATOM 2732 O O . LYS A 1 348 ? -17.934 3.326 16.036 1.00 77.31 348 LYS A O 1
ATOM 2737 N N . LEU A 1 349 ? -17.411 1.787 17.603 1.00 75.12 349 LEU A N 1
ATOM 2738 C CA . LEU A 1 349 ? -18.762 1.583 18.142 1.00 75.12 349 LEU A CA 1
ATOM 2739 C C . LEU A 1 349 ? -19.415 2.879 18.627 1.00 75.12 349 LEU A C 1
ATOM 2741 O O . LEU A 1 349 ? -20.540 3.192 18.237 1.00 75.12 349 LEU A O 1
ATOM 2745 N N . CYS A 1 350 ? -18.699 3.668 19.434 1.00 67.50 350 CYS A N 1
ATOM 2746 C CA . CYS A 1 350 ? -19.223 4.932 19.949 1.00 67.50 350 CYS A CA 1
ATOM 2747 C C . CYS A 1 350 ? -19.632 5.892 18.826 1.00 67.50 350 CYS A C 1
ATOM 2749 O O . CYS A 1 350 ? -20.605 6.627 18.964 1.00 67.50 350 CYS A O 1
ATOM 2751 N N . LYS A 1 351 ? -18.908 5.911 17.703 1.00 66.25 351 LYS A N 1
ATOM 2752 C CA . LYS A 1 351 ? -19.117 6.927 16.662 1.00 66.25 351 LYS A CA 1
ATOM 2753 C C . LYS A 1 351 ? -20.144 6.557 15.623 1.00 66.25 351 LYS A C 1
ATOM 2755 O O . LYS A 1 351 ? -20.824 7.455 15.137 1.00 66.25 351 LYS A O 1
ATOM 2760 N N . GLU A 1 352 ? -20.280 5.276 15.303 1.00 65.81 352 GLU A N 1
ATOM 2761 C CA . GLU A 1 352 ? -21.403 4.819 14.485 1.00 65.81 352 GLU A CA 1
ATOM 2762 C C . GLU A 1 352 ? -22.735 5.169 15.164 1.00 65.81 352 GLU A C 1
ATOM 2764 O O . GLU A 1 352 ? -23.639 5.664 14.496 1.00 65.81 352 GLU A O 1
ATOM 2769 N N . ALA A 1 353 ? -22.801 5.067 16.496 1.00 59.19 353 ALA A N 1
ATOM 2770 C CA . ALA A 1 353 ? -23.956 5.498 17.285 1.00 59.19 353 ALA A CA 1
ATOM 2771 C C . ALA A 1 353 ? -24.121 7.035 17.385 1.00 59.19 353 ALA A C 1
ATOM 2773 O O . ALA A 1 353 ? -25.233 7.529 17.555 1.00 59.19 353 ALA A O 1
ATOM 2774 N N . LEU A 1 354 ? -23.034 7.812 17.279 1.00 59.41 354 LEU A N 1
ATOM 2775 C CA . LEU A 1 354 ? -23.021 9.274 17.474 1.00 59.41 354 LEU A CA 1
ATOM 2776 C C . LEU A 1 354 ? -23.047 10.101 16.174 1.00 59.41 354 LEU A C 1
ATOM 2778 O O . LEU A 1 354 ? -22.997 11.334 16.253 1.00 59.41 354 LEU A O 1
ATOM 2782 N N . ARG A 1 355 ? -23.151 9.452 15.002 1.00 59.97 355 ARG A N 1
ATOM 2783 C CA . ARG A 1 355 ? -23.028 10.060 13.658 1.00 59.97 355 ARG A CA 1
ATOM 2784 C C . ARG A 1 355 ? -23.907 11.304 13.445 1.00 59.97 355 ARG A C 1
ATOM 2786 O O . ARG A 1 355 ? -23.477 12.217 12.748 1.00 59.97 355 ARG A O 1
ATOM 2793 N N . ASP A 1 356 ? -25.054 11.385 14.127 1.00 54.03 356 ASP A N 1
ATOM 2794 C CA . ASP A 1 356 ? -26.062 12.436 13.911 1.00 54.03 356 ASP A CA 1
ATOM 2795 C C . ASP A 1 356 ? -26.246 13.441 15.073 1.00 54.03 356 ASP A C 1
ATOM 2797 O O . ASP A 1 356 ? -26.942 14.447 14.912 1.00 54.03 356 ASP A O 1
ATOM 2801 N N . GLN A 1 357 ? -25.658 13.212 16.258 1.00 56.91 357 GLN A N 1
ATOM 2802 C CA . GLN A 1 357 ? -26.133 13.868 17.499 1.00 56.91 357 GLN A CA 1
ATOM 2803 C C . GLN A 1 357 ? -25.118 14.790 18.205 1.00 56.91 357 GLN A C 1
ATOM 2805 O O . GLN A 1 357 ? -25.522 15.656 18.987 1.00 56.91 357 GLN A O 1
ATOM 2810 N N . MET A 1 358 ? -23.809 14.698 17.928 1.00 55.56 358 MET A N 1
ATOM 2811 C CA . MET A 1 358 ? -22.809 15.437 18.730 1.00 55.56 358 MET A CA 1
ATOM 2812 C C . MET A 1 358 ? -22.833 16.964 18.547 1.00 55.56 358 MET A C 1
ATOM 2814 O O . MET A 1 358 ? -22.480 17.692 19.474 1.00 55.56 358 MET A O 1
ATOM 2818 N N . GLN A 1 359 ? -23.291 17.477 17.401 1.00 57.91 359 GLN A N 1
ATOM 2819 C CA . GLN A 1 359 ? -23.338 18.927 17.158 1.00 57.91 359 GLN A CA 1
ATOM 2820 C C . GLN A 1 359 ? -24.467 19.631 17.932 1.00 57.91 359 GLN A C 1
ATOM 2822 O O . GLN A 1 359 ? -24.352 20.814 18.247 1.00 57.91 359 GLN A O 1
ATOM 2827 N N . LYS A 1 360 ? -25.540 18.912 18.290 1.00 60.31 360 LYS A N 1
ATOM 2828 C CA . LYS A 1 360 ? -26.733 19.486 18.941 1.00 60.31 360 LYS A CA 1
ATOM 2829 C C . LYS A 1 360 ? -26.691 19.411 20.472 1.00 60.31 360 LYS A C 1
ATOM 2831 O O . LYS A 1 360 ? -27.413 20.152 21.135 1.00 60.31 360 LYS A O 1
ATOM 2836 N N . ALA A 1 361 ? -25.813 18.586 21.045 1.00 61.66 361 ALA A N 1
ATOM 2837 C CA . ALA A 1 361 ? -25.789 18.296 22.480 1.00 61.66 361 ALA A CA 1
ATOM 2838 C C . ALA A 1 361 ? -25.587 19.539 23.373 1.00 61.66 361 ALA A C 1
ATOM 2840 O O . ALA A 1 361 ? -26.263 19.678 24.388 1.00 61.66 361 ALA A O 1
ATOM 2841 N N . ARG A 1 362 ? -24.721 20.492 22.991 1.00 61.12 362 ARG A N 1
ATOM 2842 C CA . ARG A 1 362 ? -24.438 21.684 23.824 1.00 61.12 362 ARG A CA 1
ATOM 2843 C C . ARG A 1 362 ? -25.636 22.627 23.967 1.00 61.12 362 ARG A C 1
ATOM 2845 O O . ARG A 1 362 ? -25.860 23.159 25.049 1.00 61.12 362 ARG A O 1
ATOM 2852 N N . ALA A 1 363 ? -26.408 22.809 22.897 1.00 63.81 363 ALA A N 1
ATOM 2853 C CA . ALA A 1 363 ? -27.611 23.641 22.918 1.00 63.81 363 ALA A CA 1
ATOM 2854 C C . ALA A 1 363 ? -28.749 22.971 23.705 1.00 63.81 363 ALA A C 1
ATOM 2856 O O . ALA A 1 363 ? -29.502 23.639 24.410 1.00 63.81 363 ALA A O 1
ATOM 2857 N N . VAL A 1 364 ? -28.840 21.639 23.625 1.00 68.81 364 VAL A N 1
ATOM 2858 C CA . VAL A 1 364 ? -29.842 20.850 24.352 1.00 68.81 364 VAL A CA 1
ATOM 2859 C C . VAL A 1 364 ? -29.569 20.849 25.860 1.00 68.81 364 VAL A C 1
ATOM 2861 O O . VAL A 1 364 ? -30.518 20.986 26.625 1.00 68.81 364 VAL A O 1
ATOM 2864 N N . MET A 1 365 ? -28.304 20.803 26.301 1.00 66.69 365 MET A N 1
ATOM 2865 C CA . MET A 1 365 ? -27.954 20.875 27.731 1.00 66.69 365 MET A CA 1
ATOM 2866 C C . MET A 1 365 ? -28.460 22.165 28.400 1.00 66.69 365 MET A C 1
ATOM 2868 O O . MET A 1 365 ? -29.109 22.100 29.440 1.00 66.69 365 MET A O 1
ATOM 2872 N N . GLN A 1 366 ? -28.266 23.329 27.767 1.00 70.50 366 GLN A N 1
ATOM 2873 C CA . GLN A 1 366 ? -28.733 24.620 28.304 1.00 70.50 366 GLN A CA 1
ATOM 2874 C C . GLN A 1 366 ? -30.266 24.740 28.360 1.00 70.50 366 GLN A C 1
ATOM 2876 O O . GLN A 1 366 ? -30.813 25.477 29.183 1.00 70.50 366 GLN A O 1
ATOM 2881 N N . ALA A 1 367 ? -30.975 24.043 27.468 1.00 71.75 367 ALA A N 1
ATOM 2882 C CA . ALA A 1 367 ? -32.433 23.981 27.475 1.00 71.75 367 ALA A CA 1
ATOM 2883 C C . ALA A 1 367 ? -32.965 22.978 28.516 1.00 71.75 367 ALA A C 1
ATOM 2885 O O . ALA A 1 367 ? -33.985 23.246 29.151 1.00 71.75 367 ALA A O 1
ATOM 2886 N N . ALA A 1 368 ? -32.263 21.860 28.720 1.00 70.56 368 ALA A N 1
ATOM 2887 C CA . ALA A 1 368 ? -32.614 20.817 29.682 1.00 70.56 368 ALA A CA 1
ATOM 2888 C C . ALA A 1 368 ? -32.432 21.270 31.141 1.00 70.56 368 ALA A C 1
ATOM 2890 O O . ALA A 1 368 ? -33.264 20.951 31.986 1.00 70.56 368 ALA A O 1
ATOM 2891 N N . GLU A 1 369 ? -31.418 22.093 31.434 1.00 75.19 369 GLU A N 1
ATOM 2892 C CA . GLU A 1 369 ? -31.215 22.684 32.770 1.00 75.19 369 GLU A CA 1
ATOM 2893 C C . GLU A 1 369 ? -32.395 23.556 33.231 1.00 75.19 369 GLU A C 1
ATOM 2895 O O . GLU A 1 369 ? -32.634 23.691 34.429 1.00 75.19 369 GLU A O 1
ATOM 2900 N N . LYS A 1 370 ? -33.167 24.123 32.293 1.00 74.88 370 LYS A N 1
ATOM 2901 C CA . LYS A 1 370 ? -34.339 24.956 32.604 1.00 74.88 370 LYS A CA 1
ATOM 2902 C C . LYS A 1 370 ? -35.602 24.148 32.910 1.00 74.88 370 LYS A C 1
ATOM 2904 O O . LYS A 1 370 ? -36.462 24.657 33.617 1.00 74.88 370 LYS A O 1
ATOM 2909 N N . ASN A 1 371 ? -35.727 22.929 32.380 1.00 72.19 371 ASN A N 1
ATOM 2910 C CA . ASN A 1 371 ? -36.895 22.058 32.542 1.00 72.19 371 ASN A CA 1
ATOM 2911 C C . ASN A 1 371 ? -36.436 20.598 32.705 1.00 72.19 371 ASN A C 1
ATOM 2913 O O . ASN A 1 371 ? -36.366 19.844 31.734 1.00 72.19 371 ASN A O 1
ATOM 2917 N N . MET A 1 372 ? -36.130 20.201 33.943 1.00 64.19 372 MET A N 1
ATOM 2918 C CA . MET A 1 372 ? -35.622 18.866 34.289 1.00 64.19 372 MET A CA 1
ATOM 2919 C C . MET A 1 372 ? -36.755 17.840 34.437 1.00 64.19 372 MET A C 1
ATOM 2921 O O . MET A 1 372 ? -37.078 17.405 35.541 1.00 64.19 372 MET A O 1
ATOM 2925 N N . THR A 1 373 ? -37.391 17.466 33.328 1.00 75.50 373 THR A N 1
ATOM 2926 C CA . THR A 1 373 ? -38.418 16.411 33.326 1.00 75.50 373 THR A CA 1
ATOM 2927 C C . THR A 1 373 ? -38.269 15.495 32.118 1.00 75.50 373 THR A C 1
ATOM 2929 O O . THR A 1 373 ? -38.395 15.957 30.981 1.00 75.50 373 THR A O 1
ATOM 2932 N N . ASP A 1 374 ? -38.095 14.195 32.357 1.00 72.56 374 ASP A N 1
ATOM 2933 C CA . ASP A 1 374 ? -38.084 13.183 31.300 1.00 72.56 374 ASP A CA 1
ATOM 2934 C C . ASP A 1 374 ? -39.519 12.824 30.896 1.00 72.56 374 ASP A C 1
ATOM 2936 O O . ASP A 1 374 ? -40.280 12.240 31.667 1.00 72.56 374 ASP A O 1
ATOM 2940 N N . LYS A 1 375 ? -39.912 13.190 29.670 1.00 75.81 375 LYS A N 1
ATOM 2941 C CA . LYS A 1 375 ? -41.253 12.889 29.131 1.00 75.81 375 LYS A CA 1
ATOM 2942 C C . LYS A 1 375 ? -41.420 11.445 28.664 1.00 75.81 375 LYS A C 1
ATOM 2944 O O . LYS A 1 375 ? -42.540 10.945 28.643 1.00 75.81 375 LYS A O 1
ATOM 2949 N N . MET A 1 376 ? -40.339 10.804 28.229 1.00 78.56 376 MET A N 1
ATOM 2950 C CA . MET A 1 376 ? -40.356 9.459 27.659 1.00 78.56 376 MET A CA 1
ATOM 2951 C C . MET A 1 376 ? -39.405 8.569 28.443 1.00 78.56 376 MET A C 1
ATOM 2953 O O . MET A 1 376 ? -38.255 8.939 28.662 1.00 78.56 376 MET A O 1
ATOM 2957 N N . GLN A 1 377 ? -39.870 7.383 28.827 1.00 73.62 377 GLN A N 1
ATOM 2958 C CA . GLN A 1 377 ? -38.978 6.358 29.352 1.00 73.62 377 GLN A CA 1
ATOM 2959 C C . GLN A 1 377 ? -38.163 5.778 28.196 1.00 73.62 377 GLN A C 1
ATOM 2961 O O . GLN A 1 377 ? -38.716 5.221 27.248 1.00 73.62 377 GLN A O 1
ATOM 2966 N N . VAL A 1 378 ? -36.846 5.940 28.273 1.00 81.75 378 VAL A N 1
ATOM 2967 C CA . VAL A 1 378 ? -35.885 5.353 27.336 1.00 81.75 378 VAL A CA 1
ATOM 2968 C C . VAL A 1 378 ? -35.325 4.082 27.971 1.00 81.75 378 VAL A C 1
ATOM 2970 O O . VAL A 1 378 ? -35.188 4.007 29.190 1.00 81.75 378 VAL A O 1
ATOM 2973 N N . ASN A 1 379 ? -34.988 3.081 27.157 1.00 79.25 379 ASN A N 1
ATOM 2974 C CA . ASN A 1 379 ? -34.312 1.864 27.611 1.00 79.25 379 ASN A CA 1
ATOM 2975 C C . ASN A 1 379 ? -32.828 2.149 27.917 1.00 79.25 379 ASN A C 1
ATOM 2977 O O . ASN A 1 379 ? -31.934 1.729 27.185 1.00 79.25 379 ASN A O 1
ATOM 2981 N N . TYR A 1 380 ? -32.594 2.958 28.946 1.00 82.62 380 TYR A N 1
ATOM 2982 C CA . TYR A 1 380 ? -31.287 3.368 29.433 1.00 82.62 380 TYR A CA 1
ATOM 2983 C C . TYR A 1 380 ? -31.354 3.505 30.955 1.00 82.62 380 TYR A C 1
ATOM 2985 O O . TYR A 1 380 ? -32.237 4.169 31.493 1.00 82.62 380 TYR A O 1
ATOM 2993 N N . ASP A 1 381 ? -30.399 2.889 31.643 1.00 82.81 381 ASP A N 1
ATOM 2994 C CA . ASP A 1 381 ? -30.278 2.940 33.097 1.00 82.81 381 ASP A CA 1
ATOM 2995 C C . ASP A 1 381 ? -28.866 3.417 33.419 1.00 82.81 381 ASP A C 1
ATOM 2997 O O . ASP A 1 381 ? -27.886 2.738 33.123 1.00 82.81 381 ASP A O 1
ATOM 3001 N N . PHE A 1 382 ? -28.770 4.607 34.006 1.00 80.94 382 PHE A N 1
ATOM 3002 C CA . PHE A 1 382 ? -27.496 5.242 34.331 1.00 80.94 382 PHE A CA 1
ATOM 3003 C C . PHE A 1 382 ? -26.785 4.594 35.526 1.00 80.94 382 PHE A C 1
ATOM 3005 O O . PHE A 1 382 ? -25.593 4.824 35.722 1.00 80.94 382 PHE A O 1
ATOM 3012 N N . ARG A 1 383 ? -27.496 3.818 36.357 1.00 85.19 383 ARG A N 1
ATOM 3013 C CA . ARG A 1 383 ? -26.929 3.170 37.553 1.00 85.19 383 ARG A CA 1
ATOM 3014 C C . ARG A 1 383 ? -26.415 1.768 37.265 1.00 85.19 383 ARG A C 1
ATOM 3016 O O . ARG A 1 383 ? -25.592 1.259 38.024 1.00 85.19 383 ARG A O 1
ATOM 3023 N N . ASN A 1 384 ? -26.905 1.144 36.198 1.00 85.50 384 ASN A N 1
ATOM 3024 C CA . ASN A 1 384 ? -26.546 -0.213 35.832 1.00 85.50 384 ASN A CA 1
ATOM 3025 C C . ASN A 1 384 ? -25.513 -0.206 34.693 1.00 85.50 384 ASN A C 1
ATOM 3027 O O . ASN A 1 384 ? -25.845 0.198 33.578 1.00 85.50 384 ASN A O 1
ATOM 3031 N N . PRO A 1 385 ? -24.265 -0.646 34.934 1.00 86.69 385 PRO A N 1
ATOM 3032 C CA . PRO A 1 385 ? -23.257 -0.708 33.886 1.00 86.69 385 PRO A CA 1
ATOM 3033 C C . PRO A 1 385 ? -23.682 -1.675 32.773 1.00 86.69 385 PRO A C 1
ATOM 3035 O O . PRO A 1 385 ? -24.119 -2.800 33.031 1.00 86.69 385 PRO A O 1
ATOM 3038 N N . PHE A 1 386 ? -23.505 -1.237 31.531 1.00 88.69 386 PHE A N 1
ATOM 3039 C CA . PHE A 1 386 ? -23.860 -1.983 30.328 1.00 88.69 386 PHE A CA 1
ATOM 3040 C C . PHE A 1 386 ? -22.733 -1.920 29.297 1.00 88.69 386 PHE A C 1
ATOM 3042 O O . PHE A 1 386 ? -21.858 -1.054 29.363 1.00 88.69 386 PHE A O 1
ATOM 3049 N N . VAL A 1 387 ? -22.785 -2.823 28.320 1.00 86.44 387 VAL A N 1
ATOM 3050 C CA . VAL A 1 387 ? -21.966 -2.766 27.105 1.00 86.44 387 VAL A CA 1
ATOM 3051 C C . VAL A 1 387 ? -22.878 -2.625 25.894 1.00 86.44 387 VAL A C 1
ATOM 3053 O O . VAL A 1 387 ? -23.994 -3.132 25.888 1.00 86.44 387 VAL A O 1
ATOM 3056 N N . VAL A 1 388 ? -22.442 -1.901 24.868 1.00 87.12 388 VAL A N 1
ATOM 3057 C CA . VAL A 1 388 ? -23.243 -1.677 23.659 1.00 87.12 388 VAL A CA 1
ATOM 3058 C C . VAL A 1 388 ? -23.089 -2.858 22.704 1.00 87.12 388 VAL A C 1
ATOM 3060 O O . VAL A 1 388 ? -21.971 -3.265 22.390 1.00 87.12 388 VAL A O 1
ATOM 3063 N N . CYS A 1 389 ? -24.211 -3.385 22.212 1.00 88.38 389 CYS A N 1
ATOM 3064 C CA . CYS A 1 389 ? -24.210 -4.411 21.175 1.00 88.38 389 CYS A CA 1
ATOM 3065 C C . CYS A 1 389 ? -23.637 -3.868 19.857 1.00 88.38 389 CYS A C 1
ATOM 3067 O O . CYS A 1 389 ? -24.137 -2.873 19.334 1.00 88.38 389 CYS A O 1
ATOM 3069 N N . GLY A 1 390 ? -22.673 -4.572 19.256 1.00 83.88 390 GLY A N 1
ATOM 3070 C CA . GLY A 1 390 ? -21.969 -4.087 18.062 1.00 83.88 390 GLY A CA 1
ATOM 3071 C C . GLY A 1 390 ? -22.767 -4.016 16.754 1.00 83.88 390 GLY A C 1
ATOM 3072 O O . GLY A 1 390 ? -22.297 -3.404 15.800 1.00 83.88 390 GLY A O 1
ATOM 3073 N N . ALA A 1 391 ? -23.955 -4.622 16.698 1.00 85.69 391 ALA A N 1
ATOM 3074 C CA . ALA A 1 391 ? -24.832 -4.610 15.519 1.00 85.69 391 ALA A CA 1
ATOM 3075 C C . ALA A 1 391 ? -26.123 -3.797 15.725 1.00 85.69 391 ALA A C 1
ATOM 3077 O O . ALA A 1 391 ? -26.516 -3.019 14.864 1.00 85.69 391 ALA A O 1
ATOM 3078 N N . THR A 1 392 ? -26.803 -3.978 16.862 1.00 84.44 392 THR A N 1
ATOM 3079 C CA . THR A 1 392 ? -28.102 -3.340 17.140 1.00 84.44 392 THR A CA 1
ATOM 3080 C C . THR A 1 392 ? -27.989 -2.034 17.922 1.00 84.44 392 THR A C 1
ATOM 3082 O O . THR A 1 392 ? -28.983 -1.327 18.053 1.00 84.44 392 THR A O 1
ATOM 3085 N N . TYR A 1 393 ? -26.809 -1.726 18.472 1.00 84.44 393 TYR A N 1
ATOM 3086 C CA . TYR A 1 393 ? -26.546 -0.557 19.320 1.00 84.44 393 TYR A CA 1
ATOM 3087 C C . TYR A 1 393 ? -27.433 -0.463 20.580 1.00 84.44 393 TYR A C 1
ATOM 3089 O O . TYR A 1 393 ? -27.569 0.599 21.183 1.00 84.44 393 TYR A O 1
ATOM 3097 N N . ILE A 1 394 ? -28.017 -1.588 21.010 1.00 84.81 394 ILE A N 1
ATOM 3098 C CA . ILE A 1 394 ? -28.815 -1.706 22.241 1.00 84.81 394 ILE A CA 1
ATOM 3099 C C . ILE A 1 394 ? -27.881 -1.974 23.438 1.00 84.81 394 ILE A C 1
ATOM 3101 O O . ILE A 1 394 ? -26.910 -2.726 23.280 1.00 84.81 394 ILE A O 1
ATOM 3105 N N . PRO A 1 395 ? -28.150 -1.403 24.631 1.00 87.38 395 PRO A N 1
ATOM 3106 C CA . PRO A 1 395 ? -27.393 -1.714 25.839 1.00 87.38 395 PRO A CA 1
ATOM 3107 C C . PRO A 1 395 ? -27.644 -3.152 26.313 1.00 87.38 395 PRO A C 1
ATOM 3109 O O . PRO A 1 395 ? -28.786 -3.581 26.478 1.00 87.38 395 PRO A O 1
ATOM 3112 N N . ILE A 1 396 ? -26.557 -3.875 26.569 1.00 88.19 396 ILE A N 1
ATOM 3113 C CA . ILE A 1 396 ? -26.527 -5.204 27.175 1.00 88.19 396 ILE A CA 1
ATOM 3114 C C . ILE A 1 396 ? -26.090 -5.044 28.629 1.00 88.19 396 ILE A C 1
ATOM 3116 O O . ILE A 1 396 ? -24.954 -4.660 28.917 1.00 88.19 396 ILE A O 1
ATOM 3120 N N . TYR A 1 397 ? -26.997 -5.326 29.556 1.00 89.06 397 TYR A N 1
ATOM 3121 C CA . TYR A 1 397 ? -26.725 -5.230 30.991 1.00 89.06 397 TYR A CA 1
ATOM 3122 C C . TYR A 1 397 ? -26.072 -6.508 31.524 1.00 89.06 397 TYR A C 1
ATOM 3124 O O . TYR A 1 397 ? -26.306 -7.589 30.995 1.00 89.06 397 TYR A O 1
ATOM 3132 N N . ARG A 1 398 ? -25.320 -6.414 32.630 1.00 83.75 398 ARG A N 1
ATOM 3133 C CA . ARG A 1 398 ? -24.547 -7.539 33.212 1.00 83.75 398 ARG A CA 1
ATOM 3134 C C . ARG A 1 398 ? -25.329 -8.832 33.487 1.00 83.75 398 ARG A C 1
ATOM 3136 O O . ARG A 1 398 ? -24.724 -9.889 33.595 1.00 83.75 398 ARG A O 1
ATOM 3143 N N . SER A 1 399 ? -26.644 -8.755 33.676 1.00 81.38 399 SER A N 1
ATOM 3144 C CA . SER A 1 399 ? -27.503 -9.919 33.930 1.00 81.38 399 SER A CA 1
ATOM 3145 C C . SER A 1 399 ? -27.997 -10.610 32.655 1.00 81.38 399 SER A C 1
ATOM 3147 O O . SER A 1 399 ? -28.577 -11.694 32.729 1.00 81.38 399 SER A O 1
ATOM 3149 N N . GLN A 1 400 ? -27.812 -9.984 31.493 1.00 85.62 400 GLN A N 1
ATOM 3150 C CA . GLN A 1 400 ? -28.241 -10.509 30.205 1.00 85.62 400 GLN A CA 1
ATOM 3151 C C . GLN A 1 400 ? -27.148 -11.387 29.606 1.00 85.62 400 GLN A C 1
ATOM 3153 O O . GLN A 1 400 ? -25.962 -11.126 29.772 1.00 85.62 400 GLN A O 1
ATOM 3158 N N . ARG A 1 401 ? -27.566 -12.439 28.899 1.00 87.69 401 ARG A N 1
ATOM 3159 C CA . ARG A 1 401 ? -26.634 -13.287 28.159 1.00 87.69 401 ARG A CA 1
ATOM 3160 C C . ARG A 1 401 ? -26.159 -12.560 26.909 1.00 87.69 401 ARG A C 1
ATOM 3162 O O . ARG A 1 401 ? -26.973 -12.039 26.144 1.00 87.69 401 ARG A O 1
ATOM 3169 N N . ASP A 1 402 ? -24.862 -12.614 26.692 1.00 89.25 402 ASP A N 1
A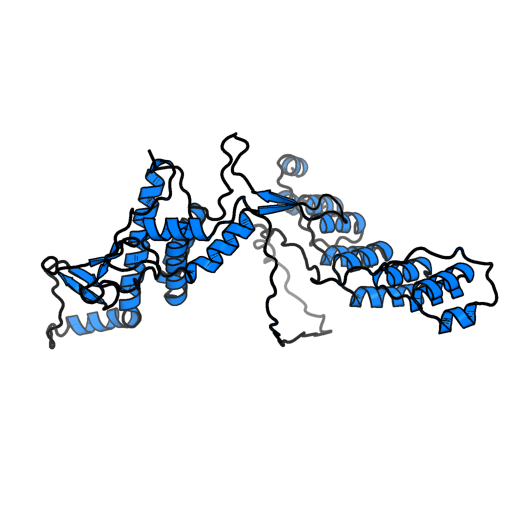TOM 3170 C CA . ASP A 1 402 ? -24.146 -11.981 25.603 1.00 89.25 402 ASP A CA 1
ATOM 3171 C C . ASP A 1 402 ? -23.259 -12.988 24.871 1.00 89.25 402 ASP A C 1
ATOM 3173 O O . ASP A 1 402 ? -22.974 -14.090 25.344 1.00 89.25 402 ASP A O 1
ATOM 3177 N N . VAL A 1 403 ? -22.872 -12.617 23.656 1.00 91.38 403 VAL A N 1
ATOM 3178 C CA . VAL A 1 403 ? -21.968 -13.401 22.818 1.00 91.38 403 VAL A CA 1
ATOM 3179 C C . VAL A 1 403 ? -20.856 -12.506 22.301 1.00 91.38 403 VAL A C 1
ATOM 3181 O O . VAL A 1 403 ? -21.077 -11.332 22.006 1.00 91.38 403 VAL A O 1
ATOM 3184 N N . LEU A 1 404 ? -19.648 -13.052 22.202 1.00 90.75 404 LEU A N 1
ATOM 3185 C CA . LEU A 1 404 ? -18.452 -12.297 21.845 1.00 90.75 404 LEU A CA 1
ATOM 3186 C C . LEU A 1 404 ? -17.931 -12.670 20.457 1.00 90.75 404 LEU A C 1
ATOM 3188 O O . LEU A 1 404 ? -18.080 -13.800 19.989 1.00 90.75 404 LEU A O 1
ATOM 3192 N N . CYS A 1 405 ? -17.301 -11.700 19.801 1.00 90.06 405 CYS A N 1
ATOM 3193 C CA . CYS A 1 405 ? -16.468 -11.954 18.632 1.00 90.06 405 CYS A CA 1
ATOM 3194 C C . CYS A 1 405 ? -15.093 -12.483 19.081 1.00 90.06 405 CYS A C 1
ATOM 3196 O O . CYS A 1 405 ? -14.448 -11.815 19.894 1.00 90.06 405 CYS A O 1
ATOM 3198 N N . PRO A 1 406 ? -14.610 -13.618 18.545 1.00 88.38 406 PRO A N 1
ATOM 3199 C CA . PRO A 1 406 ? -13.330 -14.205 18.948 1.00 88.38 406 PRO A CA 1
ATOM 3200 C C . PRO A 1 406 ? -12.119 -13.340 18.573 1.00 88.38 406 PRO A C 1
ATOM 3202 O O . PRO A 1 406 ? -11.087 -13.419 19.229 1.00 88.38 406 PRO A O 1
ATOM 3205 N N . TYR A 1 407 ? -12.245 -12.487 17.549 1.00 89.00 407 TYR A N 1
ATOM 3206 C CA . TYR A 1 407 ? -11.163 -11.611 17.108 1.00 89.00 407 TYR A CA 1
ATOM 3207 C C . TYR A 1 407 ? -11.157 -10.260 17.837 1.00 89.00 407 TYR A C 1
ATOM 3209 O O . TYR A 1 407 ? -10.257 -9.961 18.616 1.00 89.00 407 TYR A O 1
ATOM 3217 N N . CYS A 1 408 ? -12.170 -9.421 17.600 1.00 87.62 408 CYS A N 1
ATOM 3218 C CA . CYS A 1 408 ? -12.188 -8.061 18.142 1.00 87.62 408 CYS A CA 1
ATOM 3219 C C . CYS A 1 408 ? -12.787 -7.962 19.548 1.00 87.62 408 CYS A C 1
ATOM 3221 O O . CYS A 1 408 ? -12.811 -6.869 20.104 1.00 87.62 408 CYS A O 1
ATOM 3223 N N . THR A 1 409 ? -13.274 -9.060 20.141 1.00 88.75 409 THR A N 1
ATOM 3224 C CA . THR A 1 409 ? -13.867 -9.099 21.497 1.00 88.75 409 THR A CA 1
ATOM 3225 C C . THR A 1 409 ? -15.027 -8.112 21.702 1.00 88.75 409 THR A C 1
ATOM 3227 O O . THR A 1 409 ? -15.247 -7.597 22.800 1.00 88.75 409 THR A O 1
ATOM 3230 N N . SER A 1 410 ? -15.758 -7.787 20.632 1.00 88.19 410 SER A N 1
ATOM 3231 C CA . SER A 1 410 ? -16.987 -6.992 20.716 1.00 88.19 410 SER A CA 1
ATOM 3232 C C . SER A 1 410 ? -18.156 -7.873 21.150 1.00 88.19 410 SER A C 1
ATOM 3234 O O . SER A 1 410 ? -18.239 -9.034 20.743 1.00 88.19 410 SER A O 1
ATOM 3236 N N . LEU A 1 411 ? -19.056 -7.305 21.951 1.00 90.56 411 LEU A N 1
ATOM 3237 C CA . LEU A 1 411 ? -20.212 -8.002 22.508 1.00 90.56 411 LEU A CA 1
ATOM 3238 C C . LEU A 1 411 ? -21.457 -7.799 21.645 1.00 90.56 411 LEU A C 1
ATOM 3240 O O . LEU A 1 411 ? -21.689 -6.722 21.088 1.00 90.56 411 LEU A O 1
ATOM 3244 N N . PHE A 1 412 ? -22.264 -8.848 21.550 1.00 91.19 412 PHE A N 1
ATOM 3245 C CA . PHE A 1 412 ? -23.512 -8.868 20.807 1.00 91.19 412 PHE A CA 1
ATOM 3246 C C . PHE A 1 412 ? -24.622 -9.553 21.602 1.00 91.19 412 PHE A C 1
ATOM 3248 O O . PHE A 1 412 ? -24.382 -10.360 22.501 1.00 91.19 412 PHE A O 1
ATOM 3255 N N . VAL A 1 413 ? -25.862 -9.230 21.238 1.00 91.62 413 VAL A N 1
ATOM 3256 C CA . VAL A 1 413 ? -27.053 -9.936 21.717 1.00 91.62 413 VAL A CA 1
ATOM 3257 C C . VAL A 1 413 ? -27.094 -11.336 21.095 1.00 91.62 413 VAL A C 1
ATOM 3259 O O . VAL A 1 413 ? -26.705 -11.512 19.943 1.00 91.62 413 VAL A O 1
ATOM 3262 N N . LEU A 1 414 ? -27.634 -12.318 21.824 1.00 90.31 414 LEU A N 1
ATOM 3263 C CA . LEU A 1 414 ? -27.777 -13.714 21.376 1.00 90.31 414 LEU A CA 1
ATOM 3264 C C . LEU A 1 414 ? -28.421 -13.891 19.989 1.00 90.31 414 LEU A C 1
ATOM 3266 O O . LEU A 1 414 ? -28.122 -14.855 19.297 1.00 90.31 414 LEU A O 1
ATOM 3270 N N . SER A 1 415 ? -29.284 -12.969 19.555 1.00 89.00 415 SER A N 1
ATOM 3271 C CA . SER A 1 415 ? -29.918 -13.025 18.229 1.00 89.00 415 SER A CA 1
ATOM 3272 C C . SER A 1 415 ? -28.942 -12.864 17.058 1.00 89.00 415 SER A C 1
ATOM 3274 O O . SER A 1 415 ? -29.308 -13.158 15.924 1.00 89.00 415 SER A O 1
ATOM 3276 N N . GLN A 1 416 ? -27.724 -12.387 17.321 1.00 87.81 416 GLN A N 1
ATOM 3277 C CA . GLN A 1 416 ? -26.668 -12.155 16.331 1.00 87.81 416 GLN A CA 1
ATOM 3278 C C . GLN A 1 416 ? -25.631 -13.289 16.297 1.00 87.81 416 GLN A C 1
ATOM 3280 O O . GLN A 1 416 ? -24.603 -13.176 15.631 1.00 87.81 416 GLN A O 1
ATOM 3285 N N . GLU A 1 417 ? -25.870 -14.380 17.025 1.00 88.69 417 GLU A N 1
ATOM 3286 C CA . GLU A 1 417 ? -25.019 -15.567 16.990 1.00 88.69 417 GLU A CA 1
ATOM 3287 C C . GLU A 1 417 ? -24.925 -16.150 15.573 1.00 88.69 417 GLU A C 1
ATOM 3289 O O . GLU A 1 417 ? -25.920 -16.243 14.853 1.00 88.69 417 GLU A O 1
ATOM 3294 N N . GLY A 1 418 ? -23.714 -16.529 15.155 1.00 86.88 418 GLY A N 1
ATOM 3295 C CA . GLY A 1 418 ? -23.471 -17.088 13.825 1.00 86.88 418 GLY A CA 1
ATOM 3296 C C . GLY A 1 418 ? -23.468 -16.063 12.684 1.00 86.88 418 GLY A C 1
ATOM 3297 O O . GLY A 1 418 ? -23.181 -16.436 11.546 1.00 86.88 418 GLY A O 1
ATOM 3298 N N . GLN A 1 419 ? -23.735 -14.782 12.962 1.00 89.56 419 GLN A N 1
ATOM 3299 C CA . GLN A 1 419 ? -23.608 -13.712 11.974 1.00 89.56 419 GLN A CA 1
ATOM 3300 C C . GLN A 1 419 ? -22.179 -13.169 11.902 1.00 89.56 419 GLN A C 1
ATOM 3302 O O . GLN A 1 419 ? -21.367 -13.336 12.817 1.00 89.56 419 GLN A O 1
ATOM 3307 N N . LEU A 1 420 ? -21.874 -12.502 10.789 1.00 90.00 420 LEU A N 1
ATOM 3308 C CA . LEU A 1 420 ? -20.614 -11.796 10.610 1.00 90.00 420 LEU A CA 1
ATOM 3309 C C . LEU A 1 420 ? -20.551 -10.581 11.545 1.00 90.00 420 LEU A C 1
ATOM 3311 O O . LEU A 1 420 ? -21.493 -9.796 11.638 1.00 90.00 420 LEU A O 1
ATOM 3315 N N . CYS A 1 421 ? -19.419 -10.403 12.215 1.00 88.75 421 CYS A N 1
ATOM 3316 C CA . CYS A 1 421 ? -19.182 -9.259 13.079 1.00 88.75 421 CYS A CA 1
ATOM 3317 C C . CYS A 1 421 ? -19.140 -7.946 12.274 1.00 88.75 421 CYS A C 1
ATOM 3319 O O . CYS A 1 421 ? -18.221 -7.740 11.490 1.00 88.75 421 CYS A O 1
ATOM 3321 N N . THR A 1 422 ? -20.055 -7.015 12.548 1.00 86.50 422 THR A N 1
ATOM 3322 C CA . THR A 1 422 ? -20.124 -5.663 11.943 1.00 86.50 422 THR A CA 1
ATOM 3323 C C . THR A 1 422 ? -18.962 -4.736 12.333 1.00 86.50 422 THR A C 1
ATOM 3325 O O . THR A 1 422 ? -18.724 -3.696 11.716 1.00 86.50 422 THR A O 1
ATOM 3328 N N . VAL A 1 423 ? -18.219 -5.084 13.389 1.00 86.62 423 VAL A N 1
ATOM 3329 C CA . VAL A 1 423 ? -17.105 -4.271 13.896 1.00 86.62 423 VAL A CA 1
ATOM 3330 C C . VAL A 1 423 ? -15.813 -4.584 13.147 1.00 86.62 423 VAL A C 1
ATOM 3332 O O . VAL A 1 423 ? -15.135 -3.655 12.708 1.00 86.62 423 VAL A O 1
ATOM 3335 N N . CYS A 1 424 ? -15.466 -5.862 12.979 1.00 86.00 424 CYS A N 1
ATOM 3336 C CA . CYS A 1 424 ? -14.248 -6.260 12.265 1.00 86.00 424 CYS A CA 1
ATOM 3337 C C . CYS A 1 424 ? -14.490 -6.662 10.805 1.00 86.00 424 CYS A C 1
ATOM 3339 O O . CYS A 1 424 ? -13.557 -6.613 10.015 1.00 86.00 424 CYS A O 1
ATOM 3341 N N . ASP A 1 425 ? -15.713 -7.037 10.430 1.00 87.38 425 ASP A N 1
ATOM 3342 C CA . ASP A 1 425 ? -16.093 -7.561 9.112 1.00 87.38 425 ASP A CA 1
ATOM 3343 C C . ASP A 1 425 ? -15.367 -8.854 8.686 1.00 87.38 425 ASP A C 1
ATOM 3345 O O . ASP A 1 425 ? -15.432 -9.234 7.517 1.00 87.38 425 ASP A O 1
ATOM 3349 N N . LEU A 1 426 ? -14.682 -9.527 9.622 1.00 86.31 426 LEU A N 1
ATOM 3350 C CA . LEU A 1 426 ? -13.850 -10.712 9.373 1.00 86.31 426 LEU A CA 1
ATOM 3351 C C . LEU A 1 426 ? -14.426 -11.982 10.016 1.00 86.31 426 LEU A C 1
ATOM 3353 O O . LEU A 1 426 ? -14.645 -12.990 9.337 1.00 86.31 426 LEU A O 1
ATOM 3357 N N . ALA A 1 427 ? -14.645 -11.934 11.333 1.00 87.94 427 ALA A N 1
ATOM 3358 C CA . ALA A 1 427 ? -14.963 -13.096 12.157 1.00 87.94 427 ALA A CA 1
ATOM 3359 C C . ALA A 1 427 ? -16.469 -13.286 12.376 1.00 87.94 427 ALA A C 1
ATOM 3361 O O . ALA A 1 427 ? -17.249 -12.328 12.354 1.00 87.94 427 ALA A O 1
ATOM 3362 N N . VAL A 1 428 ? -16.863 -14.533 12.628 1.00 88.50 428 VAL A N 1
ATOM 3363 C CA . VAL A 1 428 ? -18.232 -14.896 13.013 1.00 88.50 428 VAL A CA 1
ATOM 3364 C C . VAL A 1 428 ? -18.412 -14.759 14.524 1.00 88.50 428 VAL A C 1
ATOM 3366 O O . VAL A 1 428 ? -17.516 -15.044 15.314 1.00 88.50 428 VAL A O 1
ATOM 3369 N N . VAL A 1 429 ? -19.577 -14.285 14.953 1.00 90.19 429 VAL A N 1
ATOM 3370 C CA . VAL A 1 429 ? -19.890 -14.150 16.379 1.00 90.19 429 VAL A CA 1
ATOM 3371 C C . VAL A 1 429 ? -20.115 -15.537 16.999 1.00 90.19 429 VAL A C 1
ATOM 3373 O O . VAL A 1 429 ? -20.901 -16.319 16.462 1.00 90.19 429 VAL A O 1
ATOM 3376 N N . ARG A 1 430 ? -19.472 -15.808 18.152 1.00 86.69 430 ARG A N 1
ATOM 3377 C CA . ARG A 1 430 ? -19.548 -17.069 18.929 1.00 86.69 430 ARG A CA 1
ATOM 3378 C C . ARG A 1 430 ? -18.938 -18.318 18.267 1.00 86.69 430 ARG A C 1
ATOM 3380 O O . ARG A 1 430 ? -19.234 -19.438 18.664 1.00 86.69 430 ARG A O 1
ATOM 3387 N N . SER A 1 431 ? -18.057 -18.159 17.290 1.00 83.06 431 SER A N 1
ATOM 3388 C CA . SER A 1 431 ? -17.277 -19.283 16.758 1.00 83.06 431 SER A CA 1
ATOM 3389 C C . SER A 1 431 ? -16.068 -19.619 17.635 1.00 83.06 431 SER A C 1
ATOM 3391 O O . SER A 1 431 ? -15.430 -18.715 18.180 1.00 83.06 431 SER A O 1
ATOM 3393 N N . ASP A 1 432 ? -15.732 -20.907 17.708 1.00 82.00 432 ASP A N 1
ATOM 3394 C CA . ASP A 1 432 ? -14.525 -21.394 18.374 1.00 82.00 432 ASP A CA 1
ATOM 3395 C C . ASP A 1 432 ? -13.281 -20.948 17.598 1.00 82.00 432 ASP A C 1
ATOM 3397 O O . ASP A 1 432 ? -13.219 -21.086 16.375 1.00 82.00 432 ASP A O 1
ATOM 3401 N N . ALA A 1 433 ? -12.309 -20.374 18.305 1.00 83.12 433 ALA A N 1
ATOM 3402 C CA . ALA A 1 433 ? -11.079 -19.865 17.716 1.00 83.12 433 ALA A CA 1
ATOM 3403 C C . ALA A 1 433 ? -9.928 -19.971 18.722 1.00 83.12 433 ALA A C 1
ATOM 3405 O O . ALA A 1 433 ? -10.137 -19.837 19.930 1.00 83.12 433 ALA A O 1
ATOM 3406 N N . SER A 1 434 ? -8.709 -20.173 18.222 1.00 81.50 434 SER A N 1
ATOM 3407 C CA . SER A 1 434 ? -7.517 -20.322 19.075 1.00 81.50 434 SER A CA 1
ATOM 3408 C C . SER A 1 434 ? -7.060 -19.000 19.715 1.00 81.50 434 SER A C 1
ATOM 3410 O O . SER A 1 434 ? -6.368 -19.008 20.731 1.00 81.50 434 SER A O 1
ATOM 3412 N N . GLY A 1 435 ? -7.463 -17.862 19.141 1.00 80.25 435 GLY A N 1
ATOM 3413 C CA . GLY A 1 435 ? -7.034 -16.524 19.541 1.00 80.25 435 GLY A CA 1
ATOM 3414 C C . GLY A 1 435 ? -5.923 -15.963 18.648 1.00 80.25 435 GLY A C 1
ATOM 3415 O O . GLY A 1 435 ? -5.340 -16.663 17.821 1.00 80.25 435 GLY A O 1
ATOM 3416 N N . LEU A 1 436 ? -5.643 -14.663 18.797 1.00 83.19 436 LEU A N 1
ATOM 3417 C CA . LEU A 1 436 ? -4.651 -13.956 17.981 1.00 83.19 436 LEU A CA 1
ATOM 3418 C C . LEU A 1 436 ? -3.218 -14.412 18.308 1.00 83.19 436 LEU A C 1
ATOM 3420 O O . LEU A 1 436 ? -2.732 -14.212 19.426 1.00 83.19 436 LEU A O 1
ATOM 3424 N N . LEU A 1 437 ? -2.533 -14.949 17.297 1.00 82.31 437 LEU A N 1
ATOM 3425 C CA . LEU A 1 437 ? -1.117 -15.312 17.331 1.00 82.31 437 LEU A CA 1
ATOM 3426 C C . LEU A 1 437 ? -0.336 -14.381 16.396 1.00 82.31 437 LEU A C 1
ATOM 3428 O O . LEU A 1 437 ? -0.386 -14.532 15.181 1.00 82.31 437 LEU A O 1
ATOM 3432 N N . CYS A 1 438 ? 0.373 -13.407 16.965 1.00 81.62 438 CYS A N 1
ATOM 3433 C CA . CYS A 1 438 ? 1.165 -12.423 16.222 1.00 81.62 438 CYS A CA 1
ATOM 3434 C C . CYS A 1 438 ? 2.648 -12.399 16.623 1.00 81.62 438 CYS A C 1
ATOM 3436 O O . CYS A 1 438 ? 3.435 -11.708 15.981 1.00 81.62 438 CYS A O 1
ATOM 3438 N N . SER A 1 439 ? 3.065 -13.167 17.633 1.00 79.94 439 SER A N 1
ATOM 3439 C CA . SER A 1 439 ? 4.470 -13.297 18.022 1.00 79.94 439 SER A CA 1
ATOM 3440 C C . SER A 1 439 ? 4.912 -14.759 18.107 1.00 79.94 439 SER A C 1
ATOM 3442 O O . SER A 1 439 ? 4.189 -15.577 18.682 1.00 79.94 439 SER A O 1
ATOM 3444 N N . PRO A 1 440 ? 6.126 -15.100 17.624 1.00 72.56 440 PRO A N 1
ATOM 3445 C CA . PRO A 1 440 ? 6.736 -16.406 17.872 1.00 72.56 440 PRO A CA 1
ATOM 3446 C C . PRO A 1 440 ? 6.830 -16.728 19.366 1.00 72.56 440 PRO A C 1
ATOM 3448 O O . PRO A 1 440 ? 6.709 -17.881 19.744 1.00 72.56 440 PRO A O 1
ATOM 3451 N N . SER A 1 441 ? 6.971 -15.709 20.216 1.00 75.31 441 SER A N 1
ATOM 3452 C CA . SER A 1 441 ? 7.064 -15.843 21.673 1.00 75.31 441 SER A CA 1
ATOM 3453 C C . SER A 1 441 ? 5.774 -16.365 22.328 1.00 75.31 441 SER A C 1
ATOM 3455 O O . SER A 1 441 ? 5.791 -16.729 23.500 1.00 75.31 441 SER A O 1
ATOM 3457 N N . GLN A 1 442 ? 4.648 -16.393 21.601 1.00 71.94 442 GLN A N 1
ATOM 3458 C CA . GLN A 1 442 ? 3.388 -16.996 22.062 1.00 71.94 442 GLN A CA 1
ATOM 3459 C C . GLN A 1 442 ? 3.337 -18.512 21.821 1.00 71.94 442 GLN A C 1
ATOM 3461 O O . GLN A 1 442 ? 2.526 -19.203 22.435 1.00 71.94 442 GLN A O 1
ATOM 3466 N N . ILE A 1 443 ? 4.176 -19.015 20.913 1.00 68.69 443 ILE A N 1
ATOM 3467 C CA . ILE A 1 443 ? 4.283 -20.424 20.545 1.00 68.69 443 ILE A CA 1
ATOM 3468 C C . ILE A 1 443 ? 5.533 -20.933 21.267 1.00 68.69 443 ILE A C 1
ATOM 3470 O O . ILE A 1 443 ? 6.640 -20.796 20.757 1.00 68.69 443 ILE A O 1
ATOM 3474 N N . GLY A 1 444 ? 5.344 -21.375 22.513 1.00 50.25 444 GLY A N 1
ATOM 3475 C CA . GLY A 1 444 ? 6.427 -21.795 23.413 1.00 50.25 444 GLY A CA 1
ATOM 3476 C C . GLY A 1 444 ? 7.332 -22.881 22.850 1.00 50.25 444 GLY A C 1
ATOM 3477 O O . GLY A 1 444 ? 6.811 -23.777 22.145 1.00 50.25 444 GLY A O 1
#

Foldseek 3Di:
DLVVCVVVLNLVVSLVVDPDPVSNVVSCLSLVVLPDCDLPPLVSSLVSCVVQQALPSVLVSCVSVVVLQVNLVSCLVLLPLVVLVVSLVVCVVVVVLPSNLVSCLSQLPLVSNLVSCVVVVVLQVSLVSCVLVVVVVVNVVSVPDDDDDDDDDNRDRSHRPRDPHRDHRDPGDPPPPDPVPPPPPPPDDDDDDDDDDDDDDDPDDDDDDDDDDDDDDDDDDDDPDPVVVVVVQCCQAQVFPDCPVCVVVSVLLSVQQWDWDDPDPPDDIDIDGDFDDDDPPTDTDQPDDPVVLVVLQVVLVVCVVVLVNVVSLVSLLVSLSCLLRAADADPVVVVVSLVSLQVSLVSNQVCVVVVDPPVCVVVVVVVCVVPVDDPDDDLDDPVFDFAAAQPPRHTHTPVADWWARQASRGIHHPVQAQHQGPRNSTHGIRDDHNYRDRYPVVVD

Solvent-accessible surface area (backbone atoms only — not comparable to full-atom values): 27138 Å² total; per-residue (Å²): 109,58,71,58,31,50,76,71,71,39,30,64,68,34,42,79,75,46,84,51,64,74,59,29,51,54,30,26,62,75,49,65,53,79,87,69,90,59,94,86,47,43,71,60,51,28,52,54,28,53,75,59,33,36,51,69,60,25,51,52,27,30,61,75,69,64,40,59,72,63,45,49,51,48,28,59,76,26,37,40,60,69,63,38,55,51,48,32,55,54,23,56,79,67,69,35,67,65,59,29,45,51,39,24,53,67,71,45,41,62,66,60,41,34,52,52,28,48,75,72,66,40,48,53,61,26,30,51,51,23,56,68,70,66,40,59,73,63,24,63,74,49,62,86,72,60,82,90,74,90,82,84,73,91,69,73,85,84,55,62,79,80,62,90,60,71,60,66,61,45,90,62,80,81,75,68,79,54,85,74,70,81,73,64,81,86,76,82,83,88,88,78,91,85,84,83,89,88,78,91,76,85,82,77,88,82,88,84,90,78,90,83,83,88,84,87,83,92,86,84,84,88,82,92,78,63,56,66,62,54,51,48,51,45,26,51,23,32,27,41,78,46,58,75,86,46,50,63,57,53,51,52,45,55,59,64,27,46,44,79,46,74,86,44,101,89,49,76,74,42,78,41,75,38,52,56,69,93,57,99,75,67,38,72,44,77,79,55,51,70,67,57,51,55,50,48,50,54,49,26,53,50,29,47,77,72,67,41,51,71,63,18,50,51,43,46,47,50,45,68,64,46,52,81,71,29,72,44,80,48,70,70,60,50,52,52,50,54,51,49,44,48,54,45,47,54,59,48,55,57,41,71,76,39,74,86,50,71,88,53,48,70,65,47,51,68,55,40,76,77,54,88,68,86,90,69,93,63,98,72,59,96,86,57,72,59,48,61,19,62,80,80,68,46,75,44,42,82,90,56,77,68,38,42,27,53,62,67,66,48,43,30,53,64,90,50,58,74,34,73,32,76,77,75,61,30,26,30,21,65,46,80,47,77,37,92,78,41,32,68,74,76,63,122

Organism: Tanacetum cinerariifolium (NCBI:txid118510)

Secondary structure (DSSP, 8-state):
-HHHHHHTT-HHHHHHH---HHHHHHHHHHHT-TT---TT-HHHHHHHHHHHT-HHHHHHHHHHTT-HHHHHHHHHHHT-HHHHHHHHHHHHHTT-HHHHHHHHHHHT-HHHHHHHHHHTT-HHHHHHHHHHTT-HHHHHHHTTS---PPP--------PPPPSS-------------TTSSSSTTSS----------------------------------SS--HHHHHHHHHHHH-B---GGGHHHHHHHHHHHEEEE--STTSPPEEEEPBSSSSSS--B--SS-HHHHHHHHHHHHHHHHTT-HHHHHHHHHHHHHHGGG---SSHHHHHHHHHHHHHHHHHHHHHHHHTTTTTTHHHHHHHHTT-----S--S--SSS-EEE-TTT--EEETTS-EEE-TTT--EEEGGGTTSBPTTTSSBBTT---------GGG--

Nearest PDB structures (foldseek):
  5a1v-assembly1_K  TM=4.590E-01  e=6.455E-23  Mus musculus
  6u3v-assembly1_B  TM=8.993E-01  e=3.871E-14  Homo sapiens
  3mkr-assembly1_B  TM=8.986E-01  e=1.670E-13  Bos taurus
  6tzt-assembly1_B  TM=8.319E-01  e=7.454E-14  Homo sapiens
  3mkq-assembly1_B  TM=8.861E-01  e=1.358E-07  Saccharomyces cerevisiae

Radius of gyration: 33.83 Å; Cα contacts (8 Å, |Δi|>4): 447; chains: 1; bounding box: 76×74×98 Å

pLDDT: mean 73.28, std 17.7, range [22.73, 92.25]

Sequence (444 aa):
MIAYLQQKGFPEVALHFVKDERSRFNLALESGNIQIDEKDHWYRLGIEALRQGNAGIVEFAYQRMKSFDRLSFLYMITGNLDKLSKMMKIADVKNNVMGQFHNALYLGDVQERIKILVNAGHLPLAYTTAMTHGLNDIAKKLKGSVPYLPIRRSASFLIPPTPVLHGGDWPLLRVVKGIFEGGLDNAGKGANEDYDDAVDAHWGEDLDIVDDEEAPEENEDRAAGNFDTAMQLLSDQLATRNLTPLKSLFIDLNMGSHTYLCAFPSAPLLTFPIEKGWSESARPALVFNFSQLKEKLKAGMKATTTGKFTEALGLFRGILHTIPLTVVESIEEVDEVKEMIITVKDVKLCKEALRDQMQKARAVMQAAEKNMTDKMQVNYDFRNPFVVCGATYIPIYRSQRDVLCPYCTSLFVLSQEGQLCTVCDLAVVRSDASGLLCSPSQIG

Mean predicted aligned error: 19.55 Å

InterPro domains:
  IPR010714 Coatomer, alpha subunit, C-terminal [PF06957] (220-346)
  IPR010714 Coatomer, alpha subunit, C-terminal [PF06957] (355-443)
  IPR056176 COPA/B, TPR domain [PF23953] (3-139)